Protein AF-0000000070115831 (afdb_homodimer)

Solvent-accessible surface area (backbone atoms only — not comparable to full-atom values): 28035 Å² total; per-residue (Å²): 132,57,76,56,58,64,34,45,64,63,38,46,33,30,38,22,40,22,28,60,36,77,91,49,52,39,52,65,75,56,42,48,44,52,54,71,66,45,84,38,69,40,52,39,38,38,46,38,49,54,91,53,55,83,64,48,70,85,37,59,59,82,89,48,78,48,46,40,26,29,33,36,34,47,58,88,48,36,63,61,48,53,49,51,34,74,71,33,83,60,37,35,82,57,30,39,33,30,60,68,22,69,31,44,67,52,35,46,49,40,52,51,43,48,63,72,70,44,67,86,85,58,51,38,28,37,22,53,37,95,53,87,34,28,62,51,24,49,59,61,36,41,88,67,77,40,22,40,27,41,66,40,25,62,100,46,64,84,40,27,60,51,48,64,58,48,22,50,51,50,33,53,28,56,76,49,71,36,28,31,32,39,34,42,43,49,58,38,47,35,21,40,63,39,42,64,80,63,37,65,33,48,10,51,52,22,50,46,49,14,50,61,37,39,91,50,11,39,64,36,40,67,46,49,58,33,63,62,54,39,54,53,57,69,66,51,49,72,66,55,41,49,52,21,40,63,31,46,49,34,29,36,24,38,52,63,52,51,40,49,50,42,33,30,76,56,65,49,35,55,82,84,63,56,98,130,56,76,56,58,65,35,47,64,63,39,45,33,29,39,24,38,23,29,61,34,78,90,49,53,38,52,65,75,54,43,48,44,53,54,70,64,46,83,38,70,40,52,39,37,39,48,39,50,55,90,54,55,84,63,48,69,83,37,58,62,82,89,48,77,47,46,41,24,29,33,36,32,47,59,88,48,37,62,64,48,53,50,50,36,74,71,33,84,61,38,36,84,57,29,40,32,31,60,69,22,68,32,45,69,50,36,48,49,39,52,51,43,49,62,72,70,44,67,87,86,58,50,39,29,37,22,52,38,97,53,87,36,28,62,53,25,51,57,61,36,42,86,68,78,40,23,40,26,40,64,40,24,61,99,46,63,84,40,27,59,52,48,63,56,49,23,51,50,49,33,54,29,55,78,50,71,35,29,32,32,39,33,41,42,50,56,38,46,35,22,42,64,41,40,63,80,62,37,67,33,48,10,51,52,22,49,46,49,15,49,60,36,39,92,51,11,39,64,36,40,66,46,49,59,34,63,62,54,39,54,54,59,69,65,52,47,71,66,56,40,50,53,22,40,64,32,44,50,35,30,36,24,40,51,63,51,51,40,48,49,43,32,32,74,53,65,50,34,56,82,84,64,56,98

Foldseek 3Di:
DDLAVLLLVLQFQQEEAAQCDPPNVDDLLPRQVVVQPDPARNHHAHEDELVCLVVNVVRFDPVTAAGEYAYEDQLVSCQVSVVVQVPDRNHDHQEYEYEEDAALVSLLSNLVSCVVRDDPPRAYEYEYDLDPRRLNSLVNCQPSNHAYEYEQDDPDQVSHDQLVSVLVSLLSCVVRVHAYEYEPQALEQAWDQDPPRRHTGWYVLLCLVCLLPSVCSSVSRPDGPLLVSLVVVSPDDSVSSVNSCRRYPHYYDSDPQRHVVNCCVSVSHPPPRGD/DDLAVLLLVLQFQQEEAAQCDPPNVDDLLPRQVVVQPDPFRNHHAHEDELVCLVVNVVRFDPVTQAGEYAYEDQLVSCQVSVVVQVPDRNHDHQEYEYEEDAALVSLLSNLVSCVVRDDPPRAYEYEYDLDPRRLNSLVNCQPSNHAYEYEQDDPDQVSHDQLVSVLVSLVSCVVRVHAYEYEPQALEQAWDQDPPRRHTGWHVLLCLVCLLPSVCSSVSRPDGPLLVSLVVVSPDDSVSSVNSCVRYPHYYDSDPQRHVVNCCVSVSHPPPRGD

Radius of gyration: 25.35 Å; Cα contacts (8 Å, |Δi|>4): 1108; chains: 2; bounding box: 53×73×61 Å

Secondary structure (DSSP, 8-state):
--HHHHHHHHTTT-EEE-TTSTTT---HHHHHHHHHH---TTEEEEEEEGGGGGGTGGG--TTS--EEEEEE--TTTHHHHHHHHHH-TTEEEEEEEEPP--SHHHHHHHHHHHHHHS-TT--EEEEPPSSTTHHHHHHHHTTT-PEEEEE---SSGGGS--HHHHHHHHHHHHHTT--EEEESS--SSS-EE-TTT-PEEP-HHHHHHHHH-GGGHHHHHH---HHHHHHHHHT--HHHHHHHHHHEEEEEES-THHHHHHHHHTTSS-TT---/--HHHHHHHHTTT-EEE-TTSTTT---HHHHHHHHHH---TTEEEEEEEGGGGGGTGGG--TTS--EEEEEE--TTTHHHHHHHHHH-TTEEEEEEEEPP--SHHHHHHHHHHHHHHS-TT--EEEEPPSSTTHHHHHHHHTTT-PEEEEE---SSGGGS--HHHHHHHHHHHHHTT--EEEESS--SSS-EE-TTT-PEEP-HHHHHHHHH-GGGHHHHHH---HHHHHHHHHT--HHHHHHHHHHEEEEEES-THHHHHHHHHTTSS-TT---

pLDDT: mean 93.56, std 10.82, range [29.47, 98.92]

Nearest PDB structures (foldseek):
  2nx9-assembly1_A  TM=3.969E-01  e=1.593E-02  Vibrio cholerae
  5ks8-assembly1_E  TM=4.995E-01  e=1.026E-01  Methylobacillus flagellatus KT
  5ks8-assembly1_F  TM=4.039E-01  e=2.426E-02  Methylobacillus flagellatus KT
  5ks8-assembly1_C  TM=4.280E-01  e=8.069E-02  Methylobacillus flagellatus KT
  5ks8-assembly1_D  TM=3.705E-01  e=4.989E-02  Methylobacillus flagellatus KT

Sequence (550 aa):
MSAGAASGALFARLFDDAALFPPGNAPMAAAVPAHQRRDSPLVGPFVLPAARLAEVGAHLDQDRPPLPVALIAAPGDLPAAAAAIARHPGLRLAAVEAPVAVDAAQARAAVRVMAAELPPGLPTAVEIPRTAGRAEVLDVLAGTGCRAKLRTGGPRADLFPAPGELAATIRACAARGIAFKCTAGLHNAIRHIDPVTGFEHHGFLNVLLAADDPADAEAHLRRTGGARIAAELRAWSPARAARARSVFTSFGTCDVAEPVHDLVQLGLLSEKIHAMSAGAASGALFARLFDDAALFPPGNAPMAAAVPAHQRRDSPLVGPFVLPAARLAEVGAHLDQDRPPLPVALIAAPGDLPAAAAAIARHPGLRLAAVEAPVAVDAAQARAAVRVMAAELPPGLPTAVEIPRTAGRAEVLDVLAGTGCRAKLRTGGPRADLFPAPGELAATIRACAARGIAFKCTAGLHNAIRHIDPVTGFEHHGFLNVLLAADDPADAEAHLRRTGGARIAAELRAWSPARAARARSVFTSFGTCDVAEPVHDLVQLGLLSEKIHA

Structure (mmCIF, N/CA/C/O backbone):
data_AF-0000000070115831-model_v1
#
loop_
_entity.id
_entity.type
_entity.pdbx_description
1 polymer 'Uncharacterized protein'
#
loop_
_atom_site.group_PDB
_atom_site.id
_atom_site.type_symbol
_atom_site.label_atom_id
_atom_site.label_alt_id
_atom_site.label_comp_id
_atom_site.label_asym_id
_atom_site.label_entity_id
_atom_site.label_seq_id
_atom_site.pdbx_PDB_ins_code
_atom_site.Cartn_x
_atom_site.Cartn_y
_atom_site.Cartn_z
_atom_site.occupancy
_atom_site.B_iso_or_equiv
_atom_site.auth_seq_id
_atom_site.auth_comp_id
_atom_site.auth_asym_id
_atom_site.auth_atom_id
_atom_site.pdbx_PDB_model_num
ATOM 1 N N . MET A 1 1 ? -27.545 -16.896 -2.786 1 29.54 1 MET A N 1
ATOM 2 C CA . MET A 1 1 ? -26.108 -17.065 -2.587 1 29.54 1 MET A CA 1
ATOM 3 C C . MET A 1 1 ? -25.366 -15.757 -2.837 1 29.54 1 MET A C 1
ATOM 5 O O . MET A 1 1 ? -25.358 -15.247 -3.959 1 29.54 1 MET A O 1
ATOM 9 N N . SER A 1 2 ? -25.256 -14.992 -1.893 1 33.27 2 SER A N 1
ATOM 10 C CA . SER A 1 2 ? -24.948 -13.565 -1.907 1 33.27 2 SER A CA 1
ATOM 11 C C . SER A 1 2 ? -23.636 -13.29 -2.635 1 33.27 2 SER A C 1
ATOM 13 O O . SER A 1 2 ? -22.765 -14.159 -2.704 1 33.27 2 SER A O 1
ATOM 15 N N . ALA A 1 3 ? -23.657 -12.274 -3.498 1 41.86 3 ALA A N 1
ATOM 16 C CA . ALA A 1 3 ? -22.553 -11.749 -4.298 1 41.86 3 ALA A CA 1
ATOM 17 C C . ALA A 1 3 ? -21.229 -11.868 -3.549 1 41.86 3 ALA A C 1
ATOM 19 O O . ALA A 1 3 ? -20.176 -12.054 -4.164 1 41.86 3 ALA A O 1
ATOM 20 N N . GLY A 1 4 ? -21.242 -11.841 -2.235 1 47.96 4 GLY A N 1
ATOM 21 C CA . GLY A 1 4 ? -20.097 -11.902 -1.34 1 47.96 4 GLY A CA 1
ATOM 22 C C . GLY A 1 4 ? -19.424 -13.262 -1.325 1 47.96 4 GLY A C 1
ATOM 23 O O . GLY A 1 4 ? -18.196 -13.351 -1.267 1 47.96 4 GLY A O 1
ATOM 24 N N . ALA A 1 5 ? -20.228 -14.373 -1.302 1 44.22 5 ALA A N 1
ATOM 25 C CA . ALA A 1 5 ? -19.774 -15.757 -1.191 1 44.22 5 ALA A CA 1
ATOM 26 C C . ALA A 1 5 ? -19.015 -16.188 -2.443 1 44.22 5 ALA A C 1
ATOM 28 O O . ALA A 1 5 ? -17.965 -16.828 -2.35 1 44.22 5 ALA A O 1
ATOM 29 N N . ALA A 1 6 ? -19.641 -15.925 -3.617 1 47.35 6 ALA A N 1
ATOM 30 C CA . ALA A 1 6 ? -19.054 -16.323 -4.894 1 47.35 6 ALA A CA 1
ATOM 31 C C . ALA A 1 6 ? -17.714 -15.628 -5.121 1 47.35 6 ALA A C 1
ATOM 33 O O . ALA A 1 6 ? -16.778 -16.231 -5.651 1 47.35 6 ALA A O 1
ATOM 34 N N . SER A 1 7 ? -17.581 -14.401 -4.571 1 56.83 7 SER A N 1
ATOM 35 C CA . SER A 1 7 ? -16.342 -13.638 -4.688 1 56.83 7 SER A CA 1
ATOM 36 C C . SER A 1 7 ? -15.265 -14.188 -3.759 1 56.83 7 SER A C 1
ATOM 38 O O . SER A 1 7 ? -14.089 -14.239 -4.126 1 56.83 7 SER A O 1
ATOM 40 N N . GLY A 1 8 ? -15.752 -14.788 -2.722 1 65.11 8 GLY A N 1
ATOM 41 C CA . GLY A 1 8 ? -14.789 -15.384 -1.809 1 65.11 8 GLY A CA 1
ATOM 42 C C . GLY A 1 8 ? -14.083 -16.593 -2.393 1 65.11 8 GLY A C 1
ATOM 43 O O . GLY A 1 8 ? -12.866 -16.732 -2.259 1 65.11 8 GLY A O 1
ATOM 44 N N . ALA A 1 9 ? -14.827 -17.36 -3.152 1 80.9 9 ALA A N 1
ATOM 45 C CA . ALA A 1 9 ? -14.236 -18.558 -3.745 1 80.9 9 ALA A CA 1
ATOM 46 C C . ALA A 1 9 ? -13.265 -18.194 -4.864 1 80.9 9 ALA A C 1
ATOM 48 O O . ALA A 1 9 ? -12.231 -18.844 -5.033 1 80.9 9 ALA A O 1
ATOM 49 N N . LEU A 1 10 ? -13.564 -17.119 -5.488 1 94.03 10 LEU A N 1
ATOM 50 C CA . LEU A 1 10 ? -12.746 -16.68 -6.614 1 94.03 10 LEU A CA 1
ATOM 51 C C . LEU A 1 10 ? -11.348 -16.286 -6.148 1 94.03 10 LEU A C 1
ATOM 53 O O . LEU A 1 10 ? -10.369 -16.49 -6.869 1 94.03 10 LEU A O 1
ATOM 57 N N . PHE A 1 11 ? -11.279 -15.856 -4.915 1 96.25 11 PHE A N 1
ATOM 58 C CA . PHE A 1 11 ? -10 -15.31 -4.476 1 96.25 11 PHE A CA 1
ATOM 59 C C . PHE A 1 11 ? -9.401 -16.162 -3.363 1 96.25 11 PHE A C 1
ATOM 61 O O . PHE A 1 11 ? -8.437 -15.754 -2.712 1 96.25 11 PHE A O 1
ATOM 68 N N . ALA A 1 12 ? -9.939 -17.316 -3.181 1 95.43 12 ALA A N 1
ATOM 69 C CA . ALA A 1 12 ? -9.447 -18.214 -2.14 1 95.43 12 ALA A CA 1
ATOM 70 C C . ALA A 1 12 ? -7.976 -18.555 -2.358 1 95.43 12 ALA A C 1
ATOM 72 O O . ALA A 1 12 ? -7.604 -19.084 -3.408 1 95.43 12 ALA A O 1
ATOM 73 N N . ARG A 1 13 ? -7.116 -18.191 -1.383 1 96.14 13 ARG A N 1
ATOM 74 C CA . ARG A 1 13 ? -5.697 -18.531 -1.353 1 96.14 13 ARG A CA 1
ATOM 75 C C . ARG A 1 13 ? -4.986 -18.028 -2.605 1 96.14 13 ARG A C 1
ATOM 77 O O . ARG A 1 13 ? -4.077 -18.686 -3.116 1 96.14 13 ARG A O 1
ATOM 84 N N . LEU A 1 14 ? -5.488 -16.924 -3.081 1 97.21 14 LEU A N 1
ATOM 85 C CA . LEU A 1 14 ? -4.906 -16.345 -4.287 1 97.21 14 LEU A CA 1
ATOM 86 C C . LEU A 1 14 ? -3.611 -15.607 -3.965 1 97.21 14 LEU A C 1
ATOM 88 O O . LEU A 1 14 ? -2.727 -15.494 -4.817 1 97.21 14 LEU A O 1
ATOM 92 N N . PHE A 1 15 ? -3.483 -15.188 -2.723 1 97.07 15 PHE A N 1
ATOM 93 C CA . PHE A 1 15 ? -2.374 -14.315 -2.355 1 97.07 15 PHE A CA 1
ATOM 94 C C . PHE A 1 15 ? -1.327 -15.079 -1.552 1 97.07 15 PHE A C 1
ATOM 96 O O . PHE A 1 15 ? -1.472 -15.254 -0.341 1 97.07 15 PHE A O 1
ATOM 103 N N . ASP A 1 16 ? -0.293 -15.478 -2.236 1 97.77 16 ASP A N 1
ATOM 104 C CA . ASP A 1 16 ? 0.836 -16.051 -1.508 1 97.77 16 ASP A CA 1
ATOM 105 C C . ASP A 1 16 ? 1.634 -14.965 -0.789 1 97.77 16 ASP A C 1
ATOM 107 O O . ASP A 1 16 ? 1.972 -13.94 -1.384 1 97.77 16 ASP A O 1
ATOM 111 N N . ASP A 1 17 ? 1.92 -15.14 0.456 1 96.81 17 ASP A N 1
ATOM 112 C CA . ASP A 1 17 ? 2.557 -14.131 1.297 1 96.81 17 ASP A CA 1
ATOM 113 C C . ASP A 1 17 ? 4.063 -14.085 1.053 1 96.81 17 ASP A C 1
ATOM 115 O O . ASP A 1 17 ? 4.82 -14.846 1.661 1 96.81 17 ASP A O 1
ATOM 119 N N . ALA A 1 18 ? 4.501 -13.18 0.266 1 97.09 18 ALA A N 1
ATOM 120 C CA . ALA A 1 18 ? 5.904 -12.999 -0.096 1 97.09 18 ALA A CA 1
ATOM 121 C C . ALA A 1 18 ? 6.502 -11.787 0.613 1 97.09 18 ALA A C 1
ATOM 123 O O . ALA A 1 18 ? 7.275 -11.031 0.02 1 97.09 18 ALA A O 1
ATOM 124 N N . ALA A 1 19 ? 6.174 -11.613 1.853 1 94.08 19 ALA A N 1
ATOM 125 C CA . ALA A 1 19 ? 6.556 -10.44 2.635 1 94.08 19 ALA A CA 1
ATOM 126 C C . ALA A 1 19 ? 8.074 -10.309 2.721 1 94.08 19 ALA A C 1
ATOM 128 O O . ALA A 1 19 ? 8.598 -9.21 2.916 1 94.08 19 ALA A O 1
ATOM 129 N N . LEU A 1 20 ? 8.821 -11.433 2.533 1 94.98 20 LEU A N 1
ATOM 130 C CA . LEU A 1 20 ? 10.273 -11.445 2.677 1 94.98 20 LEU A CA 1
ATOM 131 C C . LEU A 1 20 ? 10.946 -10.834 1.453 1 94.98 20 LEU A C 1
ATOM 133 O O . LEU A 1 20 ? 12.144 -10.545 1.479 1 94.98 20 LEU A O 1
ATOM 137 N N . PHE A 1 21 ? 10.2 -10.606 0.455 1 92.23 21 PHE A N 1
ATOM 138 C CA . PHE A 1 21 ? 10.784 -10.227 -0.826 1 92.23 21 PHE A CA 1
ATOM 139 C C . PHE A 1 21 ? 10.502 -8.763 -1.138 1 92.23 21 PHE A C 1
ATOM 141 O O . PHE A 1 21 ? 9.574 -8.172 -0.583 1 92.23 21 PHE A O 1
ATOM 148 N N . PRO A 1 22 ? 11.171 -8.239 -2.012 1 83.07 22 PRO A N 1
ATOM 149 C CA . PRO A 1 22 ? 10.934 -6.844 -2.39 1 83.07 22 PRO A CA 1
ATOM 150 C C . PRO A 1 22 ? 9.572 -6.633 -3.046 1 83.07 22 PRO A C 1
ATOM 152 O O . PRO A 1 22 ? 9.077 -7.519 -3.747 1 83.07 22 PRO A O 1
ATOM 155 N N . PRO A 1 23 ? 9.21 -5.423 -2.757 1 79.35 23 PRO A N 1
ATOM 156 C CA . PRO A 1 23 ? 9.808 -4.301 -2.031 1 79.35 23 PRO A CA 1
ATOM 157 C C . PRO A 1 23 ? 9.533 -4.356 -0.53 1 79.35 23 PRO A C 1
ATOM 159 O O . PRO A 1 23 ? 9.974 -3.477 0.215 1 79.35 23 PRO A O 1
ATOM 162 N N . GLY A 1 24 ? 8.802 -5.4 -0.037 1 79.78 24 GLY A N 1
ATOM 163 C CA . GLY A 1 24 ? 8.51 -5.515 1.382 1 79.78 24 GLY A CA 1
ATOM 164 C C . GLY A 1 24 ? 9.746 -5.752 2.229 1 79.78 24 GLY A C 1
ATOM 165 O O . GLY A 1 24 ? 9.969 -5.052 3.22 1 79.78 24 GLY A O 1
ATOM 166 N N . ASN A 1 25 ? 10.51 -6.774 1.847 1 85.97 25 ASN A N 1
ATOM 167 C CA . ASN A 1 25 ? 11.744 -7.157 2.526 1 85.97 25 ASN A CA 1
ATOM 168 C C . ASN A 1 25 ? 11.565 -7.181 4.041 1 85.97 25 ASN A C 1
ATOM 170 O O . ASN A 1 25 ? 12.37 -6.605 4.775 1 85.97 25 ASN A O 1
ATOM 174 N N . ALA A 1 26 ? 10.508 -7.68 4.47 1 88.46 26 ALA A N 1
ATOM 175 C CA . ALA A 1 26 ? 10.229 -7.747 5.902 1 88.46 26 ALA A CA 1
ATOM 176 C C . ALA A 1 26 ? 11.23 -8.652 6.614 1 88.46 26 ALA A C 1
ATOM 178 O O . ALA A 1 26 ? 11.625 -9.692 6.082 1 88.46 26 ALA A O 1
ATOM 179 N N . PRO A 1 27 ? 11.621 -8.253 7.785 1 89.93 27 PRO A N 1
ATOM 180 C CA . PRO A 1 27 ? 12.395 -9.196 8.596 1 89.93 27 PRO A CA 1
ATOM 181 C C . PRO A 1 27 ? 11.594 -10.437 8.983 1 89.93 27 PRO A C 1
ATOM 183 O O . PRO A 1 27 ? 10.374 -10.362 9.15 1 89.93 27 PRO A O 1
ATOM 186 N N . MET A 1 28 ? 12.303 -11.518 9.146 1 94.98 28 MET A N 1
ATOM 187 C CA . MET A 1 28 ? 11.674 -12.782 9.518 1 94.98 28 MET A CA 1
ATOM 188 C C . MET A 1 28 ? 10.859 -12.628 10.798 1 94.98 28 MET A C 1
ATOM 190 O O . MET A 1 28 ? 9.744 -13.142 10.894 1 94.98 28 MET A O 1
ATOM 194 N N . ALA A 1 29 ? 11.37 -11.879 11.732 1 91.38 29 ALA A N 1
ATOM 195 C CA . ALA A 1 29 ? 10.774 -11.695 13.053 1 91.38 29 ALA A CA 1
ATOM 196 C C . ALA A 1 29 ? 9.413 -11.013 12.951 1 91.38 29 ALA A C 1
ATOM 198 O O . ALA A 1 29 ? 8.553 -11.197 13.816 1 91.38 29 ALA A O 1
ATOM 199 N N . ALA A 1 30 ? 9.223 -10.292 11.904 1 88.4 30 ALA A N 1
ATOM 200 C CA . ALA A 1 30 ? 7.953 -9.602 11.696 1 88.4 30 ALA A CA 1
ATOM 201 C C . ALA A 1 30 ? 7.043 -10.398 10.765 1 88.4 30 ALA A C 1
ATOM 203 O O . ALA A 1 30 ? 5.834 -10.489 10.996 1 88.4 30 ALA A O 1
ATOM 204 N N . ALA A 1 31 ? 7.639 -10.971 9.75 1 94.06 31 ALA A N 1
ATOM 205 C CA . ALA A 1 31 ? 6.885 -11.598 8.668 1 94.06 31 ALA A CA 1
ATOM 206 C C . ALA A 1 31 ? 6.172 -12.857 9.153 1 94.06 31 ALA A C 1
ATOM 208 O O . ALA A 1 31 ? 5.001 -13.076 8.834 1 94.06 31 ALA A O 1
ATOM 209 N N . VAL A 1 32 ? 6.833 -13.658 9.945 1 96.19 32 VAL A N 1
ATOM 210 C CA . VAL A 1 32 ? 6.301 -14.957 10.343 1 96.19 32 VAL A CA 1
ATOM 211 C C . VAL A 1 32 ? 5.112 -14.763 11.281 1 96.19 32 VAL A C 1
ATOM 213 O O . VAL A 1 32 ? 4.014 -15.256 11.012 1 96.19 32 VAL A O 1
ATOM 216 N N . PRO A 1 33 ? 5.26 -13.994 12.345 1 91.71 33 PRO A N 1
ATOM 217 C CA . PRO A 1 33 ? 4.087 -13.796 13.2 1 91.71 33 PRO A CA 1
ATOM 218 C C . PRO A 1 33 ? 2.928 -13.126 12.466 1 91.71 33 PRO A C 1
ATOM 220 O O . PRO A 1 33 ? 1.764 -13.45 12.716 1 91.71 33 PRO A O 1
ATOM 223 N N . ALA A 1 34 ? 3.237 -12.206 11.647 1 89.49 34 ALA A N 1
ATOM 224 C CA . ALA A 1 34 ? 2.183 -11.529 10.896 1 89.49 34 ALA A CA 1
ATOM 225 C C . ALA A 1 34 ? 1.385 -12.52 10.054 1 89.49 34 ALA A C 1
ATOM 227 O O . ALA A 1 34 ? 0.154 -12.456 10.009 1 89.49 34 ALA A O 1
ATOM 228 N N . HIS A 1 35 ? 2.081 -13.4 9.441 1 94.83 35 HIS A N 1
ATOM 229 C CA . HIS A 1 35 ? 1.393 -14.403 8.635 1 94.83 35 HIS A CA 1
ATOM 230 C C . HIS A 1 35 ? 0.535 -15.315 9.505 1 94.83 35 HIS A C 1
ATOM 232 O O . HIS A 1 35 ? -0.614 -15.605 9.164 1 94.83 35 HIS A O 1
ATOM 238 N N . GLN A 1 36 ? 1.102 -15.694 10.555 1 94.34 36 GLN A N 1
ATOM 239 C CA . GLN A 1 36 ? 0.391 -16.626 11.424 1 94.34 36 GLN A CA 1
ATOM 240 C C . GLN A 1 36 ? -0.867 -15.986 12.004 1 94.34 36 GLN A C 1
ATOM 242 O O . GLN A 1 36 ? -1.83 -16.682 12.331 1 94.34 36 GLN A O 1
ATOM 247 N N . ARG A 1 37 ? -0.872 -14.743 12.066 1 86.31 37 ARG A N 1
ATOM 248 C CA . ARG A 1 37 ? -2.013 -14.04 12.643 1 86.31 37 ARG A CA 1
ATOM 249 C C . ARG A 1 37 ? -3.094 -13.797 11.595 1 86.31 37 ARG A C 1
ATOM 251 O O . ARG A 1 37 ? -4.221 -13.43 11.933 1 86.31 37 ARG A O 1
ATOM 258 N N . ARG A 1 38 ? -2.697 -13.965 10.374 1 86.4 38 ARG A N 1
ATOM 259 C CA . ARG A 1 38 ? -3.669 -13.739 9.31 1 86.4 38 ARG A CA 1
ATOM 260 C C . ARG A 1 38 ? -4.73 -14.835 9.295 1 86.4 38 ARG A C 1
ATOM 262 O O . ARG A 1 38 ? -4.401 -16.023 9.273 1 86.4 38 ARG A O 1
ATOM 269 N N . ASP A 1 39 ? -5.856 -14.615 9.615 1 82.2 39 ASP A N 1
ATOM 270 C CA . ASP A 1 39 ? -6.986 -15.537 9.549 1 82.2 39 ASP A CA 1
ATOM 271 C C . ASP A 1 39 ? -7.904 -15.198 8.377 1 82.2 39 ASP A C 1
ATOM 273 O O . ASP A 1 39 ? -9.025 -14.724 8.577 1 82.2 39 ASP A O 1
ATOM 277 N N . SER A 1 40 ? -7.417 -15.414 7.223 1 88.12 40 SER A N 1
ATOM 278 C CA . SER A 1 40 ? -8.154 -15.08 6.009 1 88.12 40 SER A CA 1
ATOM 279 C C . SER A 1 40 ? -8.098 -16.22 4.998 1 88.12 40 SER A C 1
ATOM 281 O O . SER A 1 40 ? -7.027 -16.771 4.735 1 88.12 40 SER A O 1
ATOM 283 N N . PRO A 1 41 ? -9.181 -16.556 4.436 1 91.87 41 PRO A N 1
ATOM 284 C CA . PRO A 1 41 ? -9.2 -17.602 3.411 1 91.87 41 PRO A CA 1
ATOM 285 C C . PRO A 1 41 ? -8.574 -17.149 2.094 1 91.87 41 PRO A C 1
ATOM 287 O O . PRO A 1 41 ? -8.391 -17.959 1.182 1 91.87 41 PRO A O 1
ATOM 290 N N . LEU A 1 42 ? -8.223 -15.856 2.019 1 94.84 42 LEU A N 1
ATOM 291 C CA . LEU A 1 42 ? -7.667 -15.302 0.789 1 94.84 42 LEU A CA 1
ATOM 292 C C . LEU A 1 42 ? -6.169 -15.573 0.699 1 94.84 42 LEU A C 1
ATOM 294 O O . LEU A 1 42 ? -5.589 -15.523 -0.388 1 94.84 42 LEU A O 1
ATOM 298 N N . VAL A 1 43 ? -5.594 -15.8 1.864 1 95.57 43 VAL A N 1
ATOM 299 C CA . VAL A 1 43 ? -4.138 -15.819 1.961 1 95.57 43 VAL A CA 1
ATOM 300 C C . VAL A 1 43 ? -3.628 -17.249 1.797 1 95.57 43 VAL A C 1
ATOM 302 O O . VAL A 1 43 ? -4.149 -18.176 2.422 1 95.57 43 VAL A O 1
ATOM 305 N N . GLY A 1 44 ? -2.673 -17.363 0.935 1 97.04 44 GLY A N 1
ATOM 306 C CA . GLY A 1 44 ? -1.999 -18.632 0.713 1 97.04 44 GLY A CA 1
ATOM 307 C C . GLY A 1 44 ? -0.787 -18.828 1.605 1 97.04 44 GLY A C 1
ATOM 308 O O . GLY A 1 44 ? -0.717 -18.264 2.699 1 97.04 44 GLY A O 1
ATOM 309 N N . PRO A 1 45 ? 0.088 -19.655 1.166 1 98.06 45 PRO A N 1
ATOM 310 C CA . PRO A 1 45 ? 1.234 -19.998 2.012 1 98.06 45 PRO A CA 1
ATOM 311 C C . PRO A 1 45 ? 2.247 -18.861 2.124 1 98.06 45 PRO A C 1
ATOM 313 O O . PRO A 1 45 ? 2.191 -17.901 1.35 1 98.06 45 PRO A O 1
ATOM 316 N N . PHE A 1 46 ? 3.11 -19.029 3.094 1 98.17 46 PHE A N 1
ATOM 317 C CA . PHE A 1 46 ? 4.254 -18.15 3.307 1 98.17 46 PHE A CA 1
ATOM 318 C C . PHE A 1 46 ? 5.395 -18.507 2.362 1 98.17 46 PHE A C 1
ATOM 320 O O . PHE A 1 46 ? 5.904 -19.629 2.392 1 98.17 46 PHE A O 1
ATOM 327 N N . VAL A 1 47 ? 5.773 -17.617 1.548 1 98.45 47 VAL A N 1
ATOM 328 C CA . VAL A 1 47 ? 6.83 -17.89 0.579 1 98.45 47 VAL A CA 1
ATOM 329 C C . VAL A 1 47 ? 8.194 -17.78 1.257 1 98.45 47 VAL A C 1
ATOM 331 O O . VAL A 1 47 ? 8.533 -16.735 1.818 1 98.45 47 VAL A O 1
ATOM 334 N N . LEU A 1 48 ? 8.992 -18.795 1.151 1 98.51 48 LEU A N 1
ATOM 335 C CA . LEU A 1 48 ? 10.222 -18.908 1.927 1 98.51 48 LEU A CA 1
ATOM 336 C C . LEU A 1 48 ? 11.356 -19.461 1.071 1 98.51 48 LEU A C 1
ATOM 338 O O . LEU A 1 48 ? 11.266 -20.58 0.562 1 98.51 48 LEU A O 1
ATOM 342 N N . PRO A 1 49 ? 12.366 -18.675 0.883 1 98.13 49 PRO A N 1
ATOM 343 C CA . PRO A 1 49 ? 13.541 -19.269 0.24 1 98.13 49 PRO A CA 1
ATOM 344 C C . PRO A 1 49 ? 14.21 -20.335 1.104 1 98.13 49 PRO A C 1
ATOM 346 O O . PRO A 1 49 ? 14.351 -20.154 2.317 1 98.13 49 PRO A O 1
ATOM 349 N N . ALA A 1 50 ? 14.64 -21.364 0.503 1 98.28 50 ALA A N 1
ATOM 350 C CA . ALA A 1 50 ? 15.31 -22.449 1.215 1 98.28 50 ALA A CA 1
ATOM 351 C C . ALA A 1 50 ? 16.499 -21.928 2.017 1 98.28 50 ALA A C 1
ATOM 353 O O . ALA A 1 50 ? 16.787 -22.427 3.108 1 98.28 50 ALA A O 1
ATOM 354 N N . ALA A 1 51 ? 17.112 -20.911 1.546 1 97.06 51 ALA A N 1
ATOM 355 C CA . ALA A 1 51 ? 18.317 -20.358 2.158 1 97.06 51 ALA A CA 1
ATOM 356 C C . ALA A 1 51 ? 18.004 -19.725 3.511 1 97.06 51 ALA A C 1
ATOM 358 O O . ALA A 1 51 ? 18.903 -19.518 4.33 1 97.06 51 ALA A O 1
ATOM 359 N N . ARG A 1 52 ? 16.761 -19.382 3.75 1 97.42 52 ARG A N 1
ATOM 360 C CA . ARG A 1 52 ? 16.41 -18.693 4.988 1 97.42 52 ARG A CA 1
ATOM 361 C C . ARG A 1 52 ? 15.586 -19.593 5.902 1 97.42 52 ARG A C 1
ATOM 363 O O . ARG A 1 52 ? 15.037 -19.133 6.905 1 97.42 52 ARG A O 1
ATOM 370 N N . LEU A 1 53 ? 15.456 -20.833 5.57 1 97.97 53 LEU A N 1
ATOM 371 C CA . LEU A 1 53 ? 14.624 -21.791 6.29 1 97.97 53 LEU A CA 1
ATOM 372 C C . LEU A 1 53 ? 15.043 -21.883 7.754 1 97.97 53 LEU A C 1
ATOM 374 O O . LEU A 1 53 ? 14.193 -21.972 8.643 1 97.97 53 LEU A O 1
ATOM 378 N N . ALA A 1 54 ? 16.277 -21.747 8.054 1 96.36 54 ALA A N 1
ATOM 379 C CA . ALA A 1 54 ? 16.815 -21.929 9.4 1 96.36 54 ALA A CA 1
ATOM 380 C C . ALA A 1 54 ? 16.378 -20.797 10.324 1 96.36 54 ALA A C 1
ATOM 382 O O . ALA A 1 54 ? 16.383 -20.948 11.548 1 96.36 54 ALA A O 1
ATOM 383 N N . GLU A 1 55 ? 16.012 -19.687 9.765 1 96.9 55 GLU A N 1
ATOM 384 C CA . GLU A 1 55 ? 15.665 -18.5 10.541 1 96.9 55 GLU A CA 1
ATOM 385 C C . GLU A 1 55 ? 14.249 -18.601 11.1 1 96.9 55 GLU A C 1
ATOM 387 O O . GLU A 1 55 ? 13.897 -17.892 12.045 1 96.9 55 GLU A O 1
ATOM 392 N N . VAL A 1 56 ? 13.427 -19.432 10.565 1 97.09 56 VAL A N 1
ATOM 393 C CA . VAL A 1 56 ? 11.982 -19.359 10.75 1 97.09 56 VAL A CA 1
ATOM 394 C C . VAL A 1 56 ? 11.615 -19.836 12.153 1 97.09 56 VAL A C 1
ATOM 396 O O . VAL A 1 56 ? 10.76 -19.242 12.814 1 97.09 56 VAL A O 1
ATOM 399 N N . GLY A 1 57 ? 12.226 -20.828 12.632 1 95.01 57 GLY A N 1
ATOM 400 C CA . GLY A 1 57 ? 11.865 -21.522 13.858 1 95.01 57 GLY A CA 1
ATOM 401 C C . GLY A 1 57 ? 11.805 -20.606 15.066 1 95.01 57 GLY A C 1
ATOM 402 O O . GLY A 1 57 ? 10.91 -20.732 15.903 1 95.01 57 GLY A O 1
ATOM 403 N N . ALA A 1 58 ? 12.661 -19.652 15.108 1 95.05 58 ALA A N 1
ATOM 404 C CA . ALA A 1 58 ? 12.79 -18.772 16.267 1 95.05 58 ALA A CA 1
ATOM 405 C C . ALA A 1 58 ? 11.612 -17.807 16.356 1 95.05 58 ALA A C 1
ATOM 407 O O . ALA A 1 58 ? 11.381 -17.195 17.402 1 95.05 58 ALA A O 1
ATOM 408 N N . HIS A 1 59 ? 10.862 -17.759 15.327 1 95.35 59 HIS A N 1
ATOM 409 C CA . HIS A 1 59 ? 9.846 -16.713 15.285 1 95.35 59 HIS A CA 1
ATOM 410 C C . HIS A 1 59 ? 8.444 -17.31 15.218 1 95.35 59 HIS A C 1
ATOM 412 O O . HIS A 1 59 ? 7.458 -16.578 15.104 1 95.35 59 HIS A O 1
ATOM 418 N N . LEU A 1 60 ? 8.37 -18.573 15.277 1 96.24 60 LEU A N 1
ATOM 419 C CA . LEU A 1 60 ? 7.084 -19.257 15.201 1 96.24 60 LEU A CA 1
ATOM 420 C C . LEU A 1 60 ? 6.331 -19.148 16.522 1 96.24 60 LEU A C 1
ATOM 422 O O . LEU A 1 60 ? 6.93 -19.261 17.594 1 96.24 60 LEU A O 1
ATOM 426 N N . ASP A 1 61 ? 5.165 -18.827 16.389 1 92.7 61 ASP A N 1
ATOM 427 C CA . ASP A 1 61 ? 4.251 -19.019 17.511 1 92.7 61 ASP A CA 1
ATOM 428 C C . ASP A 1 61 ? 3.817 -20.478 17.623 1 92.7 61 ASP A C 1
ATOM 430 O O . ASP A 1 61 ? 3.016 -20.956 16.816 1 92.7 61 ASP A O 1
ATOM 434 N N . GLN A 1 62 ? 4.141 -21.103 18.647 1 89.97 62 GLN A N 1
ATOM 435 C CA . GLN A 1 62 ? 3.957 -22.542 18.801 1 89.97 62 GLN A CA 1
ATOM 436 C C . GLN A 1 62 ? 2.509 -22.878 19.146 1 89.97 62 GLN A C 1
ATOM 438 O O . GLN A 1 62 ? 2.095 -24.036 19.055 1 89.97 62 GLN A O 1
ATOM 443 N N . ASP A 1 63 ? 1.793 -21.921 19.469 1 91.58 63 ASP A N 1
ATOM 444 C CA . ASP A 1 63 ? 0.398 -22.147 19.835 1 91.58 63 ASP A CA 1
ATOM 445 C C . ASP A 1 63 ? -0.509 -22.076 18.609 1 91.58 63 ASP A C 1
ATOM 447 O O . ASP A 1 63 ? -1.725 -22.247 18.719 1 91.58 63 ASP A O 1
ATOM 451 N N . ARG A 1 64 ? 0.089 -21.858 17.499 1 92.54 64 ARG A N 1
ATOM 452 C CA . ARG A 1 64 ? -0.66 -21.768 16.249 1 92.54 64 ARG A CA 1
ATOM 453 C C . ARG A 1 64 ? -0.402 -22.986 15.368 1 92.54 64 ARG A C 1
ATOM 455 O O . ARG A 1 64 ? 0.538 -23.746 15.609 1 92.54 64 ARG A O 1
ATOM 462 N N . PRO A 1 65 ? -1.276 -23.189 14.397 1 93.78 65 PRO A N 1
ATOM 463 C CA . PRO A 1 65 ? -1.019 -24.28 13.453 1 93.78 65 PRO A CA 1
ATOM 464 C C . PRO A 1 65 ? 0.309 -24.121 12.716 1 93.78 65 PRO A C 1
ATOM 466 O O . PRO A 1 65 ? 0.843 -23.012 12.63 1 93.78 65 PRO A O 1
ATOM 469 N N . PRO A 1 66 ? 0.809 -25.206 12.244 1 96.54 66 PRO A N 1
ATOM 470 C CA . PRO A 1 66 ? 2.067 -25.136 11.498 1 96.54 66 PRO A CA 1
ATOM 471 C C . PRO A 1 66 ? 2.015 -24.134 10.347 1 96.54 66 PRO A C 1
ATOM 473 O O . PRO A 1 66 ? 0.989 -24.016 9.672 1 96.54 66 PRO A O 1
ATOM 476 N N . LEU A 1 67 ? 3.027 -23.423 10.134 1 97.79 67 LEU A N 1
ATOM 477 C CA . LEU A 1 67 ? 3.163 -22.432 9.072 1 97.79 67 LEU A CA 1
ATOM 478 C C . LEU A 1 67 ? 3.204 -23.103 7.703 1 97.79 67 LEU A C 1
ATOM 480 O O . LEU A 1 67 ? 4.124 -23.87 7.41 1 97.79 67 LEU A O 1
ATOM 484 N N . PRO A 1 68 ? 2.163 -22.948 6.901 1 98.12 68 PRO A N 1
ATOM 485 C CA . PRO A 1 68 ? 2.259 -23.459 5.532 1 98.12 68 PRO A CA 1
ATOM 486 C C . PRO A 1 68 ? 3.308 -22.724 4.7 1 98.12 68 PRO A C 1
ATOM 488 O O . PRO A 1 68 ? 3.285 -21.494 4.617 1 98.12 68 PRO A O 1
ATOM 491 N N . VAL A 1 69 ? 4.163 -23.43 4.044 1 98.54 69 VAL A N 1
ATOM 492 C CA . VAL A 1 69 ? 5.325 -22.844 3.384 1 98.54 69 VAL A CA 1
ATOM 493 C C . VAL A 1 69 ? 5.281 -23.151 1.889 1 98.54 69 VAL A C 1
ATOM 495 O O . VAL A 1 69 ? 5.062 -24.298 1.491 1 98.54 69 VAL A O 1
ATOM 498 N N . ALA A 1 70 ? 5.349 -22.142 1.092 1 98.75 70 ALA A N 1
ATOM 499 C CA . ALA A 1 70 ? 5.762 -22.29 -0.302 1 98.75 70 ALA A CA 1
ATOM 500 C C . ALA A 1 70 ? 7.272 -22.127 -0.447 1 98.75 70 ALA A C 1
ATOM 502 O O . ALA A 1 70 ? 7.785 -21.006 -0.444 1 98.75 70 ALA A O 1
ATOM 503 N N . LEU A 1 71 ? 7.96 -23.186 -0.632 1 98.79 71 LEU A N 1
ATOM 504 C CA . LEU A 1 71 ? 9.417 -23.227 -0.586 1 98.79 71 LEU A CA 1
ATOM 505 C C . LEU A 1 71 ? 10.014 -22.923 -1.956 1 98.79 71 LEU A C 1
ATOM 507 O O . LEU A 1 71 ? 9.68 -23.583 -2.943 1 98.79 71 LEU A O 1
ATOM 511 N N . ILE A 1 72 ? 10.793 -21.918 -1.997 1 98.75 72 ILE A N 1
ATOM 512 C CA . ILE A 1 72 ? 11.606 -21.69 -3.187 1 98.75 72 ILE A CA 1
ATOM 513 C C . ILE A 1 72 ? 12.941 -22.417 -3.047 1 98.75 72 ILE A C 1
ATOM 515 O O . ILE A 1 72 ? 13.748 -22.086 -2.175 1 98.75 72 ILE A O 1
ATOM 519 N N . ALA A 1 73 ? 13.211 -23.356 -3.935 1 98.51 73 ALA A N 1
ATOM 520 C CA . ALA A 1 73 ? 14.427 -24.156 -3.817 1 98.51 73 ALA A CA 1
ATOM 521 C C . ALA A 1 73 ? 14.932 -24.593 -5.19 1 98.51 73 ALA A C 1
ATOM 523 O O . ALA A 1 73 ? 14.144 -24.999 -6.047 1 98.51 73 ALA A O 1
ATOM 524 N N . ALA A 1 74 ? 16.208 -24.488 -5.366 1 97.74 74 ALA A N 1
ATOM 525 C CA . ALA A 1 74 ? 16.849 -25.14 -6.505 1 97.74 74 ALA A CA 1
ATOM 526 C C . ALA A 1 74 ? 16.827 -26.658 -6.352 1 97.74 74 ALA A C 1
ATOM 528 O O . ALA A 1 74 ? 16.769 -27.175 -5.233 1 97.74 74 ALA A O 1
ATOM 529 N N . PRO A 1 75 ? 16.866 -27.313 -7.508 1 97.01 75 PRO A N 1
ATOM 530 C CA . PRO A 1 75 ? 16.809 -28.776 -7.452 1 97.01 75 PRO A CA 1
ATOM 531 C C . PRO A 1 75 ? 17.838 -29.37 -6.493 1 97.01 75 PRO A C 1
ATOM 533 O O . PRO A 1 75 ? 17.532 -30.314 -5.76 1 97.01 75 PRO A O 1
ATOM 536 N N . GLY A 1 76 ? 18.962 -28.87 -6.42 1 96.82 76 GLY A N 1
ATOM 537 C CA . GLY A 1 76 ? 20.018 -29.39 -5.566 1 96.82 76 GLY A CA 1
ATOM 538 C C . GLY A 1 76 ? 19.74 -29.197 -4.088 1 96.82 76 GLY A C 1
ATOM 539 O O . GLY A 1 76 ? 20.232 -29.96 -3.253 1 96.82 76 GLY A O 1
ATOM 540 N N . ASP A 1 77 ? 18.956 -28.22 -3.707 1 97.83 77 ASP A N 1
ATOM 541 C CA . ASP A 1 77 ? 18.691 -27.864 -2.316 1 97.83 77 ASP A CA 1
ATOM 542 C C . ASP A 1 77 ? 17.387 -28.491 -1.828 1 97.83 77 ASP A C 1
ATOM 544 O O . ASP A 1 77 ? 17.137 -28.559 -0.623 1 97.83 77 ASP A O 1
ATOM 548 N N . LEU A 1 78 ? 16.537 -28.948 -2.747 1 98.36 78 LEU A N 1
ATOM 549 C CA . LEU A 1 78 ? 15.162 -29.328 -2.442 1 98.36 78 LEU A CA 1
ATOM 550 C C . LEU A 1 78 ? 15.125 -30.508 -1.477 1 98.36 78 LEU A C 1
ATOM 552 O O . LEU A 1 78 ? 14.404 -30.475 -0.477 1 98.36 78 LEU A O 1
ATOM 556 N N . PRO A 1 79 ? 15.933 -31.61 -1.679 1 97.7 79 PRO A N 1
ATOM 557 C CA . PRO A 1 79 ? 15.817 -32.757 -0.775 1 97.7 79 PRO A CA 1
ATOM 558 C C . PRO A 1 79 ? 16.087 -32.39 0.682 1 97.7 79 PRO A C 1
ATOM 560 O O . PRO A 1 79 ? 15.289 -32.719 1.564 1 97.7 79 PRO A O 1
ATOM 563 N N . ALA A 1 80 ? 17.147 -31.675 0.918 1 97.78 80 ALA A N 1
ATOM 564 C CA . ALA A 1 80 ? 17.51 -31.306 2.283 1 97.78 80 ALA A CA 1
ATOM 565 C C . ALA A 1 80 ? 16.479 -30.358 2.889 1 97.78 80 ALA A C 1
ATOM 567 O O . ALA A 1 80 ? 16.101 -30.503 4.054 1 97.78 80 ALA A O 1
ATOM 568 N N . ALA A 1 81 ? 16.058 -29.387 2.161 1 98.3 81 ALA A N 1
ATOM 569 C CA . ALA A 1 81 ? 15.1 -28.402 2.656 1 98.3 81 ALA A CA 1
ATOM 570 C C . ALA A 1 81 ? 13.75 -29.05 2.952 1 98.3 81 ALA A C 1
ATOM 572 O O . ALA A 1 81 ? 13.136 -28.776 3.985 1 98.3 81 ALA A O 1
ATOM 573 N N . ALA A 1 82 ? 13.293 -29.884 2.005 1 97.99 82 ALA A N 1
ATOM 574 C CA . ALA A 1 82 ? 12.033 -30.593 2.214 1 97.99 82 ALA A CA 1
ATOM 575 C C . ALA A 1 82 ? 12.101 -31.479 3.454 1 97.99 82 ALA A C 1
ATOM 577 O O . ALA A 1 82 ? 11.15 -31.537 4.237 1 97.99 82 ALA A O 1
ATOM 578 N N . ALA A 1 83 ? 13.18 -32.135 3.647 1 97.28 83 ALA A N 1
ATOM 579 C CA . ALA A 1 83 ? 13.37 -32.985 4.819 1 97.28 83 ALA A CA 1
ATOM 580 C C . ALA A 1 83 ? 13.352 -32.162 6.103 1 97.28 83 ALA A C 1
ATOM 582 O O . ALA A 1 83 ? 12.781 -32.585 7.111 1 97.28 83 ALA A O 1
ATOM 583 N N . ALA A 1 84 ? 14.003 -31.057 6.069 1 97.64 84 ALA A N 1
ATOM 584 C CA . ALA A 1 84 ? 14.037 -30.177 7.234 1 97.64 84 ALA A CA 1
ATOM 585 C C . ALA A 1 84 ? 12.632 -29.719 7.617 1 97.64 84 ALA A C 1
ATOM 587 O O . ALA A 1 84 ? 12.289 -29.673 8.801 1 97.64 84 ALA A O 1
ATOM 588 N N . ILE A 1 85 ? 11.845 -29.375 6.636 1 97.96 85 ILE A N 1
ATOM 589 C CA . ILE A 1 85 ? 10.474 -28.948 6.896 1 97.96 85 ILE A CA 1
ATOM 590 C C . ILE A 1 85 ? 9.675 -30.109 7.483 1 97.96 85 ILE A C 1
ATOM 592 O O . ILE A 1 85 ? 8.92 -29.928 8.442 1 97.96 85 ILE A O 1
ATOM 596 N N . ALA A 1 86 ? 9.852 -31.272 6.89 1 96.3 86 ALA A N 1
ATOM 597 C CA . ALA A 1 86 ? 9.122 -32.453 7.341 1 96.3 86 ALA A CA 1
ATOM 598 C C . ALA A 1 86 ? 9.436 -32.768 8.801 1 96.3 86 ALA A C 1
ATOM 600 O O . ALA A 1 86 ? 8.582 -33.278 9.53 1 96.3 86 ALA A O 1
ATOM 601 N N . ARG A 1 87 ? 10.565 -32.412 9.279 1 96.06 87 ARG A N 1
ATOM 602 C CA . ARG A 1 87 ? 11.006 -32.736 10.632 1 96.06 87 ARG A CA 1
ATOM 603 C C . ARG A 1 87 ? 10.608 -31.64 11.614 1 96.06 87 ARG A C 1
ATOM 605 O O . ARG A 1 87 ? 10.733 -31.812 12.829 1 96.06 87 ARG A O 1
ATOM 612 N N . HIS A 1 88 ? 10.235 -30.554 11.141 1 95.18 88 HIS A N 1
ATOM 613 C CA . HIS A 1 88 ? 9.911 -29.416 11.993 1 95.18 88 HIS A CA 1
ATOM 614 C C . HIS A 1 88 ? 8.422 -29.378 12.319 1 95.18 88 HIS A C 1
ATOM 616 O O . HIS A 1 88 ? 7.592 -29.174 11.429 1 95.18 88 HIS A O 1
ATOM 622 N N . PRO A 1 89 ? 8.021 -29.523 13.491 1 94.79 89 PRO A N 1
ATOM 623 C CA . PRO A 1 89 ? 6.6 -29.607 13.833 1 94.79 89 PRO A CA 1
ATOM 624 C C . PRO A 1 89 ? 5.849 -28.306 13.558 1 94.79 89 PRO A C 1
ATOM 626 O O . PRO A 1 89 ? 4.621 -28.311 13.437 1 94.79 89 PRO A O 1
ATOM 629 N N . GLY A 1 90 ? 6.546 -27.204 13.485 1 96.74 90 GLY A N 1
ATOM 630 C CA . GLY A 1 90 ? 5.902 -25.916 13.28 1 96.74 90 GLY A CA 1
ATOM 631 C C . GLY A 1 90 ? 5.789 -25.533 11.816 1 96.74 90 GLY A C 1
ATOM 632 O O . GLY A 1 90 ? 5.322 -24.439 11.49 1 96.74 90 GLY A O 1
ATOM 633 N N . LEU A 1 91 ? 6.207 -26.393 10.921 1 97.84 91 LEU A N 1
ATOM 634 C CA . LEU A 1 91 ? 6.194 -26.082 9.496 1 97.84 91 LEU A CA 1
ATOM 635 C C . LEU A 1 91 ? 5.442 -27.153 8.712 1 97.84 91 LEU A C 1
ATOM 637 O O . LEU A 1 91 ? 5.402 -28.315 9.123 1 97.84 91 LEU A O 1
ATOM 641 N N . ARG A 1 92 ? 4.845 -26.775 7.664 1 97.89 92 ARG A N 1
ATOM 642 C CA . ARG A 1 92 ? 4.2 -27.672 6.711 1 97.89 92 ARG A CA 1
ATOM 643 C C . ARG A 1 92 ? 4.499 -27.252 5.275 1 97.89 92 ARG A C 1
ATOM 645 O O . ARG A 1 92 ? 4.253 -26.106 4.894 1 97.89 92 ARG A O 1
ATOM 652 N N . LEU A 1 93 ? 4.977 -28.144 4.509 1 98.43 93 LEU A N 1
ATOM 653 C CA . LEU A 1 93 ? 5.241 -27.872 3.1 1 98.43 93 LEU A CA 1
ATOM 654 C C . LEU A 1 93 ? 3.94 -27.797 2.308 1 98.43 93 LEU A C 1
ATOM 656 O O . LEU A 1 93 ? 3.202 -28.782 2.224 1 98.43 93 LEU A O 1
ATOM 660 N N . ALA A 1 94 ? 3.663 -26.639 1.762 1 98.42 94 ALA A N 1
ATOM 661 C CA . ALA A 1 94 ? 2.393 -26.436 1.07 1 98.42 94 ALA A CA 1
ATOM 662 C C . ALA A 1 94 ? 2.596 -26.376 -0.441 1 98.42 94 ALA A C 1
ATOM 664 O O . ALA A 1 94 ? 1.669 -26.646 -1.209 1 98.42 94 ALA A O 1
ATOM 665 N N . ALA A 1 95 ? 3.77 -26.004 -0.874 1 98.71 95 ALA A N 1
ATOM 666 C CA . ALA A 1 95 ? 4.132 -25.903 -2.286 1 98.71 95 ALA A CA 1
ATOM 667 C C . ALA A 1 95 ? 5.644 -25.796 -2.458 1 98.71 95 ALA A C 1
ATOM 669 O O . ALA A 1 95 ? 6.365 -25.507 -1.501 1 98.71 95 ALA A O 1
ATOM 670 N N . VAL A 1 96 ? 6.096 -26.026 -3.679 1 98.85 96 VAL A N 1
ATOM 671 C CA . VAL A 1 96 ? 7.504 -25.853 -4.02 1 98.85 96 VAL A CA 1
ATOM 672 C C . VAL A 1 96 ? 7.626 -25.083 -5.333 1 98.85 96 VAL A C 1
ATOM 674 O O . VAL A 1 96 ? 6.887 -25.345 -6.285 1 98.85 96 VAL A O 1
ATOM 677 N N . GLU A 1 97 ? 8.477 -24.169 -5.334 1 98.72 97 GLU A N 1
ATOM 678 C CA . GLU A 1 97 ? 8.783 -23.371 -6.517 1 98.72 97 GLU A CA 1
ATOM 679 C C . GLU A 1 97 ? 10.268 -23.444 -6.863 1 98.72 97 GLU A C 1
ATOM 681 O O . GLU A 1 97 ? 11.122 -23.172 -6.016 1 98.72 97 GLU A O 1
ATOM 686 N N . ALA A 1 98 ? 10.562 -23.784 -8.073 1 98.63 98 ALA A N 1
ATOM 687 C CA . ALA A 1 98 ? 11.943 -23.788 -8.548 1 98.63 98 ALA A CA 1
ATOM 688 C C . ALA A 1 98 ? 12.295 -22.465 -9.223 1 98.63 98 ALA A C 1
ATOM 690 O O . ALA A 1 98 ? 11.461 -21.873 -9.913 1 98.63 98 ALA A O 1
ATOM 691 N N . PRO A 1 99 ? 13.566 -22.033 -9.013 1 97.67 99 PRO A N 1
ATOM 692 C CA . PRO A 1 99 ? 14.013 -20.848 -9.749 1 97.67 99 PRO A CA 1
ATOM 693 C C . PRO A 1 99 ? 13.97 -21.042 -11.263 1 97.67 99 PRO A C 1
ATOM 695 O O . PRO A 1 99 ? 13.697 -22.147 -11.739 1 97.67 99 PRO A O 1
ATOM 698 N N . VAL A 1 100 ? 14.233 -19.998 -11.952 1 97.67 100 VAL A N 1
ATOM 699 C CA . VAL A 1 100 ? 14.09 -19.942 -13.403 1 97.67 100 VAL A CA 1
ATOM 700 C C . VAL A 1 100 ? 14.922 -21.049 -14.047 1 97.67 100 VAL A C 1
ATOM 702 O O . VAL A 1 100 ? 16.107 -21.202 -13.74 1 97.67 100 VAL A O 1
ATOM 705 N N . ALA A 1 101 ? 14.277 -21.878 -14.839 1 98.08 101 ALA A N 1
ATOM 706 C CA . ALA A 1 101 ? 14.956 -22.801 -15.745 1 98.08 101 ALA A CA 1
ATOM 707 C C . ALA A 1 101 ? 15.258 -22.132 -17.083 1 98.08 101 ALA A C 1
ATOM 709 O O . ALA A 1 101 ? 14.343 -21.827 -17.852 1 98.08 101 ALA A O 1
ATOM 710 N N . VAL A 1 102 ? 16.464 -21.967 -17.43 1 96.74 102 VAL A N 1
ATOM 711 C CA . VAL A 1 102 ? 16.829 -21.172 -18.598 1 96.74 102 VAL A CA 1
ATOM 712 C C . VAL A 1 102 ? 16.692 -22.017 -19.863 1 96.74 102 VAL A C 1
ATOM 714 O O . VAL A 1 102 ? 16.654 -21.482 -20.973 1 96.74 102 VAL A O 1
ATOM 717 N N . ASP A 1 103 ? 16.692 -23.385 -19.682 1 97.09 103 ASP A N 1
ATOM 718 C CA . ASP A 1 103 ? 16.563 -24.284 -20.824 1 97.09 103 ASP A CA 1
ATOM 719 C C . ASP A 1 103 ? 15.874 -25.587 -20.423 1 97.09 103 ASP A C 1
ATOM 721 O O . ASP A 1 103 ? 15.471 -25.752 -19.269 1 97.09 103 ASP A O 1
ATOM 725 N N . ALA A 1 104 ? 15.728 -26.459 -21.39 1 97.8 104 ALA A N 1
ATOM 726 C CA . ALA A 1 104 ? 15.015 -27.719 -21.194 1 97.8 104 ALA A CA 1
ATOM 727 C C . ALA A 1 104 ? 15.726 -28.597 -20.169 1 97.8 104 ALA A C 1
ATOM 729 O O . ALA A 1 104 ? 15.078 -29.3 -19.389 1 97.8 104 ALA A O 1
ATOM 730 N N . ALA A 1 105 ? 17.033 -28.591 -20.204 1 97.89 105 ALA A N 1
ATOM 731 C CA . ALA A 1 105 ? 17.801 -29.43 -19.287 1 97.89 105 ALA A CA 1
ATOM 732 C C . ALA A 1 105 ? 17.532 -29.043 -17.836 1 97.89 105 ALA A C 1
ATOM 734 O O . ALA A 1 105 ? 17.316 -29.91 -16.985 1 97.89 105 ALA A O 1
ATOM 735 N N . GLN A 1 106 ? 17.556 -27.787 -17.556 1 98.1 106 GLN A N 1
ATOM 736 C CA . GLN A 1 106 ? 17.289 -27.306 -16.205 1 98.1 106 GLN A CA 1
ATOM 737 C C . GLN A 1 106 ? 15.848 -27.594 -15.793 1 98.1 106 GLN A C 1
ATOM 739 O O . GLN A 1 106 ? 15.583 -27.939 -14.64 1 98.1 106 GLN A O 1
ATOM 744 N N . ALA A 1 107 ? 14.926 -27.443 -16.732 1 98.63 107 ALA A N 1
ATOM 745 C CA . ALA A 1 107 ? 13.53 -27.762 -16.444 1 98.63 107 ALA A CA 1
ATOM 746 C C . ALA A 1 107 ? 13.364 -29.241 -16.108 1 98.63 107 ALA A C 1
ATOM 748 O O . ALA A 1 107 ? 12.671 -29.592 -15.149 1 98.63 107 ALA A O 1
ATOM 749 N N . ARG A 1 108 ? 13.995 -30.089 -16.856 1 98.52 108 ARG A N 1
ATOM 750 C CA . ARG A 1 108 ? 13.919 -31.526 -16.615 1 98.52 108 ARG A CA 1
ATOM 751 C C . ARG A 1 108 ? 14.485 -31.882 -15.244 1 98.52 108 ARG A C 1
ATOM 753 O O . ARG A 1 108 ? 13.928 -32.725 -14.537 1 98.52 108 ARG A O 1
ATOM 760 N N . ALA A 1 109 ? 15.592 -31.266 -14.921 1 98.22 109 ALA A N 1
ATOM 761 C CA . ALA A 1 109 ? 16.192 -31.515 -13.613 1 98.22 109 ALA A CA 1
ATOM 762 C C . ALA A 1 109 ? 15.232 -31.134 -12.489 1 98.22 109 ALA A C 1
ATOM 764 O O . ALA A 1 109 ? 15.069 -31.884 -11.524 1 98.22 109 ALA A O 1
ATOM 765 N N . ALA A 1 110 ? 14.619 -30.022 -12.618 1 98.42 110 ALA A N 1
ATOM 766 C CA . ALA A 1 110 ? 13.675 -29.555 -11.606 1 98.42 110 ALA A CA 1
ATOM 767 C C . ALA A 1 110 ? 12.488 -30.506 -11.483 1 98.42 110 ALA A C 1
ATOM 769 O O . ALA A 1 110 ? 12.132 -30.924 -10.378 1 98.42 110 ALA A O 1
ATOM 770 N N . VAL A 1 111 ? 11.905 -30.873 -12.608 1 98.45 111 VAL A N 1
ATOM 771 C CA . VAL A 1 111 ? 10.74 -31.75 -12.632 1 98.45 111 VAL A CA 1
ATOM 772 C C . VAL A 1 111 ? 11.097 -33.102 -12.017 1 98.45 111 VAL A C 1
ATOM 774 O O . VAL A 1 111 ? 10.339 -33.643 -11.208 1 98.45 111 VAL A O 1
ATOM 777 N N . ARG A 1 112 ? 12.223 -33.605 -12.383 1 98.07 112 ARG A N 1
ATOM 778 C CA . ARG A 1 112 ? 12.667 -34.907 -11.896 1 98.07 112 ARG A CA 1
ATOM 779 C C . ARG A 1 112 ? 12.817 -34.901 -10.378 1 98.07 112 ARG A C 1
ATOM 781 O O . ARG A 1 112 ? 12.336 -35.81 -9.698 1 98.07 112 ARG A O 1
ATOM 788 N N . VAL A 1 113 ? 13.493 -33.929 -9.882 1 98.23 113 VAL A N 1
ATOM 789 C CA . VAL A 1 113 ? 13.748 -33.863 -8.447 1 98.23 113 VAL A CA 1
ATOM 790 C C . VAL A 1 113 ? 12.431 -33.675 -7.696 1 98.23 113 VAL A C 1
ATOM 792 O O . VAL A 1 113 ? 12.202 -34.31 -6.664 1 98.23 113 VAL A O 1
ATOM 795 N N . MET A 1 114 ? 11.545 -32.835 -8.17 1 98.08 114 MET A N 1
ATOM 796 C CA . MET A 1 114 ? 10.257 -32.606 -7.522 1 98.08 114 MET A CA 1
ATOM 797 C C . MET A 1 114 ? 9.422 -33.882 -7.503 1 98.08 114 MET A C 1
ATOM 799 O O . MET A 1 114 ? 8.824 -34.222 -6.481 1 98.08 114 MET A O 1
ATOM 803 N N . ALA A 1 115 ? 9.43 -34.579 -8.598 1 97.12 115 ALA A N 1
ATOM 804 C CA . ALA A 1 115 ? 8.687 -35.834 -8.681 1 97.12 115 ALA A CA 1
ATOM 805 C C . ALA A 1 115 ? 9.247 -36.868 -7.709 1 97.12 115 ALA A C 1
ATOM 807 O O . ALA A 1 115 ? 8.495 -37.656 -7.13 1 97.12 115 ALA A O 1
ATOM 808 N N . ALA A 1 116 ? 10.522 -36.845 -7.552 1 96.81 116 ALA A N 1
ATOM 809 C CA . ALA A 1 116 ? 11.19 -37.842 -6.719 1 96.81 116 ALA A CA 1
ATOM 810 C C . ALA A 1 116 ? 11.043 -37.507 -5.238 1 96.81 116 ALA A C 1
ATOM 812 O O . ALA A 1 116 ? 10.952 -38.405 -4.397 1 96.81 116 ALA A O 1
ATOM 813 N N . GLU A 1 117 ? 11.036 -36.244 -4.904 1 96.11 117 GLU A N 1
ATOM 814 C CA . GLU A 1 117 ? 11.208 -35.825 -3.516 1 96.11 117 GLU A CA 1
ATOM 815 C C . GLU A 1 117 ? 9.868 -35.48 -2.873 1 96.11 117 GLU A C 1
ATOM 817 O O . GLU A 1 117 ? 9.758 -35.425 -1.647 1 96.11 117 GLU A O 1
ATOM 822 N N . LEU A 1 118 ? 8.889 -35.193 -3.658 1 97.26 118 LEU A N 1
ATOM 823 C CA . LEU A 1 118 ? 7.672 -34.616 -3.099 1 97.26 118 LEU A CA 1
ATOM 824 C C . LEU A 1 118 ? 6.499 -35.582 -3.235 1 97.26 118 LEU A C 1
ATOM 826 O O . LEU A 1 118 ? 6.462 -36.392 -4.165 1 97.26 118 LEU A O 1
ATOM 830 N N . PRO A 1 119 ? 5.591 -35.518 -2.303 1 94.32 119 PRO A N 1
ATOM 831 C CA . PRO A 1 119 ? 4.377 -36.321 -2.465 1 94.32 119 PRO A CA 1
ATOM 832 C C . PRO A 1 119 ? 3.565 -35.922 -3.695 1 94.32 119 PRO A C 1
ATOM 834 O O . PRO A 1 119 ? 3.57 -34.753 -4.09 1 94.32 119 PRO A O 1
ATOM 837 N N . PRO A 1 120 ? 2.828 -36.893 -4.211 1 92.46 120 PRO A N 1
ATOM 838 C CA . PRO A 1 120 ? 1.961 -36.572 -5.347 1 92.46 120 PRO A CA 1
ATOM 839 C C . PRO A 1 120 ? 0.902 -35.527 -5.004 1 92.46 120 PRO A C 1
ATOM 841 O O . PRO A 1 120 ? 0.351 -35.54 -3.9 1 92.46 120 PRO A O 1
ATOM 844 N N . GLY A 1 121 ? 0.733 -34.667 -5.838 1 93.15 121 GLY A N 1
ATOM 845 C CA . GLY A 1 121 ? -0.354 -33.716 -5.675 1 93.15 121 GLY A CA 1
ATOM 846 C C . GLY A 1 121 ? 0.086 -32.408 -5.045 1 93.15 121 GLY A C 1
ATOM 847 O O . GLY A 1 121 ? -0.672 -31.437 -5.023 1 93.15 121 GLY A O 1
ATOM 848 N N . LEU A 1 122 ? 1.269 -32.378 -4.386 1 97.66 122 LEU A N 1
ATOM 849 C CA . LEU A 1 122 ? 1.779 -31.121 -3.85 1 97.66 122 LEU A CA 1
ATOM 850 C C . LEU A 1 122 ? 2.014 -30.109 -4.966 1 97.66 122 LEU A C 1
ATOM 852 O O . LEU A 1 122 ? 2.667 -30.421 -5.965 1 97.66 122 LEU A O 1
ATOM 856 N N . PRO A 1 123 ? 1.412 -28.945 -4.843 1 98.43 123 PRO A N 1
ATOM 857 C CA . PRO A 1 123 ? 1.614 -27.94 -5.889 1 98.43 123 PRO A CA 1
ATOM 858 C C . PRO A 1 123 ? 3.088 -27.616 -6.119 1 98.43 123 PRO A C 1
ATOM 860 O O . PRO A 1 123 ? 3.83 -27.384 -5.161 1 98.43 123 PRO A O 1
ATOM 863 N N . THR A 1 124 ? 3.508 -27.643 -7.376 1 98.79 124 THR A N 1
ATOM 864 C CA . THR A 1 124 ? 4.873 -27.322 -7.779 1 98.79 124 THR A CA 1
ATOM 865 C C . THR A 1 124 ? 4.876 -26.345 -8.951 1 98.79 124 THR A C 1
ATOM 867 O O . THR A 1 124 ? 3.947 -26.337 -9.761 1 98.79 124 THR A O 1
ATOM 870 N N . ALA A 1 125 ? 5.89 -25.52 -9.01 1 98.86 125 ALA A N 1
ATOM 871 C CA . ALA A 1 125 ? 6.031 -24.557 -10.099 1 98.86 125 ALA A CA 1
ATOM 872 C C . ALA A 1 125 ? 7.495 -24.383 -10.491 1 98.86 125 ALA A C 1
ATOM 874 O O . ALA A 1 125 ? 8.388 -24.495 -9.648 1 98.86 125 ALA A O 1
ATOM 875 N N . VAL A 1 126 ? 7.731 -24.136 -11.719 1 98.85 126 VAL A N 1
ATOM 876 C CA . VAL A 1 126 ? 9.043 -23.807 -12.267 1 98.85 126 VAL A CA 1
ATOM 877 C C . VAL A 1 126 ? 8.986 -22.45 -12.965 1 98.85 126 VAL A C 1
ATOM 879 O O . VAL A 1 126 ? 8.15 -22.232 -13.845 1 98.85 126 VAL A O 1
ATOM 882 N N . GLU A 1 127 ? 9.801 -21.569 -12.504 1 98.78 127 GLU A N 1
ATOM 883 C CA . GLU A 1 127 ? 9.835 -20.278 -13.183 1 98.78 127 GLU A CA 1
ATOM 884 C C . GLU A 1 127 ? 10.358 -20.418 -14.61 1 98.78 127 GLU A C 1
ATOM 886 O O . GLU A 1 127 ? 11.369 -21.085 -14.843 1 98.78 127 GLU A O 1
ATOM 891 N N . ILE A 1 128 ? 9.7 -19.814 -15.563 1 98.55 128 ILE A N 1
ATOM 892 C CA . ILE A 1 128 ? 10.074 -19.951 -16.966 1 98.55 128 ILE A CA 1
ATOM 893 C C . ILE A 1 128 ? 10.862 -18.722 -17.413 1 98.55 128 ILE A C 1
ATOM 895 O O . ILE A 1 128 ? 10.628 -17.615 -16.922 1 98.55 128 ILE A O 1
ATOM 899 N N . PRO A 1 129 ? 11.75 -18.887 -18.325 1 98.21 129 PRO A N 1
ATOM 900 C CA . PRO A 1 129 ? 12.549 -17.754 -18.795 1 98.21 129 PRO A CA 1
ATOM 901 C C . PRO A 1 129 ? 11.778 -16.841 -19.746 1 98.21 129 PRO A C 1
ATOM 903 O O . PRO A 1 129 ? 10.848 -17.291 -20.421 1 98.21 129 PRO A O 1
ATOM 906 N N . ARG A 1 130 ? 12.089 -15.6 -19.825 1 96.95 130 ARG A N 1
ATOM 907 C CA . ARG A 1 130 ? 11.514 -14.635 -20.756 1 96.95 130 ARG A CA 1
ATOM 908 C C . ARG A 1 130 ? 12.39 -14.479 -21.994 1 96.95 130 ARG A C 1
ATOM 910 O O . ARG A 1 130 ? 12.532 -13.376 -22.526 1 96.95 130 ARG A O 1
ATOM 917 N N . THR A 1 131 ? 13.037 -15.499 -22.309 1 94.16 131 THR A N 1
ATOM 918 C CA . THR A 1 131 ? 13.905 -15.592 -23.478 1 94.16 131 THR A CA 1
ATOM 919 C C . THR A 1 131 ? 13.369 -16.621 -24.469 1 94.16 131 THR A C 1
ATOM 921 O O . THR A 1 131 ? 12.25 -17.115 -24.315 1 94.16 131 THR A O 1
ATOM 924 N N . ALA A 1 132 ? 14.087 -16.908 -25.466 1 91.86 132 ALA A N 1
ATOM 925 C CA . ALA A 1 132 ? 13.714 -17.876 -26.495 1 91.86 132 ALA A CA 1
ATOM 926 C C . ALA A 1 132 ? 13.593 -19.28 -25.91 1 91.86 132 ALA A C 1
ATOM 928 O O . ALA A 1 132 ? 12.923 -20.142 -26.483 1 91.86 132 ALA A O 1
ATOM 929 N N . GLY A 1 133 ? 14.197 -19.5 -24.741 1 95.11 133 GLY A N 1
ATOM 930 C CA . GLY A 1 133 ? 14.147 -20.798 -24.086 1 95.11 133 GLY A CA 1
ATOM 931 C C . GLY A 1 133 ? 12.783 -21.122 -23.506 1 95.11 133 GLY A C 1
ATOM 932 O O . GLY A 1 133 ? 12.539 -22.249 -23.07 1 95.11 133 GLY A O 1
ATOM 933 N N . ARG A 1 134 ? 11.877 -20.245 -23.517 1 97.8 134 ARG A N 1
ATOM 934 C CA . ARG A 1 134 ? 10.566 -20.397 -22.894 1 97.8 134 ARG A CA 1
ATOM 935 C C . ARG A 1 134 ? 9.823 -21.599 -23.468 1 97.8 134 ARG A C 1
ATOM 937 O O . ARG A 1 134 ? 9.298 -22.426 -22.72 1 97.8 134 ARG A O 1
ATOM 944 N N . ALA A 1 135 ? 9.765 -21.724 -24.761 1 97.69 135 ALA A N 1
ATOM 945 C CA . ALA A 1 135 ? 8.984 -22.765 -25.423 1 97.69 135 ALA A CA 1
ATOM 946 C C . ALA A 1 135 ? 9.473 -24.155 -25.025 1 97.69 135 ALA A C 1
ATOM 948 O O . ALA A 1 135 ? 8.67 -25.035 -24.707 1 97.69 135 ALA A O 1
ATOM 949 N N . GLU A 1 136 ? 10.732 -24.346 -25.057 1 98.04 136 GLU A N 1
ATOM 950 C CA . GLU A 1 136 ? 11.265 -25.664 -24.727 1 98.04 136 GLU A CA 1
ATOM 951 C C . GLU A 1 136 ? 11.034 -26.001 -23.257 1 98.04 136 GLU A C 1
ATOM 953 O O . GLU A 1 136 ? 10.8 -27.161 -22.91 1 98.04 136 GLU A O 1
ATOM 958 N N . VAL A 1 137 ? 11.187 -25.026 -22.405 1 98.75 137 VAL A N 1
ATOM 959 C CA . VAL A 1 137 ? 10.916 -25.239 -20.987 1 98.75 137 VAL A CA 1
ATOM 960 C C . VAL A 1 137 ? 9.453 -25.634 -20.794 1 98.75 137 VAL A C 1
ATOM 962 O O . VAL A 1 137 ? 9.151 -26.583 -20.068 1 98.75 137 VAL A O 1
ATOM 965 N N . LEU A 1 138 ? 8.558 -24.972 -21.447 1 98.81 138 LEU A N 1
ATOM 966 C CA . LEU A 1 138 ? 7.136 -25.28 -21.346 1 98.81 138 LEU A CA 1
ATOM 967 C C . LEU A 1 138 ? 6.84 -26.67 -21.9 1 98.81 138 LEU A C 1
ATOM 969 O O . LEU A 1 138 ? 5.982 -27.382 -21.375 1 98.81 138 LEU A O 1
ATOM 973 N N . ASP A 1 139 ? 7.539 -27.025 -22.914 1 98.69 139 ASP A N 1
ATOM 974 C CA . ASP A 1 139 ? 7.369 -28.368 -23.459 1 98.69 139 ASP A CA 1
ATOM 975 C C . ASP A 1 139 ? 7.722 -29.431 -22.421 1 98.69 139 ASP A C 1
ATOM 977 O O . ASP A 1 139 ? 7.073 -30.476 -22.35 1 98.69 139 ASP A O 1
ATOM 981 N N . VAL A 1 140 ? 8.742 -29.164 -21.696 1 98.68 140 VAL A N 1
ATOM 982 C CA . VAL A 1 140 ? 9.151 -30.09 -20.645 1 98.68 140 VAL A CA 1
ATOM 983 C C . VAL A 1 140 ? 8.07 -30.161 -19.569 1 98.68 140 VAL A C 1
ATOM 985 O O . VAL A 1 140 ? 7.774 -31.238 -19.047 1 98.68 140 VAL A O 1
ATOM 988 N N . LEU A 1 141 ? 7.464 -29.073 -19.234 1 98.78 141 LEU A N 1
ATOM 989 C CA . LEU A 1 141 ? 6.483 -29.006 -18.156 1 98.78 141 LEU A CA 1
ATOM 990 C C . LEU A 1 141 ? 5.17 -29.659 -18.574 1 98.78 141 LEU A C 1
ATOM 992 O O . LEU A 1 141 ? 4.403 -30.12 -17.726 1 98.78 141 LEU A O 1
ATOM 996 N N . ALA A 1 142 ? 4.887 -29.644 -19.843 1 98.47 142 ALA A N 1
ATOM 997 C CA . ALA A 1 142 ? 3.624 -30.175 -20.35 1 98.47 142 ALA A CA 1
ATOM 998 C C . ALA A 1 142 ? 3.404 -31.61 -19.879 1 98.47 142 ALA A C 1
ATOM 1000 O O . ALA A 1 142 ? 4.287 -32.459 -20.023 1 98.47 142 ALA A O 1
ATOM 1001 N N . GLY A 1 143 ? 2.25 -31.839 -19.214 1 96.98 143 GLY A N 1
ATOM 1002 C CA . GLY A 1 143 ? 1.869 -33.186 -18.817 1 96.98 143 GLY A CA 1
ATOM 1003 C C . GLY A 1 143 ? 2.434 -33.592 -17.469 1 96.98 143 GLY A C 1
ATOM 1004 O O . GLY A 1 143 ? 2.138 -34.679 -16.968 1 96.98 143 GLY A O 1
ATOM 1005 N N . THR A 1 144 ? 3.259 -32.783 -16.861 1 97.28 144 THR A N 1
ATOM 1006 C CA . THR A 1 144 ? 3.917 -33.163 -15.616 1 97.28 144 THR A CA 1
ATOM 1007 C C . THR A 1 144 ? 3.06 -32.779 -14.413 1 97.28 144 THR A C 1
ATOM 1009 O O . THR A 1 144 ? 3.302 -33.245 -13.298 1 97.28 144 THR A O 1
ATOM 1012 N N . GLY A 1 145 ? 2.117 -31.853 -14.67 1 96.89 145 GLY A N 1
ATOM 1013 C CA . GLY A 1 145 ? 1.362 -31.308 -13.553 1 96.89 145 GLY A CA 1
ATOM 1014 C C . GLY A 1 145 ? 2.04 -30.118 -12.899 1 96.89 145 GLY A C 1
ATOM 1015 O O . GLY A 1 145 ? 1.437 -29.431 -12.072 1 96.89 145 GLY A O 1
ATOM 1016 N N . CYS A 1 146 ? 3.293 -29.825 -13.245 1 98.19 146 CYS A N 1
ATOM 1017 C CA . CYS A 1 146 ? 4.002 -28.654 -12.74 1 98.19 146 CYS A CA 1
ATOM 1018 C C . CYS A 1 146 ? 3.444 -27.374 -13.351 1 98.19 146 CYS A C 1
ATOM 1020 O O . CYS A 1 146 ? 3.169 -27.323 -14.551 1 98.19 146 CYS A O 1
ATOM 1022 N N . ARG A 1 147 ? 3.31 -26.38 -12.555 1 98.77 147 ARG A N 1
ATOM 1023 C CA . ARG A 1 147 ? 2.864 -25.073 -13.028 1 98.77 147 ARG A CA 1
ATOM 1024 C C . ARG A 1 147 ? 4.028 -24.272 -13.6 1 98.77 147 ARG A C 1
ATOM 1026 O O . ARG A 1 147 ? 5.184 -24.498 -13.235 1 98.77 147 ARG A O 1
ATOM 1033 N N . ALA A 1 148 ? 3.69 -23.376 -14.474 1 98.92 148 ALA A N 1
ATOM 1034 C CA . ALA A 1 148 ? 4.629 -22.338 -14.892 1 98.92 148 ALA A CA 1
ATOM 1035 C C . ALA A 1 148 ? 4.58 -21.142 -13.945 1 98.92 148 ALA A C 1
ATOM 1037 O O . ALA A 1 148 ? 3.498 -20.689 -13.563 1 98.92 148 ALA A O 1
ATOM 1038 N N . LYS A 1 149 ? 5.702 -20.71 -13.505 1 98.86 149 LYS A N 1
ATOM 1039 C CA . LYS A 1 149 ? 5.8 -19.483 -12.72 1 98.86 149 LYS A CA 1
ATOM 1040 C C . LYS A 1 149 ? 6.278 -18.316 -13.579 1 98.86 149 LYS A C 1
ATOM 1042 O O . LYS A 1 149 ? 7.387 -18.347 -14.116 1 98.86 149 LYS A O 1
ATOM 1047 N N . LEU A 1 150 ? 5.448 -17.302 -13.692 1 98.77 150 LEU A N 1
ATOM 1048 C CA . LEU A 1 150 ? 5.704 -16.171 -14.577 1 98.77 150 LEU A CA 1
ATOM 1049 C C . LEU A 1 150 ? 6.156 -14.95 -13.782 1 98.77 150 LEU A C 1
ATOM 1051 O O . LEU A 1 150 ? 5.472 -14.524 -12.849 1 98.77 150 LEU A O 1
ATOM 1055 N N . ARG A 1 151 ? 7.259 -14.416 -14.162 1 97.81 151 ARG A N 1
ATOM 1056 C CA . ARG A 1 151 ? 7.678 -13.146 -13.578 1 97.81 151 ARG A CA 1
ATOM 1057 C C . ARG A 1 151 ? 6.973 -11.974 -14.253 1 97.81 151 ARG A C 1
ATOM 1059 O O . ARG A 1 151 ? 7.024 -11.834 -15.476 1 97.81 151 ARG A O 1
ATOM 1066 N N . THR A 1 152 ? 6.338 -11.105 -13.447 1 97.92 152 THR A N 1
ATOM 1067 C CA . THR A 1 152 ? 5.55 -10.014 -14.009 1 97.92 152 THR A CA 1
ATOM 1068 C C . THR A 1 152 ? 6.058 -8.665 -13.509 1 97.92 152 THR A C 1
ATOM 1070 O O . THR A 1 152 ? 5.359 -7.655 -13.614 1 97.92 152 THR A O 1
ATOM 1073 N N . GLY A 1 153 ? 7.256 -8.651 -12.908 1 95.93 153 GLY A N 1
ATOM 1074 C CA . GLY A 1 153 ? 7.826 -7.397 -12.441 1 95.93 153 GLY A CA 1
ATOM 1075 C C . GLY A 1 153 ? 9.135 -7.579 -11.696 1 95.93 153 GLY A C 1
ATOM 1076 O O . GLY A 1 153 ? 9.763 -8.636 -11.781 1 95.93 153 GLY A O 1
ATOM 1077 N N . GLY A 1 154 ? 9.557 -6.494 -11.015 1 91.51 154 GLY A N 1
ATOM 1078 C CA . GLY A 1 154 ? 10.812 -6.439 -10.283 1 91.51 154 GLY A CA 1
ATOM 1079 C C . GLY A 1 154 ? 11.327 -5.026 -10.086 1 91.51 154 GLY A C 1
ATOM 1080 O O . GLY A 1 154 ? 10.566 -4.062 -10.194 1 91.51 154 GLY A O 1
ATOM 1081 N N . PRO A 1 155 ? 12.572 -4.92 -9.709 1 87.39 155 PRO A N 1
ATOM 1082 C CA . PRO A 1 155 ? 13.135 -3.612 -9.366 1 87.39 155 PRO A CA 1
ATOM 1083 C C . PRO A 1 155 ? 13.46 -2.768 -10.597 1 87.39 155 PRO A C 1
ATOM 1085 O O . PRO A 1 155 ? 13.811 -1.592 -10.469 1 87.39 155 PRO A O 1
ATOM 1088 N N . ARG A 1 156 ? 13.367 -3.351 -11.785 1 91.16 156 ARG A N 1
ATOM 1089 C CA . ARG A 1 156 ? 13.646 -2.641 -13.029 1 91.16 156 ARG A CA 1
ATOM 1090 C C . ARG A 1 156 ? 12.48 -2.765 -14.004 1 91.16 156 ARG A C 1
ATOM 1092 O O . ARG A 1 156 ? 11.766 -3.77 -14.002 1 91.16 156 ARG A O 1
ATOM 1099 N N . ALA A 1 157 ? 12.375 -1.812 -14.874 1 91.96 157 ALA A N 1
ATOM 1100 C CA . ALA A 1 157 ? 11.267 -1.741 -15.822 1 91.96 157 ALA A CA 1
ATOM 1101 C C . ALA A 1 157 ? 11.252 -2.959 -16.742 1 91.96 157 ALA A C 1
ATOM 1103 O O . ALA A 1 157 ? 10.184 -3.445 -17.122 1 91.96 157 ALA A O 1
ATOM 1104 N N . ASP A 1 158 ? 12.446 -3.411 -17.064 1 94.27 158 ASP A N 1
ATOM 1105 C CA . ASP A 1 158 ? 12.535 -4.483 -18.051 1 94.27 158 ASP A CA 1
ATOM 1106 C C . ASP A 1 158 ? 12.08 -5.814 -17.458 1 94.27 158 ASP A C 1
ATOM 1108 O O . ASP A 1 158 ? 11.872 -6.786 -18.187 1 94.27 158 ASP A O 1
ATOM 1112 N N . LEU A 1 159 ? 11.938 -5.869 -16.182 1 94.9 159 LEU A N 1
ATOM 1113 C CA . LEU A 1 159 ? 11.453 -7.079 -15.528 1 94.9 159 LEU A CA 1
ATOM 1114 C C . LEU A 1 159 ? 9.933 -7.17 -15.61 1 94.9 159 LEU A C 1
ATOM 1116 O O . LEU A 1 159 ? 9.348 -8.194 -15.249 1 94.9 159 LEU A O 1
ATOM 1120 N N . PHE A 1 160 ? 9.341 -6.137 -16.108 1 97.12 160 PHE A N 1
ATOM 1121 C CA . PHE A 1 160 ? 7.913 -6.145 -16.404 1 97.12 160 PHE A CA 1
ATOM 1122 C C . PHE A 1 160 ? 7.666 -6.48 -17.87 1 97.12 160 PHE A C 1
ATOM 1124 O O . PHE A 1 160 ? 7.86 -5.635 -18.746 1 97.12 160 PHE A O 1
ATOM 1131 N N . PRO A 1 161 ? 7.252 -7.675 -18.117 1 97.86 161 PRO A N 1
ATOM 1132 C CA . PRO A 1 161 ? 6.946 -7.961 -19.52 1 97.86 161 PRO A CA 1
ATOM 1133 C C . PRO A 1 161 ? 5.852 -7.056 -20.082 1 97.86 161 PRO A C 1
ATOM 1135 O O . PRO A 1 161 ? 4.898 -6.723 -19.375 1 97.86 161 PRO A O 1
ATOM 1138 N N . ALA A 1 162 ? 5.964 -6.68 -21.31 1 97.72 162 ALA A N 1
ATOM 1139 C CA . ALA A 1 162 ? 4.88 -5.969 -21.984 1 97.72 162 ALA A CA 1
ATOM 1140 C C . ALA A 1 162 ? 3.629 -6.838 -22.076 1 97.72 162 ALA A C 1
ATOM 1142 O O . ALA A 1 162 ? 3.713 -8.067 -22.016 1 97.72 162 ALA A O 1
ATOM 1143 N N . PRO A 1 163 ? 2.504 -6.208 -22.224 1 98.4 163 PRO A N 1
ATOM 1144 C CA . PRO A 1 163 ? 1.265 -6.984 -22.307 1 98.4 163 PRO A CA 1
ATOM 1145 C C . PRO A 1 163 ? 1.309 -8.053 -23.397 1 98.4 163 PRO A C 1
ATOM 1147 O O . PRO A 1 163 ? 0.829 -9.17 -23.191 1 98.4 163 PRO A O 1
ATOM 1150 N N . GLY A 1 164 ? 1.862 -7.691 -24.505 1 98.55 164 GLY A N 1
ATOM 1151 C CA . GLY A 1 164 ? 1.985 -8.666 -25.577 1 98.55 164 GLY A CA 1
ATOM 1152 C C . GLY A 1 164 ? 2.828 -9.868 -25.196 1 98.55 164 GLY A C 1
ATOM 1153 O O . GLY A 1 164 ? 2.483 -11.005 -25.528 1 98.55 164 GLY A O 1
ATOM 1154 N N . GLU A 1 165 ? 3.927 -9.626 -24.564 1 98.38 165 GLU A N 1
ATOM 1155 C CA . GLU A 1 165 ? 4.815 -10.7 -24.131 1 98.38 165 GLU A CA 1
ATOM 1156 C C . GLU A 1 165 ? 4.124 -11.616 -23.126 1 98.38 165 GLU A C 1
ATOM 1158 O O . GLU A 1 165 ? 4.17 -12.841 -23.259 1 98.38 165 GLU A O 1
ATOM 1163 N N . LEU A 1 166 ? 3.51 -11.066 -22.124 1 98.63 166 LEU A N 1
ATOM 1164 C CA . LEU A 1 166 ? 2.82 -11.86 -21.114 1 98.63 166 LEU A CA 1
ATOM 1165 C C . LEU A 1 166 ? 1.661 -12.636 -21.731 1 98.63 166 LEU A C 1
ATOM 1167 O O . LEU A 1 166 ? 1.449 -13.807 -21.405 1 98.63 166 LEU A O 1
ATOM 1171 N N . ALA A 1 167 ? 0.938 -11.968 -22.604 1 98.82 167 ALA A N 1
ATOM 1172 C CA . ALA A 1 167 ? -0.161 -12.629 -23.302 1 98.82 167 ALA A CA 1
ATOM 1173 C C . ALA A 1 167 ? 0.333 -13.851 -24.071 1 98.82 167 ALA A C 1
ATOM 1175 O O . ALA A 1 167 ? -0.296 -14.911 -24.036 1 98.82 167 ALA A O 1
ATOM 1176 N N . ALA A 1 168 ? 1.429 -13.693 -24.742 1 98.61 168 ALA A N 1
ATOM 1177 C CA . ALA A 1 168 ? 2.006 -14.808 -25.489 1 98.61 168 ALA A CA 1
ATOM 1178 C C . ALA A 1 168 ? 2.362 -15.965 -24.559 1 98.61 168 ALA A C 1
ATOM 1180 O O . ALA A 1 168 ? 2.174 -17.132 -24.91 1 98.61 168 ALA A O 1
ATOM 1181 N N . THR A 1 169 ? 2.906 -15.642 -23.447 1 98.74 169 THR A N 1
ATOM 1182 C CA . THR A 1 169 ? 3.26 -16.664 -22.468 1 98.74 169 THR A CA 1
ATOM 1183 C C . THR A 1 169 ? 2.013 -17.378 -21.957 1 98.74 169 THR A C 1
ATOM 1185 O O . THR A 1 169 ? 1.99 -18.607 -21.861 1 98.74 169 THR A O 1
ATOM 1188 N N . ILE A 1 170 ? 0.98 -16.654 -21.648 1 98.83 170 ILE A N 1
ATOM 1189 C CA . ILE A 1 170 ? -0.268 -17.228 -21.159 1 98.83 170 ILE A CA 1
ATOM 1190 C C . ILE A 1 170 ? -0.875 -18.133 -22.229 1 98.83 170 ILE A C 1
ATOM 1192 O O . ILE A 1 170 ? -1.318 -19.245 -21.932 1 98.83 170 ILE A O 1
ATOM 1196 N N . ARG A 1 171 ? -0.848 -17.706 -23.423 1 98.68 171 ARG A N 1
ATOM 1197 C CA . ARG A 1 171 ? -1.344 -18.527 -24.523 1 98.68 171 ARG A CA 1
ATOM 1198 C C . ARG A 1 171 ? -0.525 -19.806 -24.664 1 98.68 171 ARG A C 1
ATOM 1200 O O . ARG A 1 171 ? -1.078 -20.879 -24.913 1 98.68 171 ARG A O 1
ATOM 1207 N N . ALA A 1 172 ? 0.749 -19.67 -24.584 1 98.64 172 ALA A N 1
ATOM 1208 C CA . ALA A 1 172 ? 1.624 -20.835 -24.69 1 98.64 172 ALA A CA 1
ATOM 1209 C C . ALA A 1 172 ? 1.32 -21.851 -23.593 1 98.64 172 ALA A C 1
ATOM 1211 O O . ALA A 1 172 ? 1.312 -23.059 -23.842 1 98.64 172 ALA A O 1
ATOM 1212 N N . CYS A 1 173 ? 1.129 -21.415 -22.398 1 98.82 173 CYS A N 1
ATOM 1213 C CA . CYS A 1 173 ? 0.734 -22.295 -21.304 1 98.82 173 CYS A CA 1
ATOM 1214 C C . CYS A 1 173 ? -0.597 -22.973 -21.604 1 98.82 173 CYS A C 1
ATOM 1216 O O . CYS A 1 173 ? -0.723 -24.191 -21.465 1 98.82 173 CYS A O 1
ATOM 1218 N N . ALA A 1 174 ? -1.555 -22.151 -22.021 1 98.55 174 ALA A N 1
ATOM 1219 C CA . ALA A 1 174 ? -2.889 -22.667 -22.317 1 98.55 174 ALA A CA 1
ATOM 1220 C C . ALA A 1 174 ? -2.833 -23.748 -23.393 1 98.55 174 ALA A C 1
ATOM 1222 O O . ALA A 1 174 ? -3.496 -24.782 -23.277 1 98.55 174 ALA A O 1
ATOM 1223 N N . ALA A 1 175 ? -2.073 -23.523 -24.398 1 98.19 175 ALA A N 1
ATOM 1224 C CA . ALA A 1 175 ? -1.948 -24.459 -25.513 1 98.19 175 ALA A CA 1
ATOM 1225 C C . ALA A 1 175 ? -1.399 -25.803 -25.042 1 98.19 175 ALA A C 1
ATOM 1227 O O . ALA A 1 175 ? -1.642 -26.835 -25.672 1 98.19 175 ALA A O 1
ATOM 1228 N N . ARG A 1 176 ? -0.72 -25.796 -23.973 1 98.36 176 ARG A N 1
ATOM 1229 C CA . ARG A 1 176 ? -0.077 -27.006 -23.469 1 98.36 176 ARG A CA 1
ATOM 1230 C C . ARG A 1 176 ? -0.807 -27.545 -22.244 1 98.36 176 ARG A C 1
ATOM 1232 O O . ARG A 1 176 ? -0.368 -28.52 -21.632 1 98.36 176 ARG A O 1
ATOM 1239 N N . GLY A 1 177 ? -1.858 -26.837 -21.851 1 98.34 177 GLY A N 1
ATOM 1240 C CA . GLY A 1 177 ? -2.608 -27.242 -20.673 1 98.34 177 GLY A CA 1
ATOM 1241 C C . GLY A 1 177 ? -1.84 -27.048 -19.38 1 98.34 177 GLY A C 1
ATOM 1242 O O . GLY A 1 177 ? -1.955 -27.855 -18.455 1 98.34 177 GLY A O 1
ATOM 1243 N N . ILE A 1 178 ? -0.991 -26.103 -19.309 1 98.82 178 ILE A N 1
ATOM 1244 C CA . ILE A 1 178 ? -0.171 -25.82 -18.137 1 98.82 178 ILE A CA 1
ATOM 1245 C C . ILE A 1 178 ? -0.789 -24.674 -17.339 1 98.82 178 ILE A C 1
ATOM 1247 O O . ILE A 1 178 ? -1.006 -23.584 -17.872 1 98.82 178 ILE A O 1
ATOM 1251 N N . ALA A 1 179 ? -1.136 -24.928 -16.086 1 98.81 179 ALA A N 1
ATOM 1252 C CA . ALA A 1 179 ? -1.533 -23.844 -15.192 1 98.81 179 ALA A CA 1
ATOM 1253 C C . ALA A 1 179 ? -0.333 -22.983 -14.807 1 98.81 179 ALA A C 1
ATOM 1255 O O . ALA A 1 179 ? 0.816 -23.394 -14.986 1 98.81 179 ALA A O 1
ATOM 1256 N N . PHE A 1 180 ? -0.616 -21.764 -14.307 1 98.91 180 PHE A N 1
ATOM 1257 C CA . PHE A 1 180 ? 0.523 -20.916 -13.976 1 98.91 180 PHE A CA 1
ATOM 1258 C C . PHE A 1 180 ? 0.242 -20.1 -12.72 1 98.91 180 PHE A C 1
ATOM 1260 O O . PHE A 1 180 ? -0.906 -19.997 -12.283 1 98.91 180 PHE A O 1
ATOM 1267 N N . LYS A 1 181 ? 1.231 -19.613 -12.113 1 98.78 181 LYS A N 1
ATOM 1268 C CA . LYS A 1 181 ? 1.231 -18.577 -11.085 1 98.78 181 LYS A CA 1
ATOM 1269 C C . LYS A 1 181 ? 2.177 -17.437 -11.452 1 98.78 181 LYS A C 1
ATOM 1271 O O . LYS A 1 181 ? 2.957 -17.552 -12.4 1 98.78 181 LYS A O 1
ATOM 1276 N N . CYS A 1 182 ? 2.061 -16.342 -10.727 1 98.68 182 CYS A N 1
ATOM 1277 C CA . CYS A 1 182 ? 2.912 -15.197 -11.035 1 98.68 182 CYS A CA 1
ATOM 1278 C C . CYS A 1 182 ? 3.735 -14.786 -9.82 1 98.68 182 CYS A C 1
ATOM 1280 O O . CYS A 1 182 ? 3.406 -15.151 -8.69 1 98.68 182 CYS A O 1
ATOM 1282 N N . THR A 1 183 ? 4.798 -14.174 -10.106 1 95.9 183 THR A N 1
ATOM 1283 C CA . THR A 1 183 ? 5.642 -13.615 -9.056 1 95.9 183 THR A CA 1
ATOM 1284 C C . THR A 1 183 ? 6.083 -12.199 -9.413 1 95.9 183 THR A C 1
ATOM 1286 O O . THR A 1 183 ? 6.225 -11.866 -10.592 1 95.9 183 THR A O 1
ATOM 1289 N N . ALA A 1 184 ? 6.218 -11.427 -8.448 1 90.34 184 ALA A N 1
ATOM 1290 C CA . ALA A 1 184 ? 6.697 -10.051 -8.556 1 90.34 184 ALA A CA 1
ATOM 1291 C C . ALA A 1 184 ? 5.756 -9.208 -9.412 1 90.34 184 ALA A C 1
ATOM 1293 O O . ALA A 1 184 ? 5.31 -9.648 -10.474 1 90.34 184 ALA A O 1
ATOM 1294 N N . GLY A 1 185 ? 5.339 -8.115 -8.96 1 90.16 185 GLY A N 1
ATOM 1295 C CA . GLY A 1 185 ? 4.794 -7.102 -9.85 1 90.16 185 GLY A CA 1
ATOM 1296 C C . GLY A 1 185 ? 3.282 -7 -9.784 1 90.16 185 GLY A C 1
ATOM 1297 O O . GLY A 1 185 ? 2.688 -6.101 -10.381 1 90.16 185 GLY A O 1
ATOM 1298 N N . LEU A 1 186 ? 2.595 -7.924 -9.104 1 94.12 186 LEU A N 1
ATOM 1299 C CA . LEU A 1 186 ? 1.137 -7.887 -9.063 1 94.12 186 LEU A CA 1
ATOM 1300 C C . LEU A 1 186 ? 0.643 -7.38 -7.713 1 94.12 186 LEU A C 1
ATOM 1302 O O . LEU A 1 186 ? 0.014 -8.125 -6.957 1 94.12 186 LEU A O 1
ATOM 1306 N N . HIS A 1 187 ? 0.709 -6.178 -7.487 1 90.35 187 HIS A N 1
ATOM 1307 C CA . HIS A 1 187 ? 0.332 -5.586 -6.209 1 90.35 187 HIS A CA 1
ATOM 1308 C C . HIS A 1 187 ? -1.087 -5.03 -6.256 1 90.35 187 HIS A C 1
ATOM 1310 O O . HIS A 1 187 ? -1.746 -4.907 -5.221 1 90.35 187 HIS A O 1
ATOM 1316 N N . ASN A 1 188 ? -1.504 -4.727 -7.418 1 94.86 188 ASN A N 1
ATOM 1317 C CA . ASN A 1 188 ? -2.781 -4.041 -7.58 1 94.86 188 ASN A CA 1
ATOM 1318 C C . ASN A 1 188 ? -3.735 -4.836 -8.467 1 94.86 188 ASN A C 1
ATOM 1320 O O . ASN A 1 188 ? -3.3 -5.667 -9.266 1 94.86 188 ASN A O 1
ATOM 1324 N N . ALA A 1 189 ? -4.938 -4.589 -8.335 1 97.34 189 ALA A N 1
ATOM 1325 C CA . ALA A 1 189 ? -5.978 -5.338 -9.034 1 97.34 189 ALA A CA 1
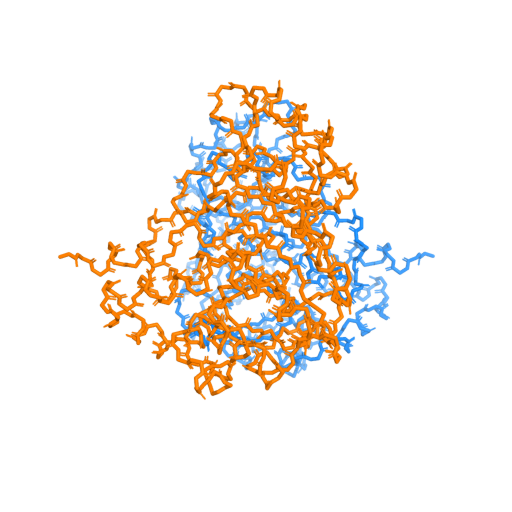ATOM 1326 C C . ALA A 1 189 ? -6.004 -4.986 -10.519 1 97.34 189 ALA A C 1
ATOM 1328 O O . ALA A 1 189 ? -6.343 -5.826 -11.356 1 97.34 189 ALA A O 1
ATOM 1329 N N . ILE A 1 190 ? -5.596 -3.728 -10.793 1 97.98 190 ILE A N 1
ATOM 1330 C CA . ILE A 1 190 ? -5.794 -3.211 -12.142 1 97.98 190 ILE A CA 1
ATOM 1331 C C . ILE A 1 190 ? -4.464 -2.717 -12.707 1 97.98 190 ILE A C 1
ATOM 1333 O O . ILE A 1 190 ? -3.664 -2.112 -11.99 1 97.98 190 ILE A O 1
ATOM 1337 N N . ARG A 1 191 ? -4.228 -2.946 -13.927 1 97.64 191 ARG A N 1
ATOM 1338 C CA . ARG A 1 191 ? -3.06 -2.429 -14.633 1 97.64 191 ARG A CA 1
ATOM 1339 C C . ARG A 1 191 ? -2.913 -0.926 -14.422 1 97.64 191 ARG A C 1
ATOM 1341 O O . ARG A 1 191 ? -3.905 -0.195 -14.419 1 97.64 191 ARG A O 1
ATOM 1348 N N . HIS A 1 192 ? -1.641 -0.496 -14.265 1 95.34 192 HIS A N 1
ATOM 1349 C CA . HIS A 1 192 ? -1.415 0.927 -14.034 1 95.34 192 HIS A CA 1
ATOM 1350 C C . HIS A 1 192 ? 0.057 1.286 -14.208 1 95.34 192 HIS A C 1
ATOM 1352 O O . HIS A 1 192 ? 0.913 0.401 -14.273 1 95.34 192 HIS A O 1
ATOM 1358 N N . ILE A 1 193 ? 0.279 2.522 -14.297 1 93.65 193 ILE A N 1
ATOM 1359 C CA . ILE A 1 193 ? 1.639 3.044 -14.224 1 93.65 193 ILE A CA 1
ATOM 1360 C C . ILE A 1 193 ? 1.937 3.508 -12.8 1 93.65 193 ILE A C 1
ATOM 1362 O O . ILE A 1 193 ? 1.181 4.295 -12.225 1 93.65 193 ILE A O 1
ATOM 1366 N N . ASP A 1 194 ? 2.958 2.942 -12.246 1 92 194 ASP A N 1
ATOM 1367 C CA . ASP A 1 194 ? 3.393 3.409 -10.933 1 92 194 ASP A CA 1
ATOM 1368 C C . ASP A 1 194 ? 3.887 4.852 -10.999 1 92 194 ASP A C 1
ATOM 1370 O O . ASP A 1 194 ? 4.815 5.163 -11.749 1 92 194 ASP A O 1
ATOM 1374 N N . PRO A 1 195 ? 3.317 5.699 -10.24 1 88.2 195 PRO A N 1
ATOM 1375 C CA . PRO A 1 195 ? 3.673 7.114 -10.371 1 88.2 195 PRO A CA 1
ATOM 1376 C C . PRO A 1 195 ? 5.095 7.41 -9.902 1 88.2 195 PRO A C 1
ATOM 1378 O O . PRO A 1 195 ? 5.68 8.424 -10.294 1 88.2 195 PRO A O 1
ATOM 1381 N N . VAL A 1 196 ? 5.671 6.574 -9.154 1 89.85 196 VAL A N 1
ATOM 1382 C CA . VAL A 1 196 ? 6.994 6.805 -8.583 1 89.85 196 VAL A CA 1
ATOM 1383 C C . VAL A 1 196 ? 8.068 6.31 -9.549 1 89.85 196 VAL A C 1
ATOM 1385 O O . VAL A 1 196 ? 8.988 7.054 -9.898 1 89.85 196 VAL A O 1
ATOM 1388 N N . THR A 1 197 ? 7.866 5.162 -10.044 1 88.27 197 THR A N 1
ATOM 1389 C CA . THR A 1 197 ? 8.919 4.532 -10.832 1 88.27 197 THR A CA 1
ATOM 1390 C C . THR A 1 197 ? 8.672 4.734 -12.324 1 88.27 197 THR A C 1
ATOM 1392 O O . THR A 1 197 ? 9.591 4.601 -13.135 1 88.27 197 THR A O 1
ATOM 1395 N N . GLY A 1 198 ? 7.355 4.955 -12.612 1 90.12 198 GLY A N 1
ATOM 1396 C CA . GLY A 1 198 ? 6.99 5.03 -14.017 1 90.12 198 GLY A CA 1
ATOM 1397 C C . GLY A 1 198 ? 6.822 3.667 -14.663 1 90.12 198 GLY A C 1
ATOM 1398 O O . GLY A 1 198 ? 6.604 3.571 -15.873 1 90.12 198 GLY A O 1
ATOM 1399 N N . PHE A 1 199 ? 6.975 2.592 -13.927 1 93.34 199 PHE A N 1
ATOM 1400 C CA . PHE A 1 199 ? 6.84 1.242 -14.461 1 93.34 199 PHE A CA 1
ATOM 1401 C C . PHE A 1 199 ? 5.377 0.909 -14.728 1 93.34 199 PHE A C 1
ATOM 1403 O O . PHE A 1 199 ? 4.501 1.261 -13.936 1 93.34 199 PHE A O 1
ATOM 1410 N N . GLU A 1 200 ? 5.16 0.307 -15.785 1 95.16 200 GLU A N 1
ATOM 1411 C CA . GLU A 1 200 ? 3.822 -0.197 -16.077 1 95.16 200 GLU A CA 1
ATOM 1412 C C . GLU A 1 200 ? 3.582 -1.546 -15.405 1 95.16 200 GLU A C 1
ATOM 1414 O O . GLU A 1 200 ? 4.255 -2.53 -15.72 1 95.16 200 GLU A O 1
ATOM 1419 N N . HIS A 1 201 ? 2.669 -1.601 -14.536 1 96.55 201 HIS A N 1
ATOM 1420 C CA . HIS A 1 201 ? 2.337 -2.814 -13.796 1 96.55 201 HIS A CA 1
ATOM 1421 C C . HIS A 1 201 ? 1.103 -3.494 -14.378 1 96.55 201 HIS A C 1
ATOM 1423 O O . HIS A 1 201 ? 0.16 -2.822 -14.801 1 96.55 201 HIS A O 1
ATOM 1429 N N . HIS A 1 202 ? 1.125 -4.778 -14.38 1 97.95 202 HIS A N 1
ATOM 1430 C CA . HIS A 1 202 ? -0.092 -5.54 -14.638 1 97.95 202 HIS A CA 1
ATOM 1431 C C . HIS A 1 202 ? -0.995 -5.569 -13.409 1 97.95 202 HIS A C 1
ATOM 1433 O O . HIS A 1 202 ? -0.551 -5.262 -12.3 1 97.95 202 HIS A O 1
ATOM 1439 N N . GLY A 1 203 ? -2.245 -5.849 -13.612 1 98.23 203 GLY A N 1
ATOM 1440 C CA . GLY A 1 203 ? -3.182 -6.117 -12.532 1 98.23 203 GLY A CA 1
ATOM 1441 C C . GLY A 1 203 ? -3.54 -7.585 -12.403 1 98.23 203 GLY A C 1
ATOM 1442 O O . GLY A 1 203 ? -3.701 -8.281 -13.408 1 98.23 203 GLY A O 1
ATOM 1443 N N . PHE A 1 204 ? -3.694 -8.027 -11.153 1 98.48 204 PHE A N 1
ATOM 1444 C CA . PHE A 1 204 ? -3.958 -9.454 -11.013 1 98.48 204 PHE A CA 1
ATOM 1445 C C . PHE A 1 204 ? -5.351 -9.799 -11.526 1 98.48 204 PHE A C 1
ATOM 1447 O O . PHE A 1 204 ? -5.606 -10.936 -11.931 1 98.48 204 PHE A O 1
ATOM 1454 N N . LEU A 1 205 ? -6.279 -8.864 -11.58 1 98.55 205 LEU A N 1
ATOM 1455 C CA . LEU A 1 205 ? -7.57 -9.151 -12.195 1 98.55 205 LEU A CA 1
ATOM 1456 C C . LEU A 1 205 ? -7.448 -9.212 -13.713 1 98.55 205 LEU A C 1
ATOM 1458 O O . LEU A 1 205 ? -8.162 -9.974 -14.368 1 98.55 205 LEU A O 1
ATOM 1462 N N . ASN A 1 206 ? -6.559 -8.351 -14.267 1 98.75 206 ASN A N 1
ATOM 1463 C CA . ASN A 1 206 ? -6.264 -8.469 -15.691 1 98.75 206 ASN A CA 1
ATOM 1464 C C . ASN A 1 206 ? -5.731 -9.856 -16.04 1 98.75 206 ASN A C 1
ATOM 1466 O O . ASN A 1 206 ? -6.152 -10.456 -17.03 1 98.75 206 ASN A O 1
ATOM 1470 N N . VAL A 1 207 ? -4.871 -10.328 -15.21 1 98.83 207 VAL A N 1
ATOM 1471 C CA . VAL A 1 207 ? -4.285 -11.646 -15.435 1 98.83 207 VAL A CA 1
ATOM 1472 C C . VAL A 1 207 ? -5.362 -12.72 -15.309 1 98.83 207 VAL A C 1
ATOM 1474 O O . VAL A 1 207 ? -5.382 -13.682 -16.08 1 98.83 207 VAL A O 1
ATOM 1477 N N . LEU A 1 208 ? -6.202 -12.584 -14.362 1 98.73 208 LEU A N 1
ATOM 1478 C CA . LEU A 1 208 ? -7.304 -13.523 -14.18 1 98.73 208 LEU A CA 1
ATOM 1479 C C . LEU A 1 208 ? -8.182 -13.579 -15.425 1 98.73 208 LEU A C 1
ATOM 1481 O O . LEU A 1 208 ? -8.55 -14.664 -15.882 1 98.73 208 LEU A O 1
ATOM 1485 N N . LEU A 1 209 ? -8.501 -12.45 -15.954 1 98.79 209 LEU A N 1
ATOM 1486 C CA . LEU A 1 209 ? -9.296 -12.391 -17.176 1 98.79 209 LEU A CA 1
ATOM 1487 C C . LEU A 1 209 ? -8.547 -13.027 -18.343 1 98.79 209 LEU A C 1
ATOM 1489 O O . LEU A 1 209 ? -9.144 -13.734 -19.158 1 98.79 209 LEU A O 1
ATOM 1493 N N . ALA A 1 210 ? -7.255 -12.75 -18.435 1 98.83 210 ALA A N 1
ATOM 1494 C CA . ALA A 1 210 ? -6.431 -13.336 -19.488 1 98.83 210 ALA A CA 1
ATOM 1495 C C . ALA A 1 210 ? -6.408 -14.858 -19.383 1 98.83 210 ALA A C 1
ATOM 1497 O O . ALA A 1 210 ? -6.434 -15.558 -20.399 1 98.83 210 ALA A O 1
ATOM 1498 N N . ALA A 1 211 ? -6.315 -15.368 -18.168 1 98.62 211 ALA A N 1
ATOM 1499 C CA . ALA A 1 211 ? -6.336 -16.811 -17.94 1 98.62 211 ALA A CA 1
ATOM 1500 C C . ALA A 1 211 ? -7.662 -17.418 -18.387 1 98.62 211 ALA A C 1
ATOM 1502 O O . ALA A 1 211 ? -7.696 -18.534 -18.91 1 98.62 211 ALA A O 1
ATOM 1503 N N . ASP A 1 212 ? -8.741 -16.722 -18.181 1 98.44 212 ASP A N 1
ATOM 1504 C CA . ASP A 1 212 ? -10.08 -17.166 -18.554 1 98.44 212 ASP A CA 1
ATOM 1505 C C . ASP A 1 212 ? -10.253 -17.174 -20.071 1 98.44 212 ASP A C 1
ATOM 1507 O O . ASP A 1 212 ? -11.022 -17.974 -20.61 1 98.44 212 ASP A O 1
ATOM 1511 N N . ASP A 1 213 ? -9.638 -16.257 -20.709 1 98.41 213 ASP A N 1
ATOM 1512 C CA . ASP A 1 213 ? -9.751 -16.084 -22.154 1 98.41 213 ASP A CA 1
ATOM 1513 C C . ASP A 1 213 ? -8.383 -15.845 -22.788 1 98.41 213 ASP A C 1
ATOM 1515 O O . ASP A 1 213 ? -8.102 -14.748 -23.275 1 98.41 213 ASP A O 1
ATOM 1519 N N . PRO A 1 214 ? -7.588 -16.902 -22.883 1 98.46 214 PRO A N 1
ATOM 1520 C CA . PRO A 1 214 ? -6.222 -16.753 -23.389 1 98.46 214 PRO A CA 1
ATOM 1521 C C . PRO A 1 214 ? -6.177 -16.213 -24.817 1 98.46 214 PRO A C 1
ATOM 1523 O O . PRO A 1 214 ? -5.204 -15.56 -25.204 1 98.46 214 PRO A O 1
ATOM 1526 N N . ALA A 1 215 ? -7.16 -16.455 -25.612 1 98.09 215 ALA A N 1
ATOM 1527 C CA . ALA A 1 215 ? -7.194 -15.977 -26.992 1 98.09 215 ALA A CA 1
ATOM 1528 C C . ALA A 1 215 ? -7.144 -14.453 -27.046 1 98.09 215 ALA A C 1
ATOM 1530 O O . ALA A 1 215 ? -6.531 -13.878 -27.948 1 98.09 215 ALA A O 1
ATOM 1531 N N . ASP A 1 216 ? -7.756 -13.796 -26.093 1 98.51 216 ASP A N 1
ATOM 1532 C CA . ASP A 1 216 ? -7.79 -12.338 -26.033 1 98.51 216 ASP A CA 1
ATOM 1533 C C . ASP A 1 216 ? -6.966 -11.817 -24.857 1 98.51 216 ASP A C 1
ATOM 1535 O O . ASP A 1 216 ? -7.288 -10.777 -24.279 1 98.51 216 ASP A O 1
ATOM 1539 N N . ALA A 1 217 ? -5.98 -12.55 -24.483 1 98.79 217 ALA A N 1
ATOM 1540 C CA . ALA A 1 217 ? -5.208 -12.25 -23.28 1 98.79 217 ALA A CA 1
ATOM 1541 C C . ALA A 1 217 ? -4.638 -10.835 -23.333 1 98.79 217 ALA A C 1
ATOM 1543 O O . ALA A 1 217 ? -4.707 -10.094 -22.35 1 98.79 217 ALA A O 1
ATOM 1544 N N . GLU A 1 218 ? -4.09 -10.446 -24.438 1 98.78 218 GLU A N 1
ATOM 1545 C CA . GLU A 1 218 ? -3.45 -9.138 -24.533 1 98.78 218 GLU A CA 1
ATOM 1546 C C . GLU A 1 218 ? -4.454 -8.013 -24.3 1 98.78 218 GLU A C 1
ATOM 1548 O O . GLU A 1 218 ? -4.148 -7.032 -23.619 1 98.78 218 GLU A O 1
ATOM 1553 N N . ALA A 1 219 ? -5.618 -8.118 -24.91 1 98.74 219 ALA A N 1
ATOM 1554 C CA . ALA A 1 219 ? -6.663 -7.117 -24.708 1 98.74 219 ALA A CA 1
ATOM 1555 C C . ALA A 1 219 ? -7.028 -6.995 -23.231 1 98.74 219 ALA A C 1
ATOM 1557 O O . ALA A 1 219 ? -7.18 -5.886 -22.713 1 98.74 219 ALA A O 1
ATOM 1558 N N . HIS A 1 220 ? -7.196 -8.116 -22.565 1 98.76 220 HIS A N 1
ATOM 1559 C CA . HIS A 1 220 ? -7.535 -8.113 -21.146 1 98.76 220 HIS A CA 1
ATOM 1560 C C . HIS A 1 220 ? -6.427 -7.472 -20.316 1 98.76 220 HIS A C 1
ATOM 1562 O O . HIS A 1 220 ? -6.703 -6.714 -19.384 1 98.76 220 HIS A O 1
ATOM 1568 N N . LEU A 1 221 ? -5.158 -7.738 -20.665 1 98.78 221 LEU A N 1
ATOM 1569 C CA . LEU A 1 221 ? -4.009 -7.24 -19.917 1 98.78 221 LEU A CA 1
ATOM 1570 C C . LEU A 1 221 ? -3.873 -5.729 -20.072 1 98.78 221 LEU A C 1
ATOM 1572 O O . LEU A 1 221 ? -3.221 -5.074 -19.255 1 98.78 221 LEU A O 1
ATOM 1576 N N . ARG A 1 222 ? -4.495 -5.131 -21.065 1 98.46 222 ARG A N 1
ATOM 1577 C CA . ARG A 1 222 ? -4.359 -3.705 -21.348 1 98.46 222 ARG A CA 1
ATOM 1578 C C . ARG A 1 222 ? -5.5 -2.911 -20.719 1 98.46 222 ARG A C 1
ATOM 1580 O O . ARG A 1 222 ? -5.446 -1.681 -20.657 1 98.46 222 ARG A O 1
ATOM 1587 N N . ARG A 1 223 ? -6.515 -3.559 -20.209 1 97.84 223 ARG A N 1
ATOM 1588 C CA . ARG A 1 223 ? -7.681 -2.875 -19.66 1 97.84 223 ARG A CA 1
ATOM 1589 C C . ARG A 1 223 ? -7.322 -2.119 -18.385 1 97.84 223 ARG A C 1
ATOM 1591 O O . ARG A 1 223 ? -6.561 -2.62 -17.554 1 97.84 223 ARG A O 1
ATOM 1598 N N . THR A 1 224 ? -7.914 -0.979 -18.145 1 96.15 224 THR A N 1
ATOM 1599 C CA . THR A 1 224 ? -7.629 -0.16 -16.973 1 96.15 224 THR A CA 1
ATOM 1600 C C . THR A 1 224 ? -8.917 0.203 -16.239 1 96.15 224 THR A C 1
ATOM 1602 O O . THR A 1 224 ? -8.878 0.832 -15.18 1 96.15 224 THR A O 1
ATOM 1605 N N . GLY A 1 225 ? -10.108 -0.072 -16.769 1 95.11 225 GLY A N 1
ATOM 1606 C CA . GLY A 1 225 ? -11.38 0.281 -16.158 1 95.11 225 GLY A CA 1
ATOM 1607 C C . GLY A 1 225 ? -11.762 -0.63 -15.008 1 95.11 225 GLY A C 1
ATOM 1608 O O . GLY A 1 225 ? -12.504 -1.597 -15.195 1 95.11 225 GLY A O 1
ATOM 1609 N N . GLY A 1 226 ? -11.376 -0.354 -13.853 1 95.94 226 GLY A N 1
ATOM 1610 C CA . GLY A 1 226 ? -11.598 -1.183 -12.679 1 95.94 226 GLY A CA 1
ATOM 1611 C C . GLY A 1 226 ? -13.058 -1.536 -12.465 1 95.94 226 GLY A C 1
ATOM 1612 O O . GLY A 1 226 ? -13.392 -2.699 -12.228 1 95.94 226 GLY A O 1
ATOM 1613 N N . ALA A 1 227 ? -13.921 -0.557 -12.549 1 93.68 227 ALA A N 1
ATOM 1614 C CA . ALA A 1 227 ? -15.345 -0.781 -12.312 1 93.68 227 ALA A CA 1
ATOM 1615 C C . ALA A 1 227 ? -15.921 -1.767 -13.325 1 93.68 227 ALA A C 1
ATOM 1617 O O . ALA A 1 227 ? -16.715 -2.64 -12.967 1 93.68 227 ALA A O 1
ATOM 1618 N N . ARG A 1 228 ? -15.568 -1.575 -14.542 1 96.32 228 ARG A N 1
ATOM 1619 C CA . ARG A 1 228 ? -16.056 -2.461 -15.593 1 96.32 228 ARG A CA 1
ATOM 1620 C C . ARG A 1 228 ? -15.529 -3.88 -15.402 1 96.32 228 ARG A C 1
ATOM 1622 O O . ARG A 1 228 ? -16.265 -4.851 -15.59 1 96.32 228 ARG A O 1
ATOM 1629 N N . ILE A 1 229 ? -14.247 -4.022 -15.056 1 97.6 229 ILE A N 1
ATOM 1630 C CA . ILE A 1 229 ? -13.64 -5.325 -14.806 1 97.6 229 ILE A CA 1
ATOM 1631 C C . ILE A 1 229 ? -14.346 -6.007 -13.636 1 97.6 229 ILE A C 1
ATOM 1633 O O . ILE A 1 229 ? -14.693 -7.188 -13.715 1 97.6 229 ILE A O 1
ATOM 1637 N N . ALA A 1 230 ? -14.588 -5.273 -12.599 1 96.37 230 ALA A N 1
ATOM 1638 C CA . ALA A 1 230 ? -15.267 -5.814 -11.424 1 96.37 230 ALA A CA 1
ATOM 1639 C C . ALA A 1 230 ? -16.668 -6.302 -11.778 1 96.37 230 ALA A C 1
ATOM 1641 O O . ALA A 1 230 ? -17.088 -7.376 -11.339 1 96.37 230 ALA A O 1
ATOM 1642 N N . ALA A 1 231 ? -17.377 -5.501 -12.511 1 96.61 231 ALA A N 1
ATOM 1643 C CA . ALA A 1 231 ? -18.725 -5.881 -12.927 1 96.61 231 ALA A CA 1
ATOM 1644 C C . ALA A 1 231 ? -18.708 -7.189 -13.714 1 96.61 231 ALA A C 1
ATOM 1646 O O . ALA A 1 231 ? -19.578 -8.043 -13.529 1 96.61 231 ALA A O 1
ATOM 1647 N N . GLU A 1 232 ? -17.789 -7.294 -14.559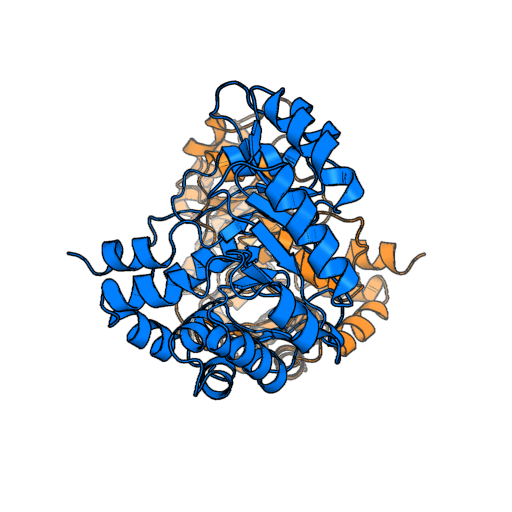 1 96.97 232 GLU A N 1
ATOM 1648 C CA . GLU A 1 232 ? -17.644 -8.514 -15.347 1 96.97 232 GLU A CA 1
ATOM 1649 C C . GLU A 1 232 ? -17.385 -9.722 -14.452 1 96.97 232 GLU A C 1
ATOM 1651 O O . GLU A 1 232 ? -18.014 -10.77 -14.618 1 96.97 232 GLU A O 1
ATOM 1656 N N . LEU A 1 233 ? -16.497 -9.618 -13.525 1 97.01 233 LEU A N 1
ATOM 1657 C CA . LEU A 1 233 ? -16.147 -10.725 -12.641 1 97.01 233 LEU A CA 1
ATOM 1658 C C . LEU A 1 233 ? -17.33 -11.11 -11.759 1 97.01 233 LEU A C 1
ATOM 1660 O O . LEU A 1 233 ? -17.535 -12.291 -11.469 1 97.01 233 LEU A O 1
ATOM 1664 N N . ARG A 1 234 ? -18.079 -10.145 -11.363 1 94.76 234 ARG A N 1
ATOM 1665 C CA . ARG A 1 234 ? -19.256 -10.414 -10.544 1 94.76 234 ARG A CA 1
ATOM 1666 C C . ARG A 1 234 ? -20.277 -11.25 -11.309 1 94.76 234 ARG A C 1
ATOM 1668 O O . ARG A 1 234 ? -21.093 -11.948 -10.704 1 94.76 234 ARG A O 1
ATOM 1675 N N . ALA A 1 235 ? -20.177 -11.188 -12.532 1 95.82 235 ALA A N 1
ATOM 1676 C CA . ALA A 1 235 ? -21.145 -11.891 -13.37 1 95.82 235 ALA A CA 1
ATOM 1677 C C . ALA A 1 235 ? -20.678 -13.312 -13.673 1 95.82 235 ALA A C 1
ATOM 1679 O O . ALA A 1 235 ? -21.406 -14.092 -14.292 1 95.82 235 ALA A O 1
ATOM 1680 N N . TRP A 1 236 ? -19.524 -13.676 -13.266 1 96.79 236 TRP A N 1
ATOM 1681 C CA . TRP A 1 236 ? -19.009 -15.014 -13.539 1 96.79 236 TRP A CA 1
ATOM 1682 C C . TRP A 1 236 ? -19.814 -16.071 -12.789 1 96.79 236 TRP A C 1
ATOM 1684 O O . TRP A 1 236 ? -20.168 -15.879 -11.623 1 96.79 236 TRP A O 1
ATOM 1694 N N . SER A 1 237 ? -20.073 -17.146 -13.401 1 95.69 237 SER A N 1
ATOM 1695 C CA . SER A 1 237 ? -20.584 -18.322 -12.703 1 95.69 237 SER A CA 1
ATOM 1696 C C . SER A 1 237 ? -19.502 -18.967 -11.843 1 95.69 237 SER A C 1
ATOM 1698 O O . SER A 1 237 ? -18.31 -18.793 -12.102 1 95.69 237 SER A O 1
ATOM 1700 N N . PRO A 1 238 ? -19.905 -19.697 -10.874 1 94.5 238 PRO A N 1
ATOM 1701 C CA . PRO A 1 238 ? -18.922 -20.432 -10.076 1 94.5 238 PRO A CA 1
ATOM 1702 C C . PRO A 1 238 ? -18.046 -21.354 -10.921 1 94.5 238 PRO A C 1
ATOM 1704 O O . PRO A 1 238 ? -16.849 -21.49 -10.655 1 94.5 238 PRO A O 1
ATOM 1707 N N . ALA A 1 239 ? -18.621 -21.903 -11.909 1 95.75 239 ALA A N 1
ATOM 1708 C CA . ALA A 1 239 ? -17.876 -22.812 -12.776 1 95.75 239 ALA A CA 1
ATOM 1709 C C . ALA A 1 239 ? -16.805 -22.063 -13.565 1 95.75 239 ALA A C 1
ATOM 1711 O O . ALA A 1 239 ? -15.68 -22.547 -13.71 1 95.75 239 ALA A O 1
ATOM 1712 N N . ARG A 1 240 ? -17.183 -20.937 -14.088 1 96.64 240 ARG A N 1
ATOM 1713 C CA . ARG A 1 240 ? -16.218 -20.129 -14.826 1 96.64 240 ARG A CA 1
ATOM 1714 C C . ARG A 1 240 ? -15.085 -19.663 -13.917 1 96.64 240 ARG A C 1
ATOM 1716 O O . ARG A 1 240 ? -13.915 -19.706 -14.303 1 96.64 240 ARG A O 1
ATOM 1723 N N . ALA A 1 241 ? -15.461 -19.272 -12.738 1 96.95 241 ALA A N 1
ATOM 1724 C CA . ALA A 1 241 ? -14.469 -18.858 -11.75 1 96.95 241 ALA A CA 1
ATOM 1725 C C . ALA A 1 241 ? -13.506 -19.996 -11.428 1 96.95 241 ALA A C 1
ATOM 1727 O O . ALA A 1 241 ? -12.289 -19.797 -11.394 1 96.95 241 ALA A O 1
ATOM 1728 N N . ALA A 1 242 ? -14.054 -21.13 -11.24 1 96.35 242 ALA A N 1
ATOM 1729 C CA . ALA A 1 242 ? -13.236 -22.296 -10.915 1 96.35 242 ALA A CA 1
ATOM 1730 C C . ALA A 1 242 ? -12.284 -22.634 -12.059 1 96.35 242 ALA A C 1
ATOM 1732 O O . ALA A 1 242 ? -11.123 -22.979 -11.826 1 96.35 242 ALA A O 1
ATOM 1733 N N . ARG A 1 243 ? -12.772 -22.55 -13.213 1 96.7 243 ARG A N 1
ATOM 1734 C CA . ARG A 1 243 ? -11.94 -22.835 -14.377 1 96.7 243 ARG A CA 1
ATOM 1735 C C . ARG A 1 243 ? -10.794 -21.835 -14.489 1 96.7 243 ARG A C 1
ATOM 1737 O O . ARG A 1 243 ? -9.646 -22.222 -14.714 1 96.7 243 ARG A O 1
ATOM 1744 N N . ALA A 1 244 ? -11.114 -20.577 -14.4 1 97.81 244 ALA A N 1
ATOM 1745 C CA . ALA A 1 244 ? -10.082 -19.545 -14.464 1 97.81 244 ALA A CA 1
ATOM 1746 C C . ALA A 1 244 ? -9.028 -19.754 -13.381 1 97.81 244 ALA A C 1
ATOM 1748 O O . ALA A 1 244 ? -7.829 -19.637 -13.642 1 97.81 244 ALA A O 1
ATOM 1749 N N . ARG A 1 245 ? -9.487 -20.16 -12.186 1 97.94 245 ARG A N 1
ATOM 1750 C CA . ARG A 1 245 ? -8.596 -20.336 -11.043 1 97.94 245 ARG A CA 1
ATOM 1751 C C . ARG A 1 245 ? -7.779 -21.617 -11.179 1 97.94 245 ARG A C 1
ATOM 1753 O O . ARG A 1 245 ? -6.734 -21.763 -10.542 1 97.94 245 ARG A O 1
ATOM 1760 N N . SER A 1 246 ? -8.25 -22.529 -11.939 1 97.44 246 SER A N 1
ATOM 1761 C CA . SER A 1 246 ? -7.473 -23.736 -12.201 1 97.44 246 SER A CA 1
ATOM 1762 C C . SER A 1 246 ? -6.304 -23.449 -13.137 1 97.44 246 SER A C 1
ATOM 1764 O O . SER A 1 246 ? -5.349 -24.226 -13.203 1 97.44 246 SER A O 1
ATOM 1766 N N . VAL A 1 247 ? -6.397 -22.345 -13.875 1 98.25 247 VAL A N 1
ATOM 1767 C CA . VAL A 1 247 ? -5.356 -21.935 -14.811 1 98.25 247 VAL A CA 1
ATOM 1768 C C . VAL A 1 247 ? -4.407 -20.95 -14.132 1 98.25 247 VAL A C 1
ATOM 1770 O O . VAL A 1 247 ? -3.191 -21.157 -14.121 1 98.25 247 VAL A O 1
ATOM 1773 N N . PHE A 1 248 ? -4.9 -19.904 -13.616 1 98.77 248 PHE A N 1
ATOM 1774 C CA . PHE A 1 248 ? -4.169 -18.95 -12.791 1 98.77 248 PHE A CA 1
ATOM 1775 C C . PHE A 1 248 ? -4.364 -19.253 -11.311 1 98.77 248 PHE A C 1
ATOM 1777 O O . PHE A 1 248 ? -5.387 -18.89 -10.727 1 98.77 248 PHE A O 1
ATOM 1784 N N . THR A 1 249 ? -3.395 -19.698 -10.656 1 98.33 249 THR A N 1
ATOM 1785 C CA . THR A 1 249 ? -3.634 -20.373 -9.385 1 98.33 249 THR A CA 1
ATOM 1786 C C . THR A 1 249 ? -3.341 -19.44 -8.214 1 98.33 249 THR A C 1
ATOM 1788 O O . THR A 1 249 ? -4.035 -19.478 -7.195 1 98.33 249 THR A O 1
ATOM 1791 N N . SER A 1 250 ? -2.31 -18.643 -8.318 1 98.34 250 SER A N 1
ATOM 1792 C CA . SER A 1 250 ? -1.919 -17.723 -7.255 1 98.34 250 SER A CA 1
ATOM 1793 C C . SER A 1 250 ? -0.802 -16.791 -7.714 1 98.34 250 SER A C 1
ATOM 1795 O O . SER A 1 250 ? -0.294 -16.925 -8.829 1 98.34 250 SER A O 1
ATOM 1797 N N . PHE A 1 251 ? -0.45 -15.827 -6.902 1 98.41 251 PHE A N 1
ATOM 1798 C CA . PHE A 1 251 ? 0.726 -14.996 -7.131 1 98.41 251 PHE A CA 1
ATOM 1799 C C . PHE A 1 251 ? 1.316 -14.519 -5.809 1 98.41 251 PHE A C 1
ATOM 1801 O O . PHE A 1 251 ? 0.606 -14.417 -4.807 1 98.41 251 PHE A O 1
ATOM 1808 N N . GLY A 1 252 ? 2.53 -14.282 -5.824 1 97.07 252 GLY A N 1
ATOM 1809 C CA . GLY A 1 252 ? 3.2 -13.756 -4.645 1 97.07 252 GLY A CA 1
ATOM 1810 C C . GLY A 1 252 ? 3.021 -12.259 -4.475 1 97.07 252 GLY A C 1
ATOM 1811 O O . GLY A 1 252 ? 3.16 -11.499 -5.435 1 97.07 252 GLY A O 1
ATOM 1812 N N . THR A 1 253 ? 2.688 -11.865 -3.286 1 94.77 253 THR A N 1
ATOM 1813 C CA . THR A 1 253 ? 2.599 -10.442 -2.978 1 94.77 253 THR A CA 1
ATOM 1814 C C . THR A 1 253 ? 3.333 -10.122 -1.679 1 94.77 253 THR A C 1
ATOM 1816 O O . THR A 1 253 ? 3.267 -10.891 -0.717 1 94.77 253 THR A O 1
ATOM 1819 N N . CYS A 1 254 ? 3.957 -9.007 -1.655 1 90.94 254 CYS A N 1
ATOM 1820 C CA . CYS A 1 254 ? 4.759 -8.63 -0.496 1 90.94 254 CYS A CA 1
ATOM 1821 C C . CYS A 1 254 ? 3.898 -7.959 0.568 1 90.94 254 CYS A C 1
ATOM 1823 O O . CYS A 1 254 ? 4.34 -7.772 1.703 1 90.94 254 CYS A O 1
ATOM 1825 N N . ASP A 1 255 ? 2.707 -7.607 0.152 1 87.62 255 ASP A N 1
ATOM 1826 C CA . ASP A 1 255 ? 1.724 -7.012 1.053 1 87.62 255 ASP A CA 1
ATOM 1827 C C . ASP A 1 255 ? 0.313 -7.491 0.72 1 87.62 255 ASP A C 1
ATOM 1829 O O . ASP A 1 255 ? -0.332 -6.959 -0.186 1 87.62 255 ASP A O 1
ATOM 1833 N N . VAL A 1 256 ? -0.198 -8.315 1.502 1 90.53 256 VAL A N 1
ATOM 1834 C CA . VAL A 1 256 ? -1.475 -8.969 1.234 1 90.53 256 VAL A CA 1
ATOM 1835 C C . VAL A 1 256 ? -2.616 -7.97 1.413 1 90.53 256 VAL A C 1
ATOM 1837 O O . VAL A 1 256 ? -3.674 -8.11 0.796 1 90.53 256 VAL A O 1
ATOM 1840 N N . ALA A 1 257 ? -2.417 -6.97 2.204 1 86.45 257 ALA A N 1
ATOM 1841 C CA . ALA A 1 257 ? -3.481 -6.007 2.477 1 86.45 257 ALA A CA 1
ATOM 1842 C C . ALA A 1 257 ? -3.803 -5.179 1.236 1 86.45 257 ALA A C 1
ATOM 1844 O O . ALA A 1 257 ? -4.951 -4.78 1.03 1 86.45 257 ALA A O 1
ATOM 1845 N N . GLU A 1 258 ? -2.839 -4.973 0.396 1 89.11 258 GLU A N 1
ATOM 1846 C CA . GLU A 1 258 ? -3.004 -4.099 -0.762 1 89.11 258 GLU A CA 1
ATOM 1847 C C . GLU A 1 258 ? -3.991 -4.692 -1.764 1 89.11 258 GLU A C 1
ATOM 1849 O O . GLU A 1 258 ? -4.988 -4.055 -2.112 1 89.11 258 GLU A O 1
ATOM 1854 N N . PRO A 1 259 ? -3.752 -5.916 -2.198 1 93.05 259 PRO A N 1
ATOM 1855 C CA . PRO A 1 259 ? -4.737 -6.468 -3.13 1 93.05 259 PRO A CA 1
ATOM 1856 C C . PRO A 1 259 ? -6.109 -6.665 -2.491 1 93.05 259 PRO A C 1
ATOM 1858 O O . PRO A 1 259 ? -7.133 -6.532 -3.166 1 93.05 259 PRO A O 1
ATOM 1861 N N . VAL A 1 260 ? -6.166 -6.988 -1.243 1 91.38 260 VAL A N 1
ATOM 1862 C CA . VAL A 1 260 ? -7.447 -7.16 -0.566 1 91.38 260 VAL A CA 1
ATOM 1863 C C . VAL A 1 260 ? -8.198 -5.831 -0.534 1 91.38 260 VAL A C 1
ATOM 1865 O O . VAL A 1 260 ? -9.403 -5.785 -0.793 1 91.38 260 VAL A O 1
ATOM 1868 N N . HIS A 1 261 ? -7.472 -4.792 -0.221 1 88.61 261 HIS A N 1
ATOM 1869 C CA . HIS A 1 261 ? -8.066 -3.46 -0.23 1 88.61 261 HIS A CA 1
ATOM 1870 C C . HIS A 1 261 ? -8.641 -3.123 -1.602 1 88.61 261 HIS A C 1
ATOM 1872 O O . HIS A 1 261 ? -9.748 -2.589 -1.701 1 88.61 261 HIS A O 1
ATOM 1878 N N . ASP A 1 262 ? -7.928 -3.425 -2.634 1 92.94 262 ASP A N 1
ATOM 1879 C CA . ASP A 1 262 ? -8.408 -3.174 -3.99 1 92.94 262 ASP A CA 1
ATOM 1880 C C . ASP A 1 262 ? -9.725 -3.903 -4.249 1 92.94 262 ASP A C 1
ATOM 1882 O O . ASP A 1 262 ? -10.648 -3.336 -4.837 1 92.94 262 ASP A O 1
ATOM 1886 N N . LEU A 1 263 ? -9.778 -5.13 -3.788 1 94.95 263 LEU A N 1
ATOM 1887 C CA . LEU A 1 263 ? -10.975 -5.934 -4.01 1 94.95 263 LEU A CA 1
ATOM 1888 C C . LEU A 1 263 ? -12.168 -5.349 -3.261 1 94.95 263 LEU A C 1
ATOM 1890 O O . LEU A 1 263 ? -13.29 -5.349 -3.775 1 94.95 263 LEU A O 1
ATOM 1894 N N . VAL A 1 264 ? -11.888 -4.87 -2.089 1 90.73 264 VAL A N 1
ATOM 1895 C CA . VAL A 1 264 ? -12.949 -4.248 -1.303 1 90.73 264 VAL A CA 1
ATOM 1896 C C . VAL A 1 264 ? -13.432 -2.978 -2 1 90.73 264 VAL A C 1
ATOM 1898 O O . VAL A 1 264 ? -14.638 -2.759 -2.138 1 90.73 264 VAL A O 1
ATOM 1901 N N . GLN A 1 265 ? -12.544 -2.228 -2.493 1 89.92 265 GLN A N 1
ATOM 1902 C CA . GLN A 1 265 ? -12.883 -0.978 -3.166 1 89.92 265 GLN A CA 1
ATOM 1903 C C . GLN A 1 265 ? -13.666 -1.239 -4.45 1 89.92 265 GLN A C 1
ATOM 1905 O O . GLN A 1 265 ? -14.536 -0.45 -4.824 1 89.92 265 GLN A O 1
ATOM 1910 N N . LEU A 1 266 ? -13.374 -2.332 -5.046 1 93.87 266 LEU A N 1
ATOM 1911 C CA . LEU A 1 266 ? -14.035 -2.68 -6.299 1 93.87 266 LEU A CA 1
ATOM 1912 C C . LEU A 1 266 ? -15.36 -3.388 -6.036 1 93.87 266 LEU A C 1
ATOM 1914 O O . LEU A 1 266 ? -16.074 -3.746 -6.975 1 93.87 266 LEU A O 1
ATOM 1918 N N . GLY A 1 267 ? -15.623 -3.673 -4.748 1 91.52 267 GLY A N 1
ATOM 1919 C CA . GLY A 1 267 ? -16.865 -4.333 -4.377 1 91.52 267 GLY A CA 1
ATOM 1920 C C . GLY A 1 267 ? -16.84 -5.83 -4.617 1 91.52 267 GLY A C 1
ATOM 1921 O O . GLY A 1 267 ? -17.891 -6.459 -4.757 1 91.52 267 GLY A O 1
ATOM 1922 N N . LEU A 1 268 ? -15.689 -6.347 -4.781 1 94.46 268 LEU A N 1
ATOM 1923 C CA . LEU A 1 268 ? -15.556 -7.776 -5.046 1 94.46 268 LEU A CA 1
ATOM 1924 C C . LEU A 1 268 ? -15.421 -8.559 -3.744 1 94.46 268 LEU A C 1
ATOM 1926 O O . LEU A 1 268 ? -15.569 -9.783 -3.733 1 94.46 268 LEU A O 1
ATOM 1930 N N . LEU A 1 269 ? -15.026 -7.834 -2.689 1 90.84 269 LEU A N 1
ATOM 1931 C CA . LEU A 1 269 ? -14.986 -8.374 -1.334 1 90.84 269 LEU A CA 1
ATOM 1932 C C . LEU A 1 269 ? -15.71 -7.451 -0.36 1 90.84 269 LEU A C 1
ATOM 1934 O O . LEU A 1 269 ? -15.766 -6.238 -0.572 1 90.84 269 LEU A O 1
ATOM 1938 N N . SER A 1 270 ? -16.247 -8.05 0.615 1 80.91 270 SER A N 1
ATOM 1939 C CA . SER A 1 270 ? -16.884 -7.235 1.645 1 80.91 270 SER A CA 1
ATOM 1940 C C . SER A 1 270 ? -15.847 -6.577 2.549 1 80.91 270 SER A C 1
ATOM 1942 O O . SER A 1 270 ? -14.735 -7.087 2.702 1 80.91 270 SER A O 1
ATOM 1944 N N . GLU A 1 271 ? -16.154 -5.402 3.091 1 67.27 271 GLU A N 1
ATOM 1945 C CA . GLU A 1 271 ? -15.279 -4.635 3.973 1 67.27 271 GLU A CA 1
ATOM 1946 C C . GLU A 1 271 ? -14.918 -5.433 5.222 1 67.27 271 GLU A C 1
ATOM 1948 O O . GLU A 1 271 ? -13.901 -5.164 5.864 1 67.27 271 GLU A O 1
ATOM 1953 N N . LYS A 1 272 ? -15.696 -6.313 5.543 1 56.3 272 LYS A N 1
ATOM 1954 C CA . LYS A 1 272 ? -15.498 -7.099 6.757 1 56.3 272 LYS A CA 1
ATOM 1955 C C . LYS A 1 272 ? -14.378 -8.119 6.574 1 56.3 272 LYS A C 1
ATOM 1957 O O . LYS A 1 272 ? -13.901 -8.707 7.547 1 56.3 272 LYS A O 1
ATOM 1962 N N . ILE A 1 273 ? -14.065 -8.297 5.388 1 41.6 273 ILE A N 1
ATOM 1963 C CA . ILE A 1 273 ? -13.005 -9.269 5.145 1 41.6 273 ILE A CA 1
ATOM 1964 C C . ILE A 1 273 ? -11.645 -8.581 5.232 1 41.6 273 ILE A C 1
ATOM 1966 O O . ILE A 1 273 ? -11.413 -7.564 4.574 1 41.6 273 ILE A O 1
ATOM 1970 N N . HIS A 1 274 ? -10.889 -8.822 6.305 1 56.63 274 HIS A N 1
ATOM 1971 C CA . HIS A 1 274 ? -9.57 -8.245 6.54 1 56.63 274 HIS A CA 1
ATOM 1972 C C . HIS A 1 274 ? -8.465 -9.2 6.102 1 56.63 274 HIS A C 1
ATOM 1974 O O . HIS A 1 274 ? -8.678 -10.412 6.031 1 56.63 274 HIS A O 1
ATOM 1980 N N . ALA A 1 275 ? -7.51 -8.505 5.508 1 51.9 275 ALA A N 1
ATOM 1981 C CA . ALA A 1 275 ? -6.309 -9.313 5.313 1 51.9 275 ALA A CA 1
ATOM 1982 C C . ALA A 1 275 ? -5.729 -9.764 6.65 1 51.9 275 ALA A C 1
ATOM 1984 O O . ALA A 1 275 ? -5.937 -9.113 7.676 1 51.9 275 ALA A O 1
ATOM 1985 N N . MET B 1 1 ? 28.283 16.159 4.08 1 29.47 1 MET B N 1
ATOM 1986 C CA . MET B 1 1 ? 26.965 15.911 4.657 1 29.47 1 MET B CA 1
ATOM 1987 C C . MET B 1 1 ? 26.086 15.125 3.69 1 29.47 1 MET B C 1
ATOM 1989 O O . MET B 1 1 ? 25.758 15.613 2.607 1 29.47 1 MET B O 1
ATOM 1993 N N . SER B 1 2 ? 26.159 13.925 3.727 1 33.55 2 SER B N 1
ATOM 1994 C CA . SER B 1 2 ? 25.712 12.968 2.721 1 33.55 2 SER B CA 1
ATOM 1995 C C . SER B 1 2 ? 24.239 13.172 2.38 1 33.55 2 SER B C 1
ATOM 1997 O O . SER B 1 2 ? 23.47 13.674 3.202 1 33.55 2 SER B O 1
ATOM 1999 N N . ALA B 1 3 ? 23.948 13.191 1.095 1 41.83 3 ALA B N 1
ATOM 2000 C CA . ALA B 1 3 ? 22.627 13.323 0.485 1 41.83 3 ALA B CA 1
ATOM 2001 C C . ALA B 1 3 ? 21.556 12.662 1.348 1 41.83 3 ALA B C 1
ATOM 2003 O O . ALA B 1 3 ? 20.414 13.126 1.394 1 41.83 3 ALA B O 1
ATOM 2004 N N . GLY B 1 4 ? 21.9 11.64 2.099 1 47.8 4 GLY B N 1
ATOM 2005 C CA . GLY B 1 4 ? 21.032 10.858 2.966 1 47.8 4 GLY B CA 1
ATOM 2006 C C . GLY B 1 4 ? 20.544 11.632 4.176 1 47.8 4 GLY B C 1
ATOM 2007 O O . GLY B 1 4 ? 19.388 11.496 4.581 1 47.8 4 GLY B O 1
ATOM 2008 N N . ALA B 1 5 ? 21.457 12.424 4.849 1 44.18 5 ALA B N 1
ATOM 2009 C CA . ALA B 1 5 ? 21.208 13.165 6.083 1 44.18 5 ALA B CA 1
ATOM 2010 C C . ALA B 1 5 ? 20.209 14.296 5.851 1 44.18 5 ALA B C 1
ATOM 2012 O O . ALA B 1 5 ? 19.296 14.501 6.654 1 44.18 5 ALA B O 1
ATOM 2013 N N . ALA B 1 6 ? 20.487 15.099 4.794 1 47.2 6 ALA B N 1
ATOM 2014 C CA . ALA B 1 6 ? 19.644 16.248 4.475 1 47.2 6 ALA B CA 1
ATOM 2015 C C . ALA B 1 6 ? 18.22 15.81 4.144 1 47.2 6 ALA B C 1
ATOM 2017 O O . ALA B 1 6 ? 17.255 16.484 4.511 1 47.2 6 ALA B O 1
ATOM 2018 N N . SER B 1 7 ? 18.108 14.587 3.567 1 56.76 7 SER B N 1
ATOM 2019 C CA . SER B 1 7 ? 16.805 14.027 3.221 1 56.76 7 SER B CA 1
ATOM 2020 C C . SER B 1 7 ? 16.064 13.544 4.463 1 56.76 7 SER B C 1
ATOM 2022 O O . SER B 1 7 ? 14.847 13.714 4.572 1 56.76 7 SER B O 1
ATOM 2024 N N . GLY B 1 8 ? 16.864 13.194 5.421 1 64.96 8 GLY B N 1
ATOM 2025 C CA . GLY B 1 8 ? 16.237 12.765 6.661 1 64.96 8 GLY B CA 1
ATOM 2026 C C . GLY B 1 8 ? 15.551 13.895 7.405 1 64.96 8 GLY B C 1
ATOM 2027 O O . GLY B 1 8 ? 14.428 13.735 7.889 1 64.96 8 GLY B O 1
ATOM 2028 N N . ALA B 1 9 ? 16.16 15.059 7.346 1 80.92 9 ALA B N 1
ATOM 2029 C CA . ALA B 1 9 ? 15.583 16.203 8.048 1 80.92 9 ALA B CA 1
ATOM 2030 C C . ALA B 1 9 ? 14.324 16.7 7.343 1 80.92 9 ALA B C 1
ATOM 2032 O O . ALA B 1 9 ? 13.364 17.118 7.994 1 80.92 9 ALA B O 1
ATOM 2033 N N . LEU B 1 10 ? 14.332 16.52 6.072 1 94.02 10 LEU B N 1
ATOM 2034 C CA . LEU B 1 10 ? 13.21 16.994 5.269 1 94.02 10 LEU B CA 1
ATOM 2035 C C . LEU B 1 10 ? 11.939 16.22 5.6 1 94.02 10 LEU B C 1
ATOM 2037 O O . LEU B 1 10 ? 10.84 16.779 5.568 1 94.02 10 LEU B O 1
ATOM 2041 N N . PHE B 1 11 ? 12.132 14.993 6.03 1 96.21 11 PHE B N 1
ATOM 2042 C CA . PHE B 1 11 ? 10.95 14.155 6.198 1 96.21 11 PHE B CA 1
ATOM 2043 C C . PHE B 1 11 ? 10.751 13.788 7.664 1 96.21 11 PHE B C 1
ATOM 2045 O O . PHE B 1 11 ? 9.935 12.922 7.987 1 96.21 11 PHE B O 1
ATOM 2052 N N . ALA B 1 12 ? 11.445 14.454 8.515 1 95.38 12 ALA B N 1
ATOM 2053 C CA . ALA B 1 12 ? 11.337 14.18 9.946 1 95.38 12 ALA B CA 1
ATOM 2054 C C . ALA B 1 12 ? 9.909 14.391 10.438 1 95.38 12 ALA B C 1
ATOM 2056 O O . ALA B 1 12 ? 9.352 15.483 10.298 1 95.38 12 ALA B O 1
ATOM 2057 N N . ARG B 1 13 ? 9.282 13.316 10.962 1 96.08 13 ARG B N 1
ATOM 2058 C CA . ARG B 1 13 ? 7.966 13.344 11.592 1 96.08 13 ARG B CA 1
ATOM 2059 C C . ARG B 1 13 ? 6.911 13.887 10.633 1 96.08 13 ARG B C 1
ATOM 2061 O O . ARG B 1 13 ? 5.989 14.591 11.05 1 96.08 13 ARG B O 1
ATOM 2068 N N . LEU B 1 14 ? 7.14 13.602 9.383 1 97.2 14 LEU B N 1
ATOM 2069 C CA . LEU B 1 14 ? 6.211 14.077 8.363 1 97.2 14 LEU B CA 1
ATOM 2070 C C . LEU B 1 14 ? 4.961 13.204 8.317 1 97.2 14 LEU B C 1
ATOM 2072 O O . LEU B 1 14 ? 3.886 13.671 7.935 1 97.2 14 LEU B O 1
ATOM 2076 N N . PHE B 1 15 ? 5.098 11.981 8.784 1 97.07 15 PHE B N 1
ATOM 2077 C CA . PHE B 1 15 ? 4.025 11.008 8.618 1 97.07 15 PHE B CA 1
ATOM 2078 C C . PHE B 1 15 ? 3.31 10.76 9.941 1 97.07 15 PHE B C 1
ATOM 2080 O O . PHE B 1 15 ? 3.772 9.968 10.764 1 97.07 15 PHE B O 1
ATOM 2087 N N . ASP B 1 16 ? 2.192 11.412 10.085 1 97.75 16 ASP B N 1
ATOM 2088 C CA . ASP B 1 16 ? 1.357 11.088 11.238 1 97.75 16 ASP B CA 1
ATOM 2089 C C . ASP B 1 16 ? 0.643 9.753 11.041 1 97.75 16 ASP B C 1
ATOM 2091 O O . ASP B 1 16 ? 0.053 9.508 9.986 1 97.75 16 ASP B O 1
ATOM 2095 N N . ASP B 1 17 ? 0.698 8.886 12.002 1 96.79 17 ASP B N 1
ATOM 2096 C CA . ASP B 1 17 ? 0.179 7.526 11.899 1 96.79 17 ASP B CA 1
ATOM 2097 C C . ASP B 1 17 ? -1.336 7.5 12.089 1 96.79 17 ASP B C 1
ATOM 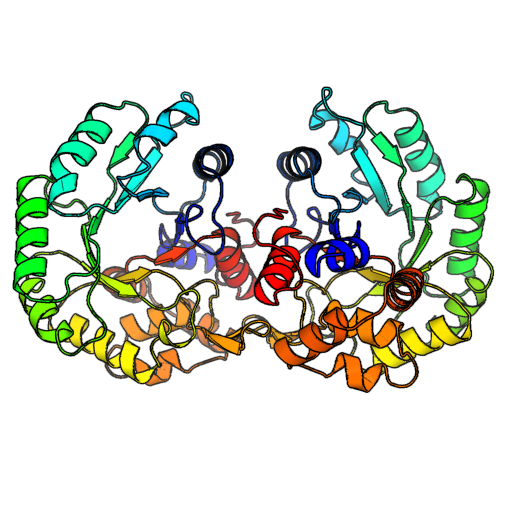2099 O O . ASP B 1 17 ? -1.824 7.442 13.22 1 96.79 17 ASP B O 1
ATOM 2103 N N . ALA B 1 18 ? -2.059 7.462 11.036 1 97.1 18 ALA B N 1
ATOM 2104 C CA . ALA B 1 18 ? -3.52 7.452 11.027 1 97.1 18 ALA B CA 1
ATOM 2105 C C . ALA B 1 18 ? -4.057 6.066 10.681 1 97.1 18 ALA B C 1
ATOM 2107 O O . ALA B 1 18 ? -5.036 5.94 9.942 1 97.1 18 ALA B O 1
ATOM 2108 N N . ALA B 1 19 ? -3.456 5.055 11.209 1 94.15 19 ALA B N 1
ATOM 2109 C CA . ALA B 1 19 ? -3.763 3.666 10.88 1 94.15 19 ALA B CA 1
ATOM 2110 C C . ALA B 1 19 ? -5.214 3.331 11.214 1 94.15 19 ALA B C 1
ATOM 2112 O O . ALA B 1 19 ? -5.797 2.415 10.629 1 94.15 19 ALA B O 1
ATOM 2113 N N . LEU B 1 20 ? -5.844 4.103 12.142 1 95.02 20 LEU B N 1
ATOM 2114 C CA . LEU B 1 20 ? -7.201 3.825 12.599 1 95.02 20 LEU B CA 1
ATOM 2115 C C . LEU B 1 20 ? -8.227 4.28 11.566 1 95.02 20 LEU B C 1
ATOM 2117 O O . LEU B 1 20 ? -9.405 3.93 11.66 1 95.02 20 LEU B O 1
ATOM 2121 N N . PHE B 1 21 ? -7.788 4.97 10.6 1 92.21 21 PHE B N 1
ATOM 2122 C CA . PHE B 1 21 ? -8.716 5.629 9.688 1 92.21 21 PHE B CA 1
ATOM 2123 C C . PHE B 1 21 ? -8.693 4.963 8.317 1 92.21 21 PHE B C 1
ATOM 2125 O O . PHE B 1 21 ? -7.728 4.28 7.97 1 92.21 21 PHE B O 1
ATOM 2132 N N . PRO B 1 22 ? -9.618 5.216 7.571 1 83.01 22 PRO B N 1
ATOM 2133 C CA . PRO B 1 22 ? -9.646 4.643 6.223 1 83.01 22 PRO B CA 1
ATOM 2134 C C . PRO B 1 22 ? -8.528 5.179 5.331 1 83.01 22 PRO B C 1
ATOM 2136 O O . PRO B 1 22 ? -8.133 6.34 5.462 1 83.01 22 PRO B O 1
ATOM 2139 N N . PRO B 1 23 ? -8.227 4.225 4.504 1 78.93 23 PRO B N 1
ATOM 2140 C CA . PRO B 1 23 ? -8.745 2.882 4.231 1 78.93 23 PRO B CA 1
ATOM 2141 C C . PRO B 1 23 ? -8.099 1.811 5.106 1 78.93 23 PRO B C 1
ATOM 2143 O O . PRO B 1 23 ? -8.431 0.628 4.987 1 78.93 23 PRO B O 1
ATOM 2146 N N . GLY B 1 24 ? -7.169 2.188 6.007 1 79.45 24 GLY B N 1
ATOM 2147 C CA . GLY B 1 24 ? -6.516 1.217 6.871 1 79.45 24 GLY B CA 1
ATOM 2148 C C . GLY B 1 24 ? -7.463 0.573 7.866 1 79.45 24 GLY B C 1
ATOM 2149 O O . GLY B 1 24 ? -7.501 -0.653 7.99 1 79.45 24 GLY B O 1
ATOM 2150 N N . ASN B 1 25 ? -8.184 1.435 8.611 1 85.78 25 ASN B N 1
ATOM 2151 C CA . ASN B 1 25 ? -9.152 1.014 9.618 1 85.78 25 ASN B CA 1
ATOM 2152 C C . ASN B 1 25 ? -8.595 -0.099 10.501 1 85.78 25 ASN B C 1
ATOM 2154 O O . ASN B 1 25 ? -9.252 -1.121 10.708 1 85.78 25 ASN B O 1
ATOM 2158 N N . ALA B 1 26 ? -7.411 0.016 10.866 1 88.29 26 ALA B N 1
ATOM 2159 C CA . ALA B 1 26 ? -6.776 -0.993 11.709 1 88.29 26 ALA B CA 1
ATOM 2160 C C . ALA B 1 26 ? -7.452 -1.072 13.075 1 88.29 26 ALA B C 1
ATOM 2162 O O . ALA B 1 26 ? -7.838 -0.047 13.644 1 88.29 26 ALA B O 1
ATOM 2163 N N . PRO B 1 27 ? -7.583 -2.252 13.58 1 89.88 27 PRO B N 1
ATOM 2164 C CA . PRO B 1 27 ? -8.015 -2.353 14.976 1 89.88 27 PRO B CA 1
ATOM 2165 C C . PRO B 1 27 ? -7.004 -1.756 15.952 1 89.88 27 PRO B C 1
ATOM 2167 O O . PRO B 1 27 ? -5.798 -1.787 15.693 1 89.88 27 PRO B O 1
ATOM 2170 N N . MET B 1 28 ? -7.514 -1.29 17.04 1 94.94 28 MET B N 1
ATOM 2171 C CA . MET B 1 28 ? -6.67 -0.689 18.069 1 94.94 28 MET B CA 1
ATOM 2172 C C . MET B 1 28 ? -5.586 -1.662 18.52 1 94.94 28 MET B C 1
ATOM 2174 O O . MET B 1 28 ? -4.43 -1.272 18.694 1 94.94 28 MET B O 1
ATOM 2178 N N . ALA B 1 29 ? -5.923 -2.911 18.637 1 91.27 29 ALA B N 1
ATOM 2179 C CA . ALA B 1 29 ? -5.041 -3.961 19.142 1 91.27 29 ALA B CA 1
ATOM 2180 C C . ALA B 1 29 ? -3.839 -4.156 18.223 1 91.27 29 ALA B C 1
ATOM 2182 O O . ALA B 1 29 ? -2.775 -4.594 18.667 1 91.27 29 ALA B O 1
ATOM 2183 N N . ALA B 1 30 ? -4.008 -3.8 16.997 1 88.41 30 ALA B N 1
ATOM 2184 C CA . ALA B 1 30 ? -2.919 -3.929 16.032 1 88.41 30 ALA B CA 1
ATOM 2185 C C . ALA B 1 30 ? -2.186 -2.603 15.851 1 88.41 30 ALA B C 1
ATOM 2187 O O . ALA B 1 30 ? -0.957 -2.575 15.754 1 88.41 30 ALA B O 1
ATOM 2188 N N . ALA B 1 31 ? -2.953 -1.538 15.827 1 94.08 31 ALA B N 1
ATOM 2189 C CA . ALA B 1 31 ? -2.428 -0.224 15.465 1 94.08 31 ALA B CA 1
ATOM 2190 C C . ALA B 1 31 ? -1.475 0.3 16.535 1 94.08 31 ALA B C 1
ATOM 2192 O O . ALA B 1 31 ? -0.404 0.825 16.22 1 94.08 31 ALA B O 1
ATOM 2193 N N . VAL B 1 32 ? -1.809 0.131 17.779 1 96.18 32 VAL B N 1
ATOM 2194 C CA . VAL B 1 32 ? -1.047 0.725 18.873 1 96.18 32 VAL B CA 1
ATOM 2195 C C . VAL B 1 32 ? 0.308 0.031 18.994 1 96.18 32 VAL B C 1
ATOM 2197 O O . VAL B 1 32 ? 1.353 0.682 18.934 1 96.18 32 VAL B O 1
ATOM 2200 N N . PRO B 1 33 ? 0.336 -1.286 19.088 1 91.68 33 PRO B N 1
ATOM 2201 C CA . PRO B 1 33 ? 1.654 -1.922 19.158 1 91.68 33 PRO B CA 1
ATOM 2202 C C . PRO B 1 33 ? 2.505 -1.654 17.919 1 91.68 33 PRO B C 1
ATOM 2204 O O . PRO B 1 33 ? 3.724 -1.496 18.026 1 91.68 33 PRO B O 1
ATOM 2207 N N . ALA B 1 34 ? 1.899 -1.651 16.807 1 89.4 34 ALA B N 1
ATOM 2208 C CA . ALA B 1 34 ? 2.645 -1.386 15.579 1 89.4 34 ALA B CA 1
ATOM 2209 C C . ALA B 1 34 ? 3.316 -0.016 15.629 1 89.4 34 ALA B C 1
ATOM 2211 O O . ALA B 1 34 ? 4.48 0.126 15.249 1 89.4 34 ALA B O 1
ATOM 2212 N N . HIS B 1 35 ? 2.592 0.929 16.109 1 94.81 35 HIS B N 1
ATOM 2213 C CA . HIS B 1 35 ? 3.165 2.266 16.216 1 94.81 35 HIS B CA 1
ATOM 2214 C C . HIS B 1 35 ? 4.316 2.294 17.217 1 94.81 35 HIS B C 1
ATOM 2216 O O . HIS B 1 35 ? 5.367 2.878 16.945 1 94.81 35 HIS B O 1
ATOM 2222 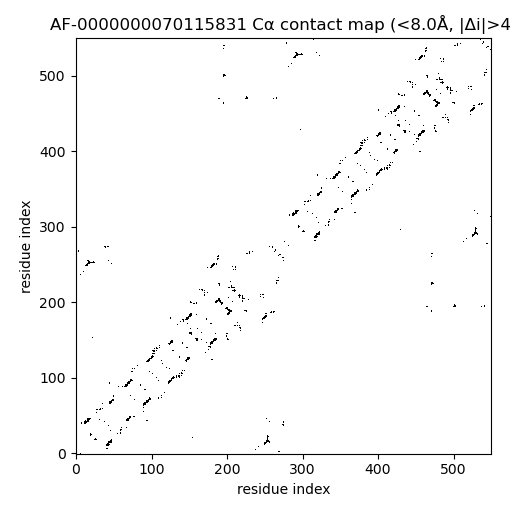N N . GLN B 1 36 ? 4.087 1.671 18.273 1 94.33 36 GLN B N 1
ATOM 2223 C CA . GLN B 1 36 ? 5.097 1.695 19.326 1 94.33 36 GLN B CA 1
ATOM 2224 C C . GLN B 1 36 ? 6.377 0.997 18.877 1 94.33 36 GLN B C 1
ATOM 2226 O O . GLN B 1 36 ? 7.465 1.31 19.365 1 94.33 36 GLN B O 1
ATOM 2231 N N . ARG B 1 37 ? 6.252 0.155 17.968 1 86.27 37 ARG B N 1
ATOM 2232 C CA . ARG B 1 37 ? 7.412 -0.595 17.499 1 86.27 37 ARG B CA 1
ATOM 2233 C C . ARG B 1 37 ? 8.16 0.175 16.415 1 86.27 37 ARG B C 1
ATOM 2235 O O . ARG B 1 37 ? 9.288 -0.177 16.063 1 86.27 37 ARG B O 1
ATOM 2242 N N . ARG B 1 38 ? 7.484 1.164 15.901 1 86.28 38 ARG B N 1
ATOM 2243 C CA . ARG B 1 38 ? 8.124 1.943 14.846 1 86.28 38 ARG B CA 1
ATOM 2244 C C . ARG B 1 38 ? 9.269 2.783 15.402 1 86.28 38 ARG B C 1
ATOM 2246 O O . ARG B 1 38 ? 9.087 3.526 16.369 1 86.28 38 ARG B O 1
ATOM 2253 N N . ASP B 1 39 ? 10.402 2.536 15.154 1 81.87 39 ASP B N 1
ATOM 2254 C CA . ASP B 1 39 ? 11.58 3.307 15.537 1 81.87 39 ASP B CA 1
ATOM 2255 C C . ASP B 1 39 ? 12.131 4.094 14.35 1 81.87 39 ASP B C 1
ATOM 2257 O O . ASP B 1 39 ? 13.216 3.793 13.849 1 81.87 39 ASP B O 1
ATOM 2261 N N . SER B 1 40 ? 11.383 5.042 13.937 1 88.06 40 SER B N 1
ATOM 2262 C CA . SER B 1 40 ? 11.754 5.84 12.773 1 88.06 40 SER B CA 1
ATOM 2263 C C . SER B 1 40 ? 11.576 7.33 13.045 1 88.06 40 SER B C 1
ATOM 2265 O O . SER B 1 40 ? 10.541 7.752 13.565 1 88.06 40 SER B O 1
ATOM 2267 N N . PRO B 1 41 ? 12.519 8.104 12.712 1 91.79 41 PRO B N 1
ATOM 2268 C CA . PRO B 1 41 ? 12.4 9.554 12.885 1 91.79 41 PRO B CA 1
ATOM 2269 C C . PRO B 1 41 ? 11.419 10.187 11.901 1 91.79 41 PRO B C 1
ATOM 2271 O O . PRO B 1 41 ? 11.108 11.376 12.013 1 91.79 41 PRO B O 1
ATOM 2274 N N . LEU B 1 42 ? 10.922 9.377 10.955 1 94.79 42 LEU B N 1
ATOM 2275 C CA . LEU B 1 42 ? 10.016 9.887 9.931 1 94.79 42 LEU B CA 1
ATOM 2276 C C . LEU B 1 42 ? 8.585 9.949 10.453 1 94.79 42 LEU B C 1
ATOM 2278 O O . LEU B 1 42 ? 7.749 10.671 9.904 1 94.79 42 LEU B O 1
ATOM 2282 N N . VAL B 1 43 ? 8.345 9.141 11.472 1 95.52 43 VAL B N 1
ATOM 2283 C CA . VAL B 1 43 ? 6.972 8.904 11.906 1 95.52 43 VAL B CA 1
ATOM 2284 C C . VAL B 1 43 ? 6.607 9.881 13.022 1 95.52 43 VAL B C 1
ATOM 2286 O O . VAL B 1 43 ? 7.372 10.062 13.972 1 95.52 43 VAL B O 1
ATOM 2289 N N . GLY B 1 44 ? 5.481 10.494 12.831 1 97 44 GLY B N 1
ATOM 2290 C CA . GLY B 1 44 ? 4.924 11.391 13.83 1 97 44 GLY B CA 1
ATOM 2291 C C . GLY B 1 44 ? 4.004 10.692 14.813 1 97 44 GLY B C 1
ATOM 2292 O O . GLY B 1 44 ? 4.141 9.491 15.053 1 97 44 GLY B O 1
ATOM 2293 N N . PRO B 1 45 ? 3.156 11.455 15.401 1 98.06 45 PRO B N 1
ATOM 2294 C CA . PRO B 1 45 ? 2.307 10.894 16.455 1 98.06 45 PRO B CA 1
ATOM 2295 C C . PRO B 1 45 ? 1.229 9.96 15.909 1 98.06 45 PRO B C 1
ATOM 2297 O O . PRO B 1 45 ? 0.976 9.942 14.701 1 98.06 45 PRO B O 1
ATOM 2300 N N . PHE B 1 46 ? 0.664 9.224 16.838 1 98.14 46 PHE B N 1
ATOM 2301 C CA . PHE B 1 46 ? -0.485 8.364 16.581 1 98.14 46 PHE B CA 1
ATOM 2302 C C . PHE B 1 46 ? -1.775 9.174 16.567 1 98.14 46 PHE B C 1
ATOM 2304 O O . PHE B 1 46 ? -2.125 9.811 17.563 1 98.14 46 PHE B O 1
ATOM 2311 N N . VAL B 1 47 ? -2.446 9.175 15.497 1 98.45 47 VAL B N 1
ATOM 2312 C CA . VAL B 1 47 ? -3.673 9.956 15.384 1 98.45 47 VAL B CA 1
ATOM 2313 C C . VAL B 1 47 ? -4.826 9.207 16.047 1 98.45 47 VAL B C 1
ATOM 2315 O O . VAL B 1 47 ? -5.134 8.072 15.673 1 98.45 47 VAL B O 1
ATOM 2318 N N . LEU B 1 48 ? -5.497 9.844 16.955 1 98.5 48 LEU B N 1
ATOM 2319 C CA . LEU B 1 48 ? -6.471 9.178 17.813 1 98.5 48 LEU B CA 1
ATOM 2320 C C . LEU B 1 48 ? -7.712 10.045 18 1 98.5 48 LEU B C 1
ATOM 2322 O O . LEU B 1 48 ? -7.624 11.155 18.529 1 98.5 48 LEU B O 1
ATOM 2326 N N . PRO B 1 49 ? -8.822 9.561 17.537 1 98.13 49 PRO B N 1
ATOM 2327 C CA . PRO B 1 49 ? -10.044 10.286 17.894 1 98.13 49 PRO B CA 1
ATOM 2328 C C . PRO B 1 49 ? -10.346 10.233 19.39 1 98.13 49 PRO B C 1
ATOM 2330 O O . PRO B 1 49 ? -10.201 9.179 20.016 1 98.13 49 PRO B O 1
ATOM 2333 N N . ALA B 1 50 ? -10.787 11.3 19.914 1 98.28 50 ALA B N 1
ATOM 2334 C CA . ALA B 1 50 ? -11.125 11.374 21.333 1 98.28 50 ALA B CA 1
ATOM 2335 C C . ALA B 1 50 ? -12.125 10.288 21.716 1 98.28 50 ALA B C 1
ATOM 2337 O O . ALA B 1 50 ? -12.066 9.742 22.82 1 98.28 50 ALA B O 1
ATOM 2338 N N . ALA B 1 51 ? -12.951 9.922 20.81 1 97.06 51 ALA B N 1
ATOM 2339 C CA . ALA B 1 51 ? -14.018 8.956 21.059 1 97.06 51 ALA B CA 1
ATOM 2340 C C . ALA B 1 51 ? -13.449 7.563 21.314 1 97.06 51 ALA B C 1
ATOM 2342 O O . ALA B 1 51 ? -14.128 6.702 21.879 1 97.06 51 ALA B O 1
ATOM 2343 N N . ARG B 1 52 ? -12.234 7.305 20.89 1 97.44 52 ARG B N 1
ATOM 2344 C CA . ARG B 1 52 ? -11.665 5.967 21.021 1 97.44 52 ARG B CA 1
ATOM 2345 C C . ARG B 1 52 ? -10.538 5.95 22.047 1 97.44 52 ARG B C 1
ATOM 2347 O O . ARG B 1 52 ? -9.81 4.961 22.161 1 97.44 52 ARG B O 1
ATOM 2354 N N . LEU B 1 53 ? -10.355 7.012 22.758 1 97.98 53 LEU B N 1
ATOM 2355 C CA . LEU B 1 53 ? -9.263 7.176 23.711 1 97.98 53 LEU B CA 1
ATOM 2356 C C . LEU B 1 53 ? -9.29 6.073 24.764 1 97.98 53 LEU B C 1
ATOM 2358 O O . LEU B 1 53 ? -8.241 5.554 25.152 1 97.98 53 LEU B O 1
ATOM 2362 N N . ALA B 1 54 ? -10.416 5.604 25.148 1 96.38 54 ALA B N 1
ATOM 2363 C CA . ALA B 1 54 ? -10.578 4.633 26.228 1 96.38 54 ALA B CA 1
ATOM 2364 C C . ALA B 1 54 ? -10.061 3.259 25.811 1 96.38 54 ALA B C 1
ATOM 2366 O O . ALA B 1 54 ? -9.746 2.424 26.662 1 96.38 54 ALA B O 1
ATOM 2367 N N . GLU B 1 55 ? -9.982 3.019 24.55 1 96.92 55 GLU B N 1
ATOM 2368 C CA . GLU B 1 55 ? -9.596 1.712 24.026 1 96.92 55 GLU B CA 1
ATOM 2369 C C . GLU B 1 55 ? -8.084 1.517 24.086 1 96.92 55 GLU B C 1
ATOM 2371 O O . GLU B 1 55 ? -7.595 0.387 24.023 1 96.92 55 GLU B O 1
ATOM 2376 N N . VAL B 1 56 ? -7.325 2.551 24.189 1 97.1 56 VAL B N 1
ATOM 2377 C CA . VAL B 1 56 ? -5.898 2.534 23.885 1 97.1 56 VAL B CA 1
ATOM 2378 C C . VAL B 1 56 ? -5.139 1.818 24.999 1 97.1 56 VAL B C 1
ATOM 2380 O O . VAL B 1 56 ? -4.221 1.039 24.733 1 97.1 56 VAL B O 1
ATOM 2383 N N . GLY B 1 57 ? -5.483 2.014 26.198 1 95.03 57 GLY B N 1
ATOM 2384 C CA . GLY B 1 57 ? -4.747 1.572 27.372 1 95.03 57 GLY B CA 1
ATOM 2385 C C . GLY B 1 57 ? -4.487 0.078 27.385 1 95.03 57 GLY B C 1
ATOM 2386 O O . GLY B 1 57 ? -3.397 -0.365 27.752 1 95.03 57 GLY B O 1
ATOM 2387 N N . ALA B 1 58 ? -5.407 -0.664 26.9 1 95.06 58 ALA B N 1
ATOM 2388 C CA . ALA B 1 58 ? -5.336 -2.122 26.959 1 95.06 58 ALA B CA 1
ATOM 2389 C C . ALA B 1 58 ? -4.294 -2.66 25.982 1 95.06 58 ALA B C 1
ATOM 2391 O O . ALA B 1 58 ? -3.872 -3.814 26.089 1 95.06 58 ALA B O 1
ATOM 2392 N N . HIS B 1 59 ? -3.85 -1.822 25.146 1 95.34 59 HIS B N 1
ATOM 2393 C CA . HIS B 1 59 ? -3.005 -2.33 24.07 1 95.34 59 HIS B CA 1
ATOM 2394 C C . HIS B 1 59 ? -1.607 -1.726 24.136 1 95.34 59 HIS B C 1
ATOM 2396 O O . HIS B 1 59 ? -0.773 -1.984 23.264 1 95.34 59 HIS B O 1
ATOM 2402 N N . LEU B 1 60 ? -1.376 -0.962 25.118 1 96.21 60 LEU B N 1
ATOM 2403 C CA . LEU B 1 60 ? -0.08 -0.309 25.274 1 96.21 60 LEU B CA 1
ATOM 2404 C C . LEU B 1 60 ? 0.962 -1.289 25.803 1 96.21 60 LEU B C 1
ATOM 2406 O O . LEU B 1 60 ? 0.667 -2.101 26.683 1 96.21 60 LEU B O 1
ATOM 2410 N N . ASP B 1 61 ? 2.007 -1.256 25.183 1 92.66 61 ASP B N 1
ATOM 2411 C CA . ASP B 1 61 ? 3.187 -1.873 25.781 1 92.66 61 ASP B CA 1
ATOM 2412 C C . ASP B 1 61 ? 3.8 -0.968 26.847 1 92.66 61 ASP B C 1
ATOM 2414 O O . ASP B 1 61 ? 4.431 0.041 26.525 1 92.66 61 ASP B O 1
ATOM 2418 N N . GLN B 1 62 ? 3.815 -1.379 28.01 1 89.93 62 GLN B N 1
ATOM 2419 C CA . GLN B 1 62 ? 4.193 -0.551 29.15 1 89.93 62 GLN B CA 1
ATOM 2420 C C . GLN B 1 62 ? 5.71 -0.423 29.257 1 89.93 62 GLN B C 1
ATOM 2422 O O . GLN B 1 62 ? 6.216 0.438 29.98 1 89.93 62 GLN B O 1
ATOM 2427 N N . ASP B 1 63 ? 6.359 -1.187 28.55 1 91.5 63 ASP B N 1
ATOM 2428 C CA . ASP B 1 63 ? 7.817 -1.152 28.599 1 91.5 63 ASP B CA 1
ATOM 2429 C C . ASP B 1 63 ? 8.378 -0.159 27.585 1 91.5 63 ASP B C 1
ATOM 2431 O O . ASP B 1 63 ? 9.594 0.018 27.488 1 91.5 63 ASP B O 1
ATOM 2435 N N . ARG B 1 64 ? 7.503 0.465 26.895 1 92.43 64 ARG B N 1
ATOM 2436 C CA . ARG B 1 64 ? 7.904 1.445 25.89 1 92.43 64 ARG B CA 1
ATOM 2437 C C . ARG B 1 64 ? 7.577 2.863 26.346 1 92.43 64 ARG B C 1
ATOM 2439 O O . ARG B 1 64 ? 6.822 3.054 27.301 1 92.43 64 ARG B O 1
ATOM 2446 N N . PRO B 1 65 ? 8.203 3.836 25.702 1 93.74 65 PRO B N 1
ATOM 2447 C CA . PRO B 1 65 ? 7.847 5.221 26.023 1 93.74 65 PRO B CA 1
ATOM 2448 C C . PRO B 1 65 ? 6.368 5.519 25.789 1 93.74 65 PRO B C 1
ATOM 2450 O O . PRO B 1 65 ? 5.703 4.808 25.03 1 93.74 65 PRO B O 1
ATOM 2453 N N . PRO B 1 66 ? 5.893 6.512 26.452 1 96.5 66 PRO B N 1
ATOM 2454 C CA . PRO B 1 66 ? 4.489 6.882 26.261 1 96.5 66 PRO B CA 1
ATOM 2455 C C . PRO B 1 66 ? 4.136 7.121 24.795 1 96.5 66 PRO B C 1
ATOM 2457 O O . PRO B 1 66 ? 4.939 7.681 24.046 1 96.5 66 PRO B O 1
ATOM 2460 N N . LEU B 1 67 ? 3.026 6.701 24.379 1 97.78 67 LEU B N 1
ATOM 2461 C CA . LEU B 1 67 ? 2.514 6.858 23.022 1 97.78 67 LEU B CA 1
ATOM 2462 C C . LEU B 1 67 ? 2.208 8.322 22.722 1 97.78 67 LEU B C 1
ATOM 2464 O O . LEU B 1 67 ? 1.339 8.922 23.358 1 97.78 67 LEU B O 1
ATOM 2468 N N . PRO B 1 68 ? 2.986 8.964 21.861 1 98.12 68 PRO B N 1
ATOM 2469 C CA . PRO B 1 68 ? 2.607 10.319 21.452 1 98.12 68 PRO B CA 1
ATOM 2470 C C . PRO B 1 68 ? 1.304 10.352 20.658 1 98.12 68 PRO B C 1
ATOM 2472 O O . PRO B 1 68 ? 1.159 9.626 19.671 1 98.12 68 PRO B O 1
ATOM 2475 N N . VAL B 1 69 ? 0.402 11.194 21.013 1 98.53 69 VAL B N 1
ATOM 2476 C CA . VAL B 1 69 ? -0.948 11.181 20.46 1 98.53 69 VAL B CA 1
ATOM 2477 C C . VAL B 1 69 ? -1.242 12.517 19.783 1 98.53 69 VAL B C 1
ATOM 2479 O O . VAL B 1 69 ? -0.999 13.58 20.36 1 98.53 69 VAL B O 1
ATOM 2482 N N . ALA B 1 70 ? -1.626 12.468 18.547 1 98.75 70 ALA B N 1
ATOM 2483 C CA . ALA B 1 70 ? -2.352 13.57 17.922 1 98.75 70 ALA B CA 1
ATOM 2484 C C . ALA B 1 70 ? -3.859 13.396 18.086 1 98.75 70 ALA B C 1
ATOM 2486 O O . ALA B 1 70 ? -4.483 12.618 17.362 1 98.75 70 ALA B O 1
ATOM 2487 N N . LEU B 1 71 ? -4.442 14.132 18.957 1 98.79 71 LEU B N 1
ATOM 2488 C CA . LEU B 1 71 ? -5.826 13.947 19.379 1 98.79 71 LEU B CA 1
ATOM 2489 C C . LEU B 1 71 ? -6.779 14.718 18.473 1 98.79 71 LEU B C 1
ATOM 2491 O O . LEU B 1 71 ? -6.631 15.93 18.297 1 98.79 71 LEU B O 1
ATOM 2495 N N . ILE B 1 72 ? -7.656 14.01 17.879 1 98.75 72 ILE B N 1
ATOM 2496 C CA . ILE B 1 72 ? -8.762 14.667 17.191 1 98.75 72 ILE B CA 1
ATOM 2497 C C . ILE B 1 72 ? -9.926 14.867 18.159 1 98.75 72 ILE B C 1
ATOM 2499 O O . ILE B 1 72 ? -10.52 13.896 18.634 1 98.75 72 ILE B O 1
ATOM 2503 N N . ALA B 1 73 ? -10.295 16.112 18.402 1 98.49 73 ALA B N 1
ATOM 2504 C CA . ALA B 1 73 ? -11.342 16.39 19.381 1 98.49 73 ALA B CA 1
ATOM 2505 C C . ALA B 1 73 ? -12.119 17.65 19.011 1 98.49 73 ALA B C 1
ATOM 2507 O O . ALA B 1 73 ? -11.53 18.652 18.602 1 98.49 73 ALA B O 1
AT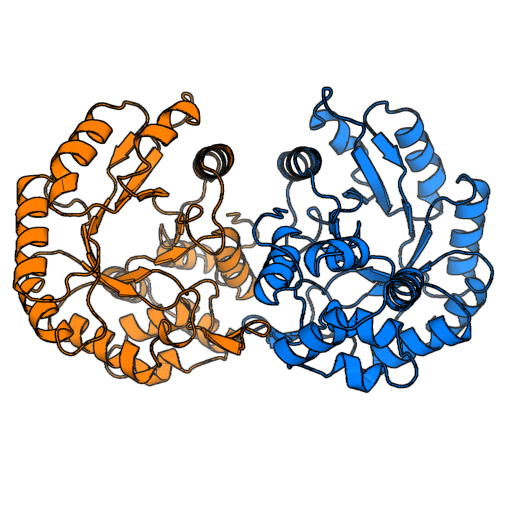OM 2508 N N . ALA B 1 74 ? -13.406 17.563 19.148 1 97.71 74 ALA B N 1
ATOM 2509 C CA . ALA B 1 74 ? -14.23 18.769 19.119 1 97.71 74 ALA B CA 1
ATOM 2510 C C . ALA B 1 74 ? -13.993 19.625 20.359 1 97.71 74 ALA B C 1
ATOM 2512 O O . ALA B 1 74 ? -13.6 19.112 21.41 1 97.71 74 ALA B O 1
ATOM 2513 N N . PRO B 1 75 ? -14.243 20.92 20.175 1 96.97 75 PRO B N 1
ATOM 2514 C CA . PRO B 1 75 ? -14.005 21.819 21.307 1 96.97 75 PRO B CA 1
ATOM 2515 C C . PRO B 1 75 ? -14.682 21.343 22.591 1 96.97 75 PRO B C 1
ATOM 2517 O O . PRO B 1 75 ? -14.093 21.428 23.671 1 96.97 75 PRO B O 1
ATOM 2520 N N . GLY B 1 76 ? -15.806 20.822 22.536 1 96.79 76 GLY B N 1
ATOM 2521 C CA . GLY B 1 76 ? -16.544 20.377 23.708 1 96.79 76 GLY B CA 1
ATOM 2522 C C . GLY B 1 76 ? -15.927 19.164 24.377 1 96.79 76 GLY B C 1
ATOM 2523 O O . GLY B 1 76 ? -16.103 18.956 25.58 1 96.79 76 GLY B O 1
ATOM 2524 N N . ASP B 1 77 ? -15.193 18.358 23.668 1 97.8 77 ASP B N 1
ATOM 2525 C CA . ASP B 1 77 ? -14.629 17.107 24.166 1 97.8 77 ASP B CA 1
ATOM 2526 C C . ASP B 1 77 ? -13.181 17.297 24.613 1 97.8 77 ASP B C 1
ATOM 2528 O O . ASP B 1 77 ? -12.632 16.457 25.329 1 97.8 77 ASP B O 1
ATOM 2532 N N . LEU B 1 78 ? -12.537 18.39 24.19 1 98.34 78 LEU B N 1
ATOM 2533 C CA . LEU B 1 78 ? -11.095 18.569 24.321 1 98.34 78 LEU B CA 1
ATOM 2534 C C . LEU B 1 78 ? -10.681 18.596 25.789 1 98.34 78 LEU B C 1
ATOM 2536 O O . LEU B 1 78 ? -9.742 17.903 26.187 1 98.34 78 LEU B O 1
ATOM 2540 N N . PRO B 1 79 ? -11.384 19.352 26.709 1 97.7 79 PRO B N 1
ATOM 2541 C CA . PRO B 1 79 ? -10.917 19.414 28.096 1 97.7 79 PRO B CA 1
ATOM 2542 C C . PRO B 1 79 ? -10.854 18.041 28.76 1 97.7 79 PRO B C 1
ATOM 2544 O O . PRO B 1 79 ? -9.829 17.68 29.344 1 97.7 79 PRO B O 1
ATOM 2547 N N . ALA B 1 80 ? -11.897 17.27 28.626 1 97.79 80 ALA B N 1
ATOM 2548 C CA . ALA B 1 80 ? -11.946 15.953 29.256 1 97.79 80 ALA B CA 1
ATOM 2549 C C . ALA B 1 80 ? -10.913 15.013 28.642 1 97.79 80 ALA B C 1
ATOM 2551 O O . ALA B 1 80 ? -10.241 14.266 29.357 1 97.79 80 ALA B O 1
ATOM 2552 N N . ALA B 1 81 ? -10.808 15.002 27.364 1 98.28 81 ALA B N 1
ATOM 2553 C CA . ALA B 1 81 ? -9.877 14.113 26.674 1 98.28 81 ALA B CA 1
ATOM 2554 C C . ALA B 1 81 ? -8.431 14.466 27.01 1 98.28 81 ALA B C 1
ATOM 2556 O O . ALA B 1 81 ? -7.613 13.58 27.269 1 98.28 81 ALA B O 1
ATOM 2557 N N . ALA B 1 82 ? -8.125 15.775 26.951 1 97.99 82 ALA B N 1
ATOM 2558 C CA . ALA B 1 82 ? -6.779 16.221 27.302 1 97.99 82 ALA B CA 1
ATOM 2559 C C . ALA B 1 82 ? -6.432 15.839 28.738 1 97.99 82 ALA B C 1
ATOM 2561 O O . ALA B 1 82 ? -5.315 15.396 29.017 1 97.99 82 ALA B O 1
ATOM 2562 N N . ALA B 1 83 ? -7.346 15.983 29.628 1 97.28 83 ALA B N 1
ATOM 2563 C CA . ALA B 1 83 ? -7.137 15.616 31.026 1 97.28 83 ALA B CA 1
ATOM 2564 C C . ALA B 1 83 ? -6.893 14.117 31.168 1 97.28 83 ALA B C 1
ATOM 2566 O O . ALA B 1 83 ? -6.044 13.692 31.956 1 97.28 83 ALA B O 1
ATOM 2567 N N . ALA B 1 84 ? -7.65 13.351 30.467 1 97.63 84 ALA B N 1
ATOM 2568 C CA . ALA B 1 84 ? -7.495 11.899 30.507 1 97.63 84 ALA B CA 1
ATOM 2569 C C . ALA B 1 84 ? -6.103 11.484 30.04 1 97.63 84 ALA B C 1
ATOM 2571 O O . ALA B 1 84 ? -5.482 10.596 30.63 1 97.63 84 ALA B O 1
ATOM 2572 N N . ILE B 1 85 ? -5.637 12.106 28.988 1 97.94 85 ILE B N 1
ATOM 2573 C CA . ILE B 1 85 ? -4.305 11.8 28.479 1 97.94 85 ILE B CA 1
ATOM 2574 C C . ILE B 1 85 ? -3.254 12.194 29.514 1 97.94 85 ILE B C 1
ATOM 2576 O O . ILE B 1 85 ? -2.309 11.442 29.765 1 97.94 85 ILE B O 1
ATOM 2580 N N . ALA B 1 86 ? -3.434 13.365 30.086 1 96.28 86 ALA B N 1
ATOM 2581 C CA . ALA B 1 86 ? -2.48 13.867 31.071 1 96.28 86 ALA B CA 1
ATOM 2582 C C . ALA B 1 86 ? -2.378 12.923 32.266 1 96.28 86 ALA B C 1
ATOM 2584 O O . ALA B 1 86 ? -1.314 12.796 32.876 1 96.28 86 ALA B O 1
ATOM 2585 N N . ARG B 1 87 ? -3.383 12.194 32.568 1 96.06 87 ARG B N 1
ATOM 2586 C CA . ARG B 1 87 ? -3.429 11.321 33.737 1 96.06 87 ARG B CA 1
ATOM 2587 C C . ARG B 1 87 ? -2.928 9.922 33.395 1 96.06 87 ARG B C 1
ATOM 2589 O O . ARG B 1 87 ? -2.711 9.1 34.288 1 96.06 87 ARG B O 1
ATOM 2596 N N . HIS B 1 88 ? -2.811 9.639 32.194 1 95.13 88 HIS B N 1
ATOM 2597 C CA . HIS B 1 88 ? -2.419 8.303 31.761 1 95.13 88 HIS B CA 1
ATOM 2598 C C . HIS B 1 88 ? -0.91 8.21 31.557 1 95.13 88 HIS B C 1
ATOM 2600 O O . HIS B 1 88 ? -0.36 8.855 30.661 1 95.13 88 HIS B O 1
ATOM 2606 N N . PRO B 1 89 ? -0.214 7.45 32.264 1 94.71 89 PRO B N 1
ATOM 2607 C CA . PRO B 1 89 ? 1.248 7.414 32.18 1 94.71 89 PRO B CA 1
ATOM 2608 C C . PRO B 1 89 ? 1.749 6.879 30.84 1 94.71 89 PRO B C 1
ATOM 2610 O O . PRO B 1 89 ? 2.899 7.12 30.465 1 94.71 89 PRO B O 1
ATOM 2613 N N . GLY B 1 90 ? 0.923 6.157 30.134 1 96.71 90 GLY B N 1
ATOM 2614 C CA . GLY B 1 90 ? 1.338 5.567 28.871 1 96.71 90 GLY B CA 1
ATOM 2615 C C . GLY B 1 90 ? 1.036 6.447 27.673 1 96.71 90 GLY B C 1
ATOM 2616 O O . GLY B 1 90 ? 1.275 6.051 26.53 1 96.71 90 GLY B O 1
ATOM 2617 N N . LEU B 1 91 ? 0.505 7.627 27.898 1 97.83 91 LEU B N 1
ATOM 2618 C CA . LEU B 1 91 ? 0.124 8.513 26.803 1 97.83 91 LEU B CA 1
ATOM 2619 C C . LEU B 1 91 ? 0.775 9.883 26.961 1 97.83 91 LEU B C 1
ATOM 2621 O O . LEU B 1 91 ? 1.048 10.319 28.082 1 97.83 91 LEU B O 1
ATOM 2625 N N . ARG B 1 92 ? 1.05 10.505 25.893 1 97.89 92 ARG B N 1
ATOM 2626 C CA . ARG B 1 92 ? 1.535 11.88 25.843 1 97.89 92 ARG B CA 1
ATOM 2627 C C . ARG B 1 92 ? 0.84 12.666 24.737 1 97.89 92 ARG B C 1
ATOM 2629 O O . ARG B 1 92 ? 0.847 12.253 23.575 1 97.89 92 ARG B O 1
ATOM 2636 N N . LEU B 1 93 ? 0.281 13.76 25.07 1 98.42 93 LEU B N 1
ATOM 2637 C CA . LEU B 1 93 ? -0.355 14.624 24.082 1 98.42 93 LEU B CA 1
ATOM 2638 C C . LEU B 1 93 ? 0.69 15.335 23.228 1 98.42 93 LEU B C 1
ATOM 2640 O O . LEU B 1 93 ? 1.497 16.111 23.746 1 98.42 93 LEU B O 1
ATOM 2644 N N . ALA B 1 94 ? 0.683 15.045 21.953 1 98.42 94 ALA B N 1
ATOM 2645 C CA . ALA B 1 94 ? 1.707 15.594 21.067 1 98.42 94 ALA B CA 1
ATOM 2646 C C . ALA B 1 94 ? 1.126 16.679 20.164 1 98.42 94 ALA B C 1
ATOM 2648 O O . ALA B 1 94 ? 1.854 17.549 19.682 1 98.42 94 ALA B O 1
ATOM 2649 N N . ALA B 1 95 ? -0.147 16.622 19.906 1 98.71 95 ALA B N 1
ATOM 2650 C CA . ALA B 1 95 ? -0.859 17.586 19.071 1 98.71 95 ALA B CA 1
ATOM 2651 C C . ALA B 1 95 ? -2.368 17.467 19.261 1 98.71 95 ALA B C 1
ATOM 2653 O O . ALA B 1 95 ? -2.856 16.47 19.8 1 98.71 95 ALA B O 1
ATOM 2654 N N . VAL B 1 96 ? -3.084 18.487 18.825 1 98.84 96 VAL B N 1
ATOM 2655 C CA . VAL B 1 96 ? -4.543 18.465 18.837 1 98.84 96 VAL B CA 1
ATOM 2656 C C . VAL B 1 96 ? -5.078 18.956 17.494 1 98.84 96 VAL B C 1
ATOM 2658 O O . VAL B 1 96 ? -4.575 19.936 16.938 1 98.84 96 VAL B O 1
ATOM 2661 N N . GLU B 1 97 ? -5.998 18.266 17.008 1 98.72 97 GLU B N 1
ATOM 2662 C CA . GLU B 1 97 ? -6.682 18.618 15.767 1 98.72 97 GLU B CA 1
ATOM 2663 C C . GLU B 1 97 ? -8.187 18.748 15.984 1 98.72 97 GLU B C 1
ATOM 2665 O O . GLU B 1 97 ? -8.827 17.827 16.496 1 98.72 97 GLU B O 1
ATOM 2670 N N . ALA B 1 98 ? -8.734 19.852 15.592 1 98.62 98 ALA B N 1
ATOM 2671 C CA . ALA B 1 98 ? -10.18 20.049 15.655 1 98.62 98 ALA B CA 1
ATOM 2672 C C . ALA B 1 98 ? -10.843 19.676 14.332 1 98.62 98 ALA B C 1
ATOM 2674 O O . ALA B 1 98 ? -10.288 19.928 13.26 1 98.62 98 ALA B O 1
ATOM 2675 N N . PRO B 1 99 ? -12.061 19.088 14.441 1 97.64 99 PRO B N 1
ATOM 2676 C CA . PRO B 1 99 ? -12.814 18.832 13.211 1 97.64 99 PRO B CA 1
ATOM 2677 C C . PRO B 1 99 ? -13.134 20.11 12.439 1 97.64 99 PRO B C 1
ATOM 2679 O O . PRO B 1 99 ? -12.865 21.212 12.923 1 97.64 99 PRO B O 1
ATOM 2682 N N . VAL B 1 100 ? -13.679 19.929 11.298 1 97.61 100 VAL B N 1
ATOM 2683 C CA . VAL B 1 100 ? -13.913 21.01 10.345 1 97.61 100 VAL B CA 1
ATOM 2684 C C . VAL B 1 100 ? -14.741 22.11 11.004 1 97.61 100 VAL B C 1
ATOM 2686 O O . VAL B 1 100 ? -15.787 21.837 11.599 1 97.61 100 VAL B O 1
ATOM 2689 N N . ALA B 1 101 ? -14.216 23.316 10.989 1 98.03 101 ALA B N 1
ATOM 2690 C CA . ALA B 1 101 ? -14.984 24.515 11.316 1 98.03 101 ALA B CA 1
ATOM 2691 C C . ALA B 1 101 ? -15.685 25.071 10.08 1 98.03 101 ALA B C 1
ATOM 2693 O O . ALA B 1 101 ? -15.033 25.574 9.162 1 98.03 101 ALA B O 1
ATOM 2694 N N . VAL B 1 102 ? -16.957 25.085 10.042 1 96.75 102 VAL B N 1
ATOM 2695 C CA . VAL B 1 102 ? -17.693 25.42 8.827 1 96.75 102 VAL B CA 1
ATOM 2696 C C . VAL B 1 102 ? -17.784 26.937 8.681 1 96.75 102 VAL B C 1
ATOM 2698 O O . VAL B 1 102 ? -18.094 27.445 7.601 1 96.75 102 VAL B O 1
ATOM 2701 N N . ASP B 1 103 ? -17.576 27.675 9.823 1 97.14 103 ASP B N 1
ATOM 2702 C CA . ASP B 1 103 ? -17.638 29.133 9.793 1 97.14 103 ASP B CA 1
ATOM 2703 C C . ASP B 1 103 ? -16.722 29.743 10.852 1 97.14 103 ASP B C 1
ATOM 2705 O O . ASP B 1 103 ? -16.025 29.021 11.568 1 97.14 103 ASP B O 1
ATOM 2709 N N . ALA B 1 104 ? -16.712 31.061 10.895 1 97.81 104 ALA B N 1
ATOM 2710 C CA . ALA B 1 104 ? -15.831 31.803 11.793 1 97.81 104 ALA B CA 1
ATOM 2711 C C . ALA B 1 104 ? -16.155 31.501 13.253 1 97.81 104 ALA B C 1
ATOM 2713 O O . ALA B 1 104 ? -15.257 31.438 14.095 1 97.81 104 ALA B O 1
ATOM 2714 N N . ALA B 1 105 ? -17.432 31.361 13.555 1 97.9 105 ALA B N 1
ATOM 2715 C CA . ALA B 1 105 ? -17.844 31.108 14.933 1 97.9 105 ALA B CA 1
ATOM 2716 C C . ALA B 1 105 ? -17.269 29.79 15.444 1 97.9 105 ALA B C 1
ATOM 2718 O O . ALA B 1 105 ? -16.75 29.723 16.561 1 97.9 105 ALA B O 1
ATOM 2719 N N . GLN B 1 106 ? -17.362 28.779 14.666 1 98.1 106 GLN B N 1
ATOM 2720 C CA . GLN B 1 106 ? -16.824 27.476 15.045 1 98.1 106 GLN B CA 1
ATOM 2721 C C . GLN B 1 106 ? -15.303 27.521 15.158 1 98.1 106 GLN B C 1
ATOM 2723 O O . GLN B 1 106 ? -14.723 26.898 16.049 1 98.1 106 GLN B O 1
ATOM 2728 N N . ALA B 1 107 ? -14.665 28.242 14.243 1 98.63 107 ALA B N 1
ATOM 2729 C CA . ALA B 1 107 ? -13.214 28.394 14.314 1 98.63 107 ALA B CA 1
ATOM 2730 C C . ALA B 1 107 ? -12.798 29.104 15.599 1 98.63 107 ALA B C 1
ATOM 2732 O O . ALA B 1 107 ? -11.853 28.683 16.27 1 98.63 107 ALA B O 1
ATOM 2733 N N . ARG B 1 108 ? -13.494 30.145 15.958 1 98.51 108 ARG B N 1
ATOM 2734 C CA . ARG B 1 108 ? -13.194 30.89 17.177 1 98.51 108 ARG B CA 1
ATOM 2735 C C . ARG B 1 108 ? -13.354 30.008 18.411 1 98.51 108 ARG B C 1
ATOM 2737 O O . ARG B 1 108 ? -12.544 30.076 19.338 1 98.51 108 ARG B O 1
ATOM 2744 N N . ALA B 1 109 ? -14.413 29.23 18.412 1 98.2 109 ALA B N 1
ATOM 2745 C CA . ALA B 1 109 ? -14.635 28.323 19.535 1 98.2 109 ALA B CA 1
ATOM 2746 C C . ALA B 1 109 ? -13.476 27.341 19.684 1 98.2 109 ALA B C 1
ATOM 2748 O O . ALA B 1 109 ? -12.991 27.106 20.794 1 98.2 109 ALA B O 1
ATOM 2749 N N . ALA B 1 110 ? -13.046 26.795 18.603 1 98.39 110 ALA B N 1
ATOM 2750 C CA . ALA B 1 110 ? -11.94 25.841 18.622 1 98.39 110 ALA B CA 1
ATOM 2751 C C . ALA B 1 110 ? -10.657 26.498 19.125 1 98.39 110 ALA B C 1
ATOM 2753 O O . ALA B 1 110 ? -9.99 25.969 20.016 1 98.39 110 ALA B O 1
ATOM 2754 N N . VAL B 1 111 ? -10.335 27.661 18.583 1 98.44 111 VAL B N 1
ATOM 2755 C CA . VAL B 1 111 ? -9.118 28.38 18.946 1 98.44 111 VAL B CA 1
ATOM 2756 C C . VAL B 1 111 ? -9.151 28.735 20.43 1 98.44 111 VAL B C 1
ATOM 2758 O O . VAL B 1 111 ? -8.157 28.56 21.139 1 98.44 111 VAL B O 1
ATOM 2761 N N . ARG B 1 112 ? -10.265 29.202 20.87 1 98.05 112 ARG B N 1
ATOM 2762 C CA . ARG B 1 112 ? -10.418 29.612 22.263 1 98.05 112 ARG B CA 1
ATOM 2763 C C . ARG B 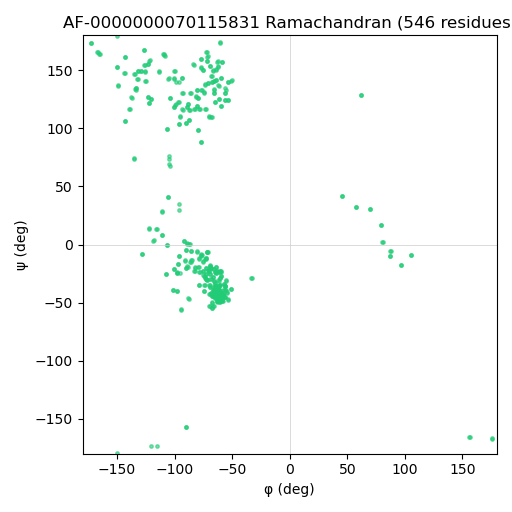1 112 ? -10.183 28.439 23.208 1 98.05 112 ARG B C 1
ATOM 2765 O O . ARG B 1 112 ? -9.445 28.562 24.188 1 98.05 112 ARG B O 1
ATOM 2772 N N . VAL B 1 113 ? -10.824 27.367 22.939 1 98.23 113 VAL B N 1
ATOM 2773 C CA . VAL B 1 113 ? -10.717 26.205 23.815 1 98.23 113 VAL B CA 1
ATOM 2774 C C . VAL B 1 113 ? -9.286 25.672 23.795 1 98.23 113 VAL B C 1
ATOM 2776 O O . VAL B 1 113 ? -8.736 25.315 24.839 1 98.23 113 VAL B O 1
ATOM 2779 N N . MET B 1 114 ? -8.651 25.599 22.653 1 98.06 114 MET B N 1
ATOM 2780 C CA . MET B 1 114 ? -7.277 25.115 22.549 1 98.06 114 MET B CA 1
ATOM 2781 C C . MET B 1 114 ? -6.322 26.017 23.324 1 98.06 114 MET B C 1
ATOM 2783 O O . MET B 1 114 ? -5.456 25.529 24.053 1 98.06 114 MET B O 1
ATOM 2787 N N . ALA B 1 115 ? -6.52 27.29 23.197 1 97.08 115 ALA B N 1
ATOM 2788 C CA . ALA B 1 115 ? -5.681 28.244 23.918 1 97.08 115 ALA B CA 1
ATOM 2789 C C . ALA B 1 115 ? -5.857 28.099 25.427 1 97.08 115 ALA B C 1
ATOM 2791 O O . ALA B 1 115 ? -4.9 28.258 26.188 1 97.08 115 ALA B O 1
ATOM 2792 N N . ALA B 1 116 ? -7.047 27.812 25.817 1 96.79 116 ALA B N 1
ATOM 2793 C CA . ALA B 1 116 ? -7.366 27.735 27.24 1 96.79 116 ALA B CA 1
ATOM 2794 C C . ALA B 1 116 ? -6.892 26.413 27.838 1 96.79 116 ALA B C 1
ATOM 2796 O O . ALA B 1 116 ? -6.494 26.359 29.004 1 96.79 116 ALA B O 1
ATOM 2797 N N . GLU B 1 117 ? -6.948 25.352 27.075 1 96.08 117 GLU B N 1
ATOM 2798 C CA . GLU B 1 117 ? -6.814 24.009 27.631 1 96.08 117 GLU B CA 1
ATOM 2799 C C . GLU B 1 117 ? -5.404 23.464 27.424 1 96.08 117 GLU B C 1
ATOM 2801 O O . GLU B 1 117 ? -4.995 22.512 28.093 1 96.08 117 GLU B O 1
ATOM 2806 N N . LEU B 1 118 ? -4.692 23.996 26.489 1 97.22 118 LEU B N 1
ATOM 2807 C CA . LEU B 1 118 ? -3.449 23.35 26.084 1 97.22 118 LEU B CA 1
ATOM 2808 C C . LEU B 1 118 ? -2.245 24.213 26.446 1 97.22 118 LEU B C 1
ATOM 2810 O O . LEU B 1 118 ? -2.348 25.441 26.498 1 97.22 118 LEU B O 1
ATOM 2814 N N . PRO B 1 119 ? -1.144 23.573 26.735 1 94.3 119 PRO B N 1
ATOM 2815 C CA . PRO B 1 119 ? 0.076 24.355 26.95 1 94.3 119 PRO B CA 1
ATOM 2816 C C . PRO B 1 119 ? 0.506 25.131 25.707 1 94.3 119 PRO B C 1
ATOM 2818 O O . PRO B 1 119 ? 0.265 24.685 24.582 1 94.3 119 PRO B O 1
ATOM 2821 N N . PRO B 1 120 ? 1.209 26.219 25.954 1 92.43 120 PRO B N 1
ATOM 2822 C CA . PRO B 1 120 ? 1.724 26.98 24.813 1 92.43 120 PRO B CA 1
ATOM 2823 C C . PRO B 1 120 ? 2.703 26.175 23.961 1 92.43 120 PRO B C 1
ATOM 2825 O O . PRO B 1 120 ? 3.508 25.41 24.496 1 92.43 120 PRO B O 1
ATOM 2828 N N . GLY B 1 121 ? 2.556 26.288 22.768 1 93.15 121 GLY B N 1
ATOM 2829 C CA . GLY B 1 121 ? 3.53 25.685 21.872 1 93.15 121 GLY B CA 1
ATOM 2830 C C . GLY B 1 121 ? 3.107 24.32 21.363 1 93.15 121 GLY B C 1
ATOM 2831 O O . GLY B 1 121 ? 3.724 23.776 20.445 1 93.15 121 GLY B O 1
ATOM 2832 N N . LEU B 1 122 ? 2.133 23.665 22.027 1 97.65 122 LEU B N 1
ATOM 2833 C CA . LEU B 1 122 ? 1.627 22.394 21.519 1 97.65 122 LEU B CA 1
ATOM 2834 C C . LEU B 1 122 ? 1.001 22.571 20.14 1 97.65 122 LEU B C 1
ATOM 2836 O O . LEU B 1 122 ? 0.158 23.449 19.944 1 97.65 122 LEU B O 1
ATOM 2840 N N . PRO B 1 123 ? 1.464 21.806 19.178 1 98.42 123 PRO B N 1
ATOM 2841 C CA . PRO B 1 123 ? 0.888 21.936 17.838 1 98.42 123 PRO B CA 1
ATOM 2842 C C . PRO B 1 123 ? -0.625 21.729 17.822 1 98.42 123 PRO B C 1
ATOM 2844 O O . PRO B 1 123 ? -1.126 20.766 18.409 1 98.42 123 PRO B O 1
ATOM 2847 N N . THR B 1 124 ? -1.334 22.649 17.188 1 98.79 124 THR B N 1
ATOM 2848 C CA . THR B 1 124 ? -2.784 22.585 17.041 1 98.79 124 THR B CA 1
ATOM 2849 C C . THR B 1 124 ? -3.193 22.847 15.595 1 98.79 124 THR B C 1
ATOM 2851 O O . THR B 1 124 ? -2.503 23.566 14.869 1 98.79 124 THR B O 1
ATOM 2854 N N . ALA B 1 125 ? -4.278 22.241 15.186 1 98.86 125 ALA B N 1
ATOM 2855 C CA . ALA B 1 125 ? -4.798 22.433 13.835 1 98.86 125 ALA B CA 1
ATOM 2856 C C . ALA B 1 125 ? -6.324 22.441 13.83 1 98.86 125 ALA B C 1
ATOM 2858 O O . ALA B 1 125 ? -6.957 21.764 14.645 1 98.86 125 ALA B O 1
ATOM 2859 N N . VAL B 1 126 ? -6.885 23.182 12.955 1 98.85 126 VAL B N 1
ATOM 2860 C CA . VAL B 1 126 ? -8.322 23.23 12.702 1 98.85 126 VAL B CA 1
ATOM 2861 C C . VAL B 1 126 ? -8.6 22.896 11.239 1 98.85 126 VAL B C 1
ATOM 2863 O O . VAL B 1 126 ? -8.043 23.524 10.335 1 98.85 126 VAL B O 1
ATOM 2866 N N . GLU B 1 127 ? -9.373 21.881 11.051 1 98.77 127 GLU B N 1
ATOM 2867 C CA . GLU B 1 127 ? -9.728 21.566 9.671 1 98.77 127 GLU B CA 1
ATOM 2868 C C . GLU B 1 127 ? -10.572 22.676 9.051 1 98.77 127 GLU B C 1
ATOM 2870 O O . GLU B 1 127 ? -11.526 23.156 9.667 1 98.77 127 GLU B O 1
ATOM 2875 N N . ILE B 1 128 ? -10.245 23.1 7.855 1 98.53 128 ILE B N 1
ATOM 2876 C CA . ILE B 1 128 ? -10.938 24.21 7.21 1 98.53 128 ILE B CA 1
ATOM 2877 C C . ILE B 1 128 ? -11.955 23.67 6.207 1 98.53 128 ILE B C 1
ATOM 2879 O O . ILE B 1 128 ? -11.741 22.617 5.602 1 98.53 128 ILE B O 1
ATOM 2883 N N . PRO B 1 129 ? -13.019 24.362 6.004 1 98.22 129 PRO B N 1
ATOM 2884 C CA . PRO B 1 129 ? -14.042 23.899 5.062 1 98.22 129 PRO B CA 1
ATOM 2885 C C . PRO B 1 129 ? -13.646 24.124 3.604 1 98.22 129 PRO B C 1
ATOM 2887 O O . PRO B 1 129 ? -12.873 25.038 3.304 1 98.22 129 PRO B O 1
ATOM 2890 N N . ARG B 1 130 ? -14.113 23.334 2.691 1 96.99 130 ARG B N 1
ATOM 2891 C CA . ARG B 1 130 ? -13.918 23.488 1.253 1 96.99 130 ARG B CA 1
ATOM 2892 C C . ARG B 1 130 ? -15.103 24.203 0.613 1 96.99 130 ARG B C 1
ATOM 2894 O O . ARG B 1 130 ? -15.59 23.789 -0.441 1 96.99 130 ARG B O 1
ATOM 2901 N N . THR B 1 131 ? -15.634 25.093 1.336 1 94.43 131 THR B N 1
ATOM 2902 C CA . THR B 1 131 ? -16.756 25.931 0.928 1 94.43 131 THR B CA 1
ATOM 2903 C C . THR B 1 131 ? -16.374 27.407 0.977 1 94.43 131 THR B C 1
ATOM 2905 O O . THR B 1 131 ? -15.203 27.746 1.162 1 94.43 131 THR B O 1
ATOM 2908 N N . ALA B 1 132 ? -17.283 28.247 0.779 1 92.19 132 ALA B N 1
ATOM 2909 C CA . ALA B 1 132 ? -17.074 29.693 0.805 1 92.19 132 ALA B CA 1
ATOM 2910 C C . ALA B 1 132 ? -16.646 30.16 2.194 1 92.19 132 ALA B C 1
ATOM 2912 O O . ALA B 1 132 ? -16.044 31.227 2.338 1 92.19 132 ALA B O 1
ATOM 2913 N N . GLY B 1 133 ? -16.905 29.346 3.223 1 95.33 133 GLY B N 1
ATOM 2914 C CA . GLY B 1 133 ? -16.542 29.684 4.59 1 95.33 133 GLY B CA 1
ATOM 2915 C C . GLY B 1 133 ? -15.049 29.613 4.845 1 95.33 133 GLY B C 1
ATOM 2916 O O . GLY B 1 133 ? -14.574 30.035 5.902 1 95.33 133 GLY B O 1
ATOM 2917 N N . ARG B 1 134 ? -14.279 29.159 3.944 1 97.83 134 ARG B N 1
ATOM 2918 C CA . ARG B 1 134 ? -12.845 28.938 4.107 1 97.83 134 ARG B CA 1
ATOM 2919 C C . ARG B 1 134 ? -12.133 30.231 4.491 1 97.83 134 ARG B C 1
ATOM 2921 O O . ARG B 1 134 ? -11.343 30.253 5.438 1 97.83 134 ARG B O 1
ATOM 2928 N N . ALA B 1 135 ? -12.383 31.301 3.79 1 97.72 135 ALA B N 1
ATOM 2929 C CA . ALA B 1 135 ? -11.673 32.562 3.988 1 97.72 135 ALA B CA 1
ATOM 2930 C C . ALA B 1 135 ? -11.88 33.091 5.405 1 97.72 135 ALA B C 1
ATOM 2932 O O . ALA B 1 135 ? -10.926 33.511 6.063 1 97.72 135 ALA B O 1
ATOM 2933 N N . GLU B 1 136 ? -13.078 33.099 5.849 1 98.08 136 GLU B N 1
ATOM 2934 C CA . GLU B 1 136 ? -13.353 33.63 7.18 1 98.08 136 GLU B CA 1
ATOM 2935 C C . GLU B 1 136 ? -12.726 32.756 8.263 1 98.08 136 GLU B C 1
ATOM 2937 O O . GLU B 1 136 ? -12.277 33.262 9.294 1 98.08 136 GLU B O 1
ATOM 2942 N N . VAL B 1 137 ? -12.776 31.463 8.066 1 98.76 137 VAL B N 1
ATOM 2943 C CA . VAL B 1 137 ? -12.137 30.554 9.011 1 98.76 137 VAL B CA 1
ATOM 2944 C C . VAL B 1 137 ? -10.637 30.834 9.064 1 98.76 137 VAL B C 1
ATOM 2946 O O . VAL B 1 137 ? -10.054 30.925 10.147 1 98.76 137 VAL B O 1
ATOM 2949 N N . LEU B 1 138 ? -10.018 31.008 7.945 1 98.81 138 LEU B N 1
ATOM 2950 C CA . LEU B 1 138 ? -8.589 31.297 7.886 1 98.81 138 LEU B CA 1
ATOM 2951 C C . LEU B 1 138 ? -8.279 32.641 8.536 1 98.81 138 LEU B C 1
ATOM 2953 O O . LEU B 1 138 ? -7.239 32.799 9.179 1 98.81 138 LEU B O 1
ATOM 2957 N N . ASP B 1 139 ? -9.157 33.557 8.372 1 98.71 139 ASP B N 1
ATOM 2958 C CA . ASP B 1 139 ? -8.972 34.851 9.023 1 98.71 139 ASP B CA 1
ATOM 2959 C C . ASP B 1 139 ? -8.928 34.7 10.542 1 98.71 139 ASP B C 1
ATOM 2961 O O . ASP B 1 139 ? -8.165 35.393 11.218 1 98.71 139 ASP B O 1
ATOM 2965 N N . VAL B 1 140 ? -9.767 33.859 11.036 1 98.69 140 VAL B N 1
ATOM 2966 C CA . VAL B 1 140 ? -9.789 33.605 12.473 1 98.69 140 VAL B CA 1
ATOM 2967 C C . VAL B 1 140 ? -8.472 32.965 12.905 1 98.69 140 VAL B C 1
ATOM 2969 O O . VAL B 1 140 ? -7.934 33.292 13.965 1 98.69 140 VAL B O 1
ATOM 2972 N N . LEU B 1 141 ? -7.931 32.087 12.125 1 98.78 141 LEU B N 1
ATOM 2973 C CA . LEU B 1 141 ? -6.726 31.344 12.478 1 98.78 141 LEU B CA 1
ATOM 2974 C C . LEU B 1 141 ? -5.493 32.238 12.394 1 98.78 141 LEU B C 1
ATOM 2976 O O . LEU B 1 141 ? -4.489 31.982 13.062 1 98.78 141 LEU B O 1
ATOM 2980 N N . ALA B 1 142 ? -5.536 33.22 11.55 1 98.46 142 ALA B N 1
ATOM 2981 C CA . ALA B 1 142 ? -4.388 34.097 11.333 1 98.46 142 ALA B CA 1
ATOM 2982 C C . ALA B 1 142 ? -3.889 34.684 12.649 1 98.46 142 ALA B C 1
ATOM 2984 O O . ALA B 1 142 ? -4.673 35.228 13.43 1 98.46 142 ALA B O 1
ATOM 2985 N N . GLY B 1 143 ? -2.585 34.461 12.939 1 96.98 143 GLY B N 1
ATOM 2986 C CA . GLY B 1 143 ? -1.96 35.067 14.104 1 96.98 143 GLY B CA 1
ATOM 2987 C C . GLY B 1 143 ? -2.115 34.237 15.364 1 96.98 143 GLY B C 1
ATOM 2988 O O . GLY B 1 143 ? -1.575 34.588 16.415 1 96.98 143 GLY B O 1
ATOM 2989 N N . THR B 1 144 ? -2.852 33.168 15.322 1 97.25 144 THR B N 1
ATOM 2990 C CA . THR B 1 144 ? -3.124 32.386 16.523 1 97.25 144 THR B CA 1
ATOM 2991 C C . THR B 1 144 ? -2.044 31.329 16.737 1 97.25 144 THR B C 1
ATOM 2993 O O . THR B 1 144 ? -1.94 30.752 17.821 1 97.25 144 THR B O 1
ATOM 2996 N N . GLY B 1 145 ? -1.314 31.035 15.65 1 96.93 145 GLY B N 1
ATOM 2997 C CA . GLY B 1 145 ? -0.375 29.927 15.716 1 96.93 145 GLY B CA 1
ATOM 2998 C C . GLY B 1 145 ? -1.004 28.59 15.374 1 96.93 145 GLY B C 1
ATOM 2999 O O . GLY B 1 145 ? -0.3 27.594 15.194 1 96.93 145 GLY B O 1
ATOM 3000 N N . CYS B 1 146 ? -2.327 28.518 15.263 1 98.2 146 CYS B N 1
ATOM 3001 C CA . CYS B 1 146 ? -3.022 27.302 14.856 1 98.2 146 CYS B CA 1
ATOM 3002 C C . CYS B 1 146 ? -2.792 27.012 13.377 1 98.2 146 CYS B C 1
ATOM 3004 O O . CYS B 1 146 ? -2.828 27.923 12.548 1 98.2 146 CYS B O 1
ATOM 3006 N N . ARG B 1 147 ? -2.592 25.789 13.066 1 98.77 147 ARG B N 1
ATOM 3007 C CA . ARG B 1 147 ? -2.432 25.366 11.678 1 98.77 147 ARG B CA 1
ATOM 3008 C C . ARG B 1 147 ? -3.786 2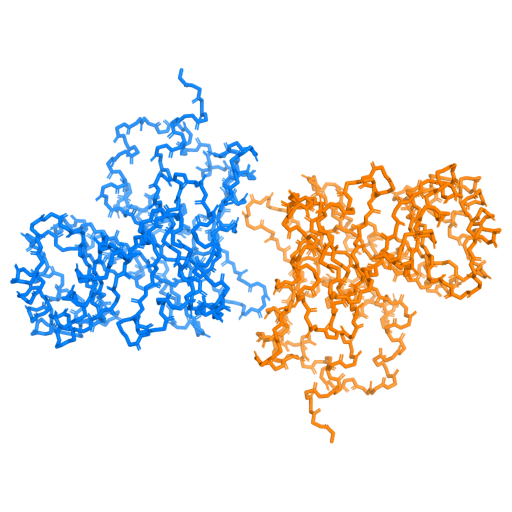5.146 11.013 1 98.77 147 ARG B C 1
ATOM 3010 O O . ARG B 1 147 ? -4.779 24.873 11.69 1 98.77 147 ARG B O 1
ATOM 3017 N N . ALA B 1 148 ? -3.782 25.273 9.723 1 98.92 148 ALA B N 1
ATOM 3018 C CA . ALA B 1 148 ? -4.909 24.811 8.916 1 98.92 148 ALA B CA 1
ATOM 3019 C C . ALA B 1 148 ? -4.762 23.333 8.565 1 98.92 148 ALA B C 1
ATOM 3021 O O . ALA B 1 148 ? -3.68 22.884 8.18 1 98.92 148 ALA B O 1
ATOM 3022 N N . LYS B 1 149 ? -5.785 22.587 8.782 1 98.86 149 LYS B N 1
ATOM 3023 C CA . LYS B 1 149 ? -5.826 21.194 8.347 1 98.86 149 LYS B CA 1
ATOM 3024 C C . LYS B 1 149 ? -6.636 21.043 7.063 1 98.86 149 LYS B C 1
ATOM 3026 O O . LYS B 1 149 ? -7.834 21.335 7.041 1 98.86 149 LYS B O 1
ATOM 3031 N N . LEU B 1 150 ? -5.984 20.583 6.018 1 98.77 150 LEU B N 1
ATOM 3032 C CA . LEU B 1 150 ? -6.583 20.501 4.69 1 98.77 150 LEU B CA 1
ATOM 3033 C C . LEU B 1 150 ? -6.958 19.062 4.351 1 98.77 150 LEU B C 1
ATOM 3035 O O . LEU B 1 150 ? -6.115 18.165 4.414 1 98.77 150 LEU B O 1
ATOM 3039 N N . ARG B 1 151 ? -8.173 18.87 3.996 1 97.82 151 ARG B N 1
ATOM 3040 C CA . ARG B 1 151 ? -8.576 17.564 3.486 1 97.82 151 ARG B CA 1
ATOM 3041 C C . ARG B 1 151 ? -8.204 17.412 2.015 1 97.82 151 ARG B C 1
ATOM 3043 O O . ARG B 1 151 ? -8.578 18.244 1.186 1 97.82 151 ARG B O 1
ATOM 3050 N N . THR B 1 152 ? -7.497 16.327 1.679 1 97.92 152 THR B N 1
ATOM 3051 C CA . THR B 1 152 ? -7.008 16.148 0.316 1 97.92 152 THR B CA 1
ATOM 3052 C C . THR B 1 152 ? -7.525 14.841 -0.277 1 97.92 152 THR B C 1
ATOM 3054 O O . THR B 1 152 ? -6.989 14.349 -1.272 1 97.92 152 THR B O 1
ATOM 3057 N N . GLY B 1 153 ? -8.525 14.238 0.372 1 95.92 153 GLY B N 1
ATOM 3058 C CA . GLY B 1 153 ? -9.104 13.014 -0.156 1 95.92 153 GLY B CA 1
ATOM 3059 C C . GLY B 1 153 ? -10.153 12.408 0.757 1 95.92 153 GLY B C 1
ATOM 3060 O O . GLY B 1 153 ? -10.659 13.078 1.66 1 95.92 153 GLY B O 1
ATOM 3061 N N . GLY B 1 154 ? -10.505 11.141 0.457 1 91.36 154 GLY B N 1
ATOM 3062 C CA . GLY B 1 154 ? -11.531 10.399 1.171 1 91.36 154 GLY B CA 1
ATOM 3063 C C . GLY B 1 154 ? -12.143 9.283 0.346 1 91.36 154 GLY B C 1
ATOM 3064 O O . GLY B 1 154 ? -11.552 8.836 -0.64 1 91.36 154 GLY B O 1
ATOM 3065 N N . PRO B 1 155 ? -13.259 8.772 0.803 1 87.19 155 PRO B N 1
ATOM 3066 C CA . PRO B 1 155 ? -13.867 7.607 0.155 1 87.19 155 PRO B CA 1
ATOM 3067 C C . PRO B 1 155 ? -14.586 7.963 -1.144 1 87.19 155 PRO B C 1
ATOM 3069 O O . PRO B 1 155 ? -15.026 7.072 -1.875 1 87.19 155 PRO B O 1
ATOM 3072 N N . ARG B 1 156 ? -14.728 9.248 -1.428 1 91.06 156 ARG B N 1
ATOM 3073 C CA . ARG B 1 156 ? -15.392 9.704 -2.645 1 91.06 156 ARG B CA 1
ATOM 3074 C C . ARG B 1 156 ? -14.502 10.661 -3.429 1 91.06 156 ARG B C 1
ATOM 3076 O O . ARG B 1 156 ? -13.692 11.385 -2.844 1 91.06 156 ARG B O 1
ATOM 3083 N N . ALA B 1 157 ? -14.737 10.722 -4.706 1 91.81 157 ALA B N 1
ATOM 3084 C CA . ALA B 1 157 ? -13.918 11.528 -5.608 1 91.81 157 ALA B CA 1
ATOM 3085 C C . ALA B 1 157 ? -13.991 13.008 -5.241 1 91.81 157 ALA B C 1
ATOM 3087 O O . ALA B 1 157 ? -13.004 13.735 -5.371 1 91.81 157 ALA B O 1
ATOM 3088 N N . ASP B 1 158 ? -15.173 13.41 -4.803 1 94.23 158 ASP B N 1
ATOM 3089 C CA . ASP B 1 158 ? -15.379 14.834 -4.561 1 94.23 158 ASP B CA 1
ATOM 3090 C C . ASP B 1 158 ? -14.635 15.292 -3.308 1 94.23 158 ASP B C 1
ATOM 3092 O O . ASP B 1 158 ? -14.499 16.493 -3.065 1 94.23 158 ASP B O 1
ATOM 3096 N N . LEU B 1 159 ? -14.167 14.376 -2.522 1 94.88 159 LEU B N 1
ATOM 3097 C CA . LEU B 1 159 ? -13.394 14.713 -1.332 1 94.88 159 LEU B CA 1
ATOM 3098 C C . LEU B 1 159 ? -11.943 15.013 -1.693 1 94.88 159 LEU B C 1
ATOM 3100 O O . LEU B 1 159 ? -11.168 15.459 -0.845 1 94.88 159 LEU B O 1
ATOM 3104 N N . PHE B 1 160 ? -11.626 14.804 -2.928 1 97.11 160 PHE B N 1
ATOM 3105 C CA . PHE B 1 160 ? -10.328 15.203 -3.457 1 97.11 160 PHE B CA 1
ATOM 3106 C C . PHE B 1 160 ? -10.418 16.558 -4.149 1 97.11 160 PHE B C 1
ATOM 3108 O O . PHE B 1 160 ? -10.924 16.657 -5.269 1 97.11 160 PHE B O 1
ATOM 3115 N N . PRO B 1 161 ? -9.942 17.572 -3.495 1 97.86 161 PRO B N 1
ATOM 3116 C CA . PRO B 1 161 ? -9.969 18.856 -4.199 1 97.86 161 PRO B CA 1
ATOM 3117 C C . PRO B 1 161 ? -9.164 18.834 -5.497 1 97.86 161 PRO B C 1
ATOM 3119 O O . PRO B 1 161 ? -8.107 18.202 -5.562 1 97.86 161 PRO B O 1
ATOM 3122 N N . ALA B 1 162 ? -9.623 19.508 -6.495 1 97.71 162 ALA B N 1
ATOM 3123 C CA . ALA B 1 162 ? -8.834 19.695 -7.71 1 97.71 162 ALA B CA 1
ATOM 3124 C C . ALA B 1 162 ? -7.552 20.47 -7.417 1 97.71 162 ALA B C 1
ATOM 3126 O O . ALA B 1 162 ? -7.474 21.2 -6.426 1 97.71 162 ALA B O 1
ATOM 3127 N N . PRO B 1 163 ? -6.593 20.312 -8.267 1 98.39 163 PRO B N 1
ATOM 3128 C CA . PRO B 1 163 ? -5.331 21.019 -8.035 1 98.39 163 PRO B CA 1
ATOM 3129 C C . PRO B 1 163 ? -5.52 22.525 -7.866 1 98.39 163 PRO B C 1
ATOM 3131 O O . PRO B 1 163 ? -4.877 23.139 -7.012 1 98.39 163 PRO B O 1
ATOM 3134 N N . GLY B 1 164 ? -6.363 23.066 -8.67 1 98.56 164 GLY B N 1
ATOM 3135 C CA . GLY B 1 164 ? -6.635 24.488 -8.543 1 98.56 164 GLY B CA 1
ATOM 3136 C C . GLY B 1 164 ? -7.207 24.867 -7.19 1 98.56 164 GLY B C 1
ATOM 3137 O O . GLY B 1 164 ? -6.828 25.889 -6.613 1 98.56 164 GLY B O 1
ATOM 3138 N N . GLU B 1 165 ? -8.148 24.101 -6.723 1 98.39 165 GLU B N 1
ATOM 3139 C CA . GLU B 1 165 ? -8.767 24.353 -5.425 1 98.39 165 GLU B CA 1
ATOM 3140 C C . GLU B 1 165 ? -7.743 24.259 -4.298 1 98.39 165 GLU B C 1
ATOM 3142 O O . GLU B 1 165 ? -7.679 25.138 -3.436 1 98.39 165 GLU B O 1
ATOM 3147 N N . LEU B 1 166 ? -6.959 23.222 -4.272 1 98.64 166 LEU B N 1
ATOM 3148 C CA . LEU B 1 166 ? -5.95 23.048 -3.234 1 98.64 166 LEU B CA 1
ATOM 3149 C C . LEU B 1 166 ? -4.899 24.151 -3.306 1 98.64 166 LEU B C 1
ATOM 3151 O O . LEU B 1 166 ? -4.475 24.678 -2.275 1 98.64 166 LEU B O 1
ATOM 3155 N N . ALA B 1 167 ? -4.51 24.474 -4.519 1 98.83 167 ALA B N 1
ATOM 3156 C CA . ALA B 1 167 ? -3.55 25.558 -4.713 1 98.83 167 ALA B CA 1
ATOM 3157 C C . ALA B 1 167 ? -4.073 26.865 -4.123 1 98.83 167 ALA B C 1
ATOM 3159 O O . ALA B 1 167 ? -3.334 27.592 -3.455 1 98.83 167 ALA B O 1
ATOM 3160 N N . ALA B 1 168 ? -5.308 27.15 -4.371 1 98.62 168 ALA B N 1
ATOM 3161 C CA . ALA B 1 168 ? -5.918 28.361 -3.829 1 98.62 168 ALA B CA 1
ATOM 3162 C C . ALA B 1 168 ? -5.892 28.353 -2.303 1 98.62 168 ALA B C 1
ATOM 3164 O O . ALA B 1 168 ? -5.661 29.388 -1.675 1 98.62 168 ALA B O 1
ATOM 3165 N N . THR B 1 169 ? -6.176 27.238 -1.746 1 98.74 169 THR B N 1
ATOM 3166 C CA . THR B 1 169 ? -6.154 27.107 -0.293 1 98.74 169 THR B CA 1
ATOM 3167 C C . THR B 1 169 ? -4.743 27.324 0.247 1 98.74 169 THR B C 1
ATOM 3169 O O . THR B 1 169 ? -4.554 28.038 1.234 1 98.74 169 THR B O 1
ATOM 3172 N N . ILE B 1 170 ? -3.759 26.749 -0.368 1 98.84 170 ILE B N 1
ATOM 3173 C CA . ILE B 1 170 ? -2.369 26.893 0.052 1 98.84 170 ILE B CA 1
ATOM 3174 C C . ILE B 1 170 ? -1.947 28.356 -0.055 1 98.84 170 ILE B C 1
ATOM 3176 O O . ILE B 1 170 ? -1.317 28.895 0.858 1 98.84 170 ILE B O 1
ATOM 3180 N N . ARG B 1 171 ? -2.319 28.986 -1.088 1 98.69 171 ARG B N 1
ATOM 3181 C CA . ARG B 1 171 ? -2.021 30.406 -1.248 1 98.69 171 ARG B CA 1
ATOM 3182 C C . ARG B 1 171 ? -2.694 31.233 -0.158 1 98.69 171 ARG B C 1
ATOM 3184 O O . ARG B 1 171 ? -2.099 32.175 0.37 1 98.69 171 ARG B O 1
ATOM 3191 N N . ALA B 1 172 ? -3.914 30.932 0.098 1 98.65 172 ALA B N 1
ATOM 3192 C CA . ALA B 1 172 ? -4.646 31.652 1.137 1 98.65 172 ALA B CA 1
ATOM 3193 C C . ALA B 1 172 ? -3.961 31.506 2.492 1 98.65 172 ALA B C 1
ATOM 3195 O O . ALA B 1 172 ? -3.877 32.468 3.259 1 98.65 172 ALA B O 1
ATOM 3196 N N . CYS B 1 173 ? -3.527 30.341 2.826 1 98.82 173 CYS B N 1
ATOM 3197 C CA . CYS B 1 173 ? -2.771 30.12 4.054 1 98.82 173 CYS B CA 1
ATOM 3198 C C . CYS B 1 173 ? -1.487 30.941 4.059 1 98.82 173 CYS B C 1
ATOM 3200 O O . CYS B 1 173 ? -1.188 31.627 5.038 1 98.82 173 CYS B O 1
ATOM 3202 N N . ALA B 1 174 ? -0.769 30.854 2.947 1 98.56 174 ALA B N 1
ATOM 3203 C CA . ALA B 1 174 ? 0.499 31.569 2.829 1 98.56 174 ALA B CA 1
ATOM 3204 C C . ALA B 1 174 ? 0.301 33.07 3.019 1 98.56 174 ALA B C 1
ATOM 3206 O O . ALA B 1 174 ? 1.088 33.724 3.708 1 98.56 174 ALA B O 1
ATOM 3207 N N . ALA B 1 175 ? -0.705 33.595 2.432 1 98.19 175 ALA B N 1
ATOM 3208 C CA . ALA B 1 175 ? -0.996 35.025 2.504 1 98.19 175 ALA B CA 1
ATOM 3209 C C . ALA B 1 175 ? -1.251 35.461 3.944 1 98.19 175 ALA B C 1
ATOM 3211 O O . ALA B 1 175 ? -1.059 36.629 4.289 1 98.19 175 ALA B O 1
ATOM 3212 N N . ARG B 1 176 ? -1.642 34.563 4.758 1 98.37 176 ARG B N 1
ATOM 3213 C CA . ARG B 1 176 ? -1.994 34.876 6.139 1 98.37 176 ARG B CA 1
ATOM 3214 C C . ARG B 1 176 ? -0.922 34.38 7.103 1 98.37 176 ARG B C 1
ATOM 3216 O O . ARG B 1 176 ? -1.076 34.489 8.321 1 98.37 176 ARG B O 1
ATOM 3223 N N . GLY B 1 177 ? 0.107 33.755 6.539 1 98.35 177 GLY B N 1
ATOM 3224 C CA . GLY B 1 177 ? 1.17 33.21 7.369 1 98.35 177 GLY B CA 1
ATOM 3225 C C . GLY B 1 177 ? 0.733 32.009 8.186 1 98.35 177 GLY B C 1
ATOM 3226 O O . GLY B 1 177 ? 1.17 31.835 9.326 1 98.35 177 GLY B O 1
ATOM 3227 N N . ILE B 1 178 ? -0.174 31.246 7.727 1 98.82 178 ILE B N 1
ATOM 3228 C CA . ILE B 1 178 ? -0.702 30.075 8.419 1 98.82 178 ILE B CA 1
ATOM 3229 C C . ILE B 1 178 ? -0.041 28.812 7.875 1 98.82 178 ILE B C 1
ATOM 3231 O O . ILE B 1 178 ? -0.09 28.546 6.672 1 98.82 178 ILE B O 1
ATOM 3235 N N . ALA B 1 179 ? 0.627 28.064 8.732 1 98.82 179 ALA B N 1
ATOM 3236 C CA . ALA B 1 179 ? 1.107 26.739 8.347 1 98.82 179 ALA B CA 1
ATOM 3237 C C . ALA B 1 179 ? -0.05 25.752 8.22 1 98.82 179 ALA B C 1
ATOM 3239 O O . ALA B 1 179 ? -1.152 26.011 8.709 1 98.82 179 ALA B O 1
ATOM 3240 N N . PHE B 1 180 ? 0.206 24.642 7.523 1 98.91 180 PHE B N 1
ATOM 3241 C CA . PHE B 1 180 ? -0.904 23.71 7.358 1 98.91 180 PHE B CA 1
ATOM 3242 C C . PHE B 1 180 ? -0.415 22.268 7.42 1 98.91 180 PHE B C 1
ATOM 3244 O O . PHE B 1 180 ? 0.786 22.01 7.317 1 98.91 180 PHE B O 1
ATOM 3251 N N . LYS B 1 181 ? -1.269 21.369 7.661 1 98.78 181 LYS B N 1
ATOM 3252 C CA . LYS B 1 181 ? -1.131 19.926 7.493 1 98.78 181 LYS B CA 1
ATOM 3253 C C . LYS B 1 181 ? -2.267 19.36 6.644 1 98.78 181 LYS B C 1
ATOM 3255 O O . LYS B 1 181 ? -3.241 20.059 6.356 1 98.78 181 LYS B O 1
ATOM 3260 N N . CYS B 1 182 ? -2.096 18.121 6.224 1 98.68 182 CYS B N 1
ATOM 3261 C CA . CYS B 1 182 ? -3.124 17.519 5.382 1 98.68 182 CYS B CA 1
ATOM 3262 C C . CYS B 1 182 ? -3.659 16.236 6.006 1 98.68 182 CYS B C 1
ATOM 3264 O O . CYS B 1 182 ? -3.015 15.65 6.878 1 98.68 182 CYS B O 1
ATOM 3266 N N . THR B 1 183 ? -4.821 15.933 5.633 1 95.86 183 THR B N 1
ATOM 3267 C CA . THR B 1 183 ? -5.435 14.677 6.05 1 95.86 183 THR B CA 1
ATOM 3268 C C . THR B 1 183 ? -6.111 13.987 4.869 1 95.86 183 THR B C 1
ATOM 3270 O O . THR B 1 183 ? -6.585 14.65 3.944 1 95.86 183 THR B O 1
ATOM 3273 N N . ALA B 1 184 ? -6.079 12.74 4.892 1 90.43 184 ALA B N 1
ATOM 3274 C CA . ALA B 1 184 ? -6.725 11.882 3.903 1 90.43 184 ALA B CA 1
ATOM 3275 C C . ALA B 1 184 ? -6.139 12.11 2.512 1 90.43 184 ALA B C 1
ATOM 3277 O O . ALA B 1 184 ? -5.946 13.254 2.093 1 90.43 184 ALA B O 1
ATOM 3278 N N . GLY B 1 185 ? -5.746 11.122 1.852 1 90.4 185 GLY B N 1
ATOM 3279 C CA . GLY B 1 185 ? -5.569 11.215 0.411 1 90.4 185 GLY B CA 1
ATOM 3280 C C . GLY B 1 185 ? -4.112 11.283 -0.008 1 90.4 185 GLY B C 1
ATOM 3281 O O . GLY B 1 185 ? -3.801 11.231 -1.2 1 90.4 185 GLY B O 1
ATOM 3282 N N . LEU B 1 186 ? -3.167 11.442 0.923 1 94.29 186 LEU B N 1
ATOM 3283 C CA . LEU B 1 186 ? -1.762 11.572 0.554 1 94.29 186 LEU B CA 1
ATOM 3284 C C . LEU B 1 186 ? -1.001 10.284 0.849 1 94.29 186 LEU B C 1
ATOM 3286 O O . LEU B 1 186 ? -0.075 10.278 1.664 1 94.29 186 LEU B O 1
ATOM 3290 N N . HIS B 1 187 ? -1.182 9.319 0.115 1 90.39 187 HIS B N 1
ATOM 3291 C CA . HIS B 1 187 ? -0.569 8.015 0.342 1 90.39 187 HIS B CA 1
ATOM 3292 C C . HIS B 1 187 ? 0.719 7.866 -0.46 1 90.39 187 HIS B C 1
ATOM 3294 O O . HIS B 1 187 ? 1.601 7.089 -0.087 1 90.39 187 HIS B O 1
ATOM 3300 N N . ASN B 1 188 ? 0.797 8.594 -1.501 1 94.92 188 ASN B N 1
ATOM 3301 C CA . ASN B 1 188 ? 1.909 8.431 -2.431 1 94.92 188 ASN B CA 1
ATOM 3302 C C . ASN B 1 188 ? 2.694 9.729 -2.599 1 94.92 188 ASN B C 1
ATOM 3304 O O . ASN B 1 188 ? 2.173 10.814 -2.336 1 94.92 188 ASN B O 1
ATOM 3308 N N . ALA B 1 189 ? 3.849 9.616 -3.01 1 97.38 189 ALA B N 1
ATOM 3309 C CA . ALA B 1 189 ? 4.762 10.751 -3.118 1 97.38 189 ALA B CA 1
ATOM 3310 C C . ALA B 1 189 ? 4.375 11.657 -4.284 1 97.38 189 ALA B C 1
ATOM 3312 O O . ALA B 1 189 ? 4.593 12.87 -4.235 1 97.38 189 ALA B O 1
ATOM 3313 N N . ILE B 1 190 ? 3.767 11.015 -5.301 1 98.01 190 ILE B N 1
ATOM 3314 C CA . ILE B 1 190 ? 3.56 11.734 -6.554 1 98.01 190 ILE B CA 1
ATOM 3315 C C . ILE B 1 190 ? 2.083 11.685 -6.939 1 98.01 190 ILE B C 1
ATOM 3317 O O . ILE B 1 190 ? 1.426 10.654 -6.774 1 98.01 190 ILE B O 1
ATOM 3321 N N . ARG B 1 191 ? 1.577 12.723 -7.431 1 97.66 191 ARG B N 1
ATOM 3322 C CA . ARG B 1 191 ? 0.218 12.788 -7.959 1 97.66 191 ARG B CA 1
ATOM 3323 C C . ARG B 1 191 ? -0.044 11.647 -8.937 1 97.66 191 ARG B C 1
ATOM 3325 O O . ARG B 1 191 ? 0.827 11.293 -9.734 1 97.66 191 ARG B O 1
ATOM 3332 N N . HIS B 1 192 ? -1.274 11.104 -8.856 1 95.38 192 HIS B N 1
ATOM 3333 C CA . HIS B 1 192 ? -1.598 9.989 -9.738 1 95.38 192 HIS B CA 1
ATOM 3334 C C . HIS B 1 192 ? -3.097 9.708 -9.743 1 95.38 192 HIS B C 1
ATOM 3336 O O . HIS B 1 192 ? -3.831 10.219 -8.895 1 95.38 192 HIS B O 1
ATOM 3342 N N . ILE B 1 193 ? -3.479 8.96 -10.681 1 93.59 193 ILE B N 1
ATOM 3343 C CA . ILE B 1 193 ? -4.828 8.405 -10.693 1 93.59 193 ILE B CA 1
ATOM 3344 C C . ILE B 1 193 ? -4.811 6.993 -10.112 1 93.59 193 ILE B C 1
ATOM 3346 O O . ILE B 1 193 ? -4.031 6.144 -10.549 1 93.59 193 ILE B O 1
ATOM 3350 N N . ASP B 1 194 ? -5.594 6.815 -9.097 1 91.95 194 ASP B N 1
ATOM 3351 C CA . ASP B 1 194 ? -5.738 5.47 -8.549 1 91.95 194 ASP B CA 1
ATOM 3352 C C . ASP B 1 194 ? -6.401 4.535 -9.558 1 91.95 194 ASP B C 1
ATOM 3354 O O . ASP B 1 194 ? -7.518 4.793 -10.011 1 91.95 194 ASP B O 1
ATOM 3358 N N . PRO B 1 195 ? -5.763 3.483 -9.882 1 88.14 195 PRO B N 1
ATOM 3359 C CA . PRO B 1 195 ? -6.306 2.631 -10.942 1 88.14 195 PRO B CA 1
ATOM 3360 C C . PRO B 1 195 ? -7.592 1.92 -10.527 1 88.14 195 PRO B C 1
ATOM 3362 O O . PRO B 1 195 ? -8.376 1.503 -11.383 1 88.14 195 PRO B O 1
ATOM 3365 N N . VAL B 1 196 ? -7.851 1.816 -9.301 1 89.87 196 VAL B N 1
ATOM 3366 C CA . VAL B 1 196 ? -9.008 1.081 -8.801 1 89.87 196 VAL B CA 1
ATOM 3367 C C . VAL B 1 196 ? -10.222 2.005 -8.745 1 89.87 196 VAL B C 1
ATOM 3369 O O . VAL B 1 196 ? -11.281 1.683 -9.289 1 89.87 196 VAL B O 1
ATOM 3372 N N . THR B 1 197 ? -10.017 3.137 -8.216 1 88.29 197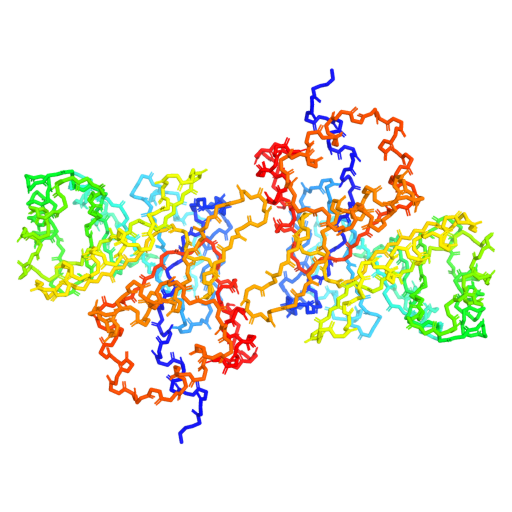 THR B N 1
ATOM 3373 C CA . THR B 1 197 ? -11.151 4.016 -7.953 1 88.29 197 THR B CA 1
ATOM 3374 C C . THR B 1 197 ? -11.308 5.045 -9.069 1 88.29 197 THR B C 1
ATOM 3376 O O . THR B 1 197 ? -12.376 5.64 -9.226 1 88.29 197 THR B O 1
ATOM 3379 N N . GLY B 1 198 ? -10.14 5.273 -9.746 1 90.12 198 GLY B N 1
ATOM 3380 C CA . GLY B 1 198 ? -10.148 6.333 -10.741 1 90.12 198 GLY B CA 1
ATOM 3381 C C . GLY B 1 198 ? -9.991 7.717 -10.139 1 90.12 198 GLY B C 1
ATOM 3382 O O . GLY B 1 198 ? -10.074 8.721 -10.85 1 90.12 198 GLY B O 1
ATOM 3383 N N . PHE B 1 199 ? -9.827 7.838 -8.844 1 93.37 199 PHE B N 1
ATOM 3384 C CA . PHE B 1 199 ? -9.676 9.124 -8.176 1 93.37 199 PHE B CA 1
ATOM 3385 C C . PHE B 1 199 ? -8.297 9.715 -8.444 1 93.37 199 PHE B C 1
ATOM 3387 O O . PHE B 1 199 ? -7.297 8.994 -8.45 1 93.37 199 PHE B O 1
ATOM 3394 N N . GLU B 1 200 ? -8.287 10.924 -8.687 1 95.17 200 GLU B N 1
ATOM 3395 C CA . GLU B 1 200 ? -7.013 11.627 -8.813 1 95.17 200 GLU B CA 1
ATOM 3396 C C . GLU B 1 200 ? -6.459 12.015 -7.446 1 95.17 200 GLU B C 1
ATOM 3398 O O . GLU B 1 200 ? -7.075 12.797 -6.719 1 95.17 200 GLU B O 1
ATOM 3403 N N . HIS B 1 201 ? -5.354 11.497 -7.104 1 96.58 201 HIS B N 1
ATOM 3404 C CA . HIS B 1 201 ? -4.709 11.756 -5.821 1 96.58 201 HIS B CA 1
ATOM 3405 C C . HIS B 1 201 ? -3.589 12.781 -5.965 1 96.58 201 HIS B C 1
ATOM 3407 O O . HIS B 1 201 ? -2.871 12.787 -6.968 1 96.58 201 HIS B O 1
ATOM 3413 N N . HIS B 1 202 ? -3.462 13.611 -4.985 1 97.96 202 HIS B N 1
ATOM 3414 C CA . HIS B 1 202 ? -2.267 14.439 -4.867 1 97.96 202 HIS B CA 1
ATOM 3415 C C . HIS B 1 202 ? -1.089 13.633 -4.329 1 97.96 202 HIS B C 1
ATOM 3417 O O . HIS B 1 202 ? -1.276 12.548 -3.773 1 97.96 202 HIS B O 1
ATOM 3423 N N . GLY B 1 203 ? 0.09 14.11 -4.552 1 98.24 203 GLY B N 1
ATOM 3424 C CA . GLY B 1 203 ? 1.29 13.574 -3.93 1 98.24 203 GLY B CA 1
ATOM 3425 C C . GLY B 1 203 ? 1.833 14.457 -2.823 1 98.24 203 GLY B C 1
ATOM 3426 O O . GLY B 1 203 ? 1.816 15.685 -2.936 1 98.24 203 GLY B O 1
ATOM 3427 N N . PHE B 1 204 ? 2.352 13.808 -1.776 1 98.49 204 PHE B N 1
ATOM 3428 C CA . PHE B 1 204 ? 2.808 14.646 -0.673 1 98.49 204 PHE B CA 1
ATOM 3429 C C . PHE B 1 204 ? 4.059 15.424 -1.065 1 98.49 204 PHE B C 1
ATOM 3431 O O . PHE B 1 204 ? 4.334 16.489 -0.508 1 98.49 204 PHE B O 1
ATOM 3438 N N . LEU B 1 205 ? 4.829 14.979 -2.044 1 98.56 205 LEU B N 1
ATOM 3439 C CA . LEU B 1 205 ? 5.95 15.783 -2.517 1 98.56 205 LEU B CA 1
ATOM 3440 C C . LEU B 1 205 ? 5.46 16.961 -3.354 1 98.56 205 LEU B C 1
ATOM 3442 O O . LEU B 1 205 ? 6.072 18.031 -3.346 1 98.56 205 LEU B O 1
ATOM 3446 N N . ASN B 1 206 ? 4.364 16.729 -4.111 1 98.75 206 ASN B N 1
ATOM 3447 C CA . ASN B 1 206 ? 3.739 17.85 -4.804 1 98.75 206 ASN B CA 1
ATOM 3448 C C . ASN B 1 206 ? 3.301 18.938 -3.829 1 98.75 206 ASN B C 1
ATOM 3450 O O . ASN B 1 206 ? 3.53 20.124 -4.072 1 98.75 206 ASN B O 1
ATOM 3454 N N . VAL B 1 207 ? 2.738 18.503 -2.761 1 98.84 207 VAL B N 1
ATOM 3455 C CA . VAL B 1 207 ? 2.272 19.445 -1.75 1 98.84 207 VAL B CA 1
ATOM 3456 C C . VAL B 1 207 ? 3.464 20.166 -1.125 1 98.84 207 VAL B C 1
ATOM 3458 O O . VAL B 1 207 ? 3.402 21.369 -0.862 1 98.84 207 VAL B O 1
ATOM 3461 N N . LEU B 1 208 ? 4.488 19.465 -0.871 1 98.73 208 LEU B N 1
ATOM 3462 C CA . LEU B 1 208 ? 5.703 20.059 -0.323 1 98.73 208 LEU B CA 1
ATOM 3463 C C . LEU B 1 208 ? 6.241 21.145 -1.248 1 98.73 208 LEU B C 1
ATOM 3465 O O . LEU B 1 208 ? 6.608 22.23 -0.791 1 98.73 208 LEU B O 1
ATOM 3469 N N . LEU B 1 209 ? 6.287 20.857 -2.503 1 98.8 209 LEU B N 1
ATOM 3470 C CA . LEU B 1 209 ? 6.737 21.841 -3.481 1 98.8 209 LEU B CA 1
ATOM 3471 C C . LEU B 1 209 ? 5.801 23.044 -3.512 1 98.8 209 LEU B C 1
ATOM 3473 O O . LEU B 1 209 ? 6.254 24.187 -3.612 1 98.8 209 LEU B O 1
ATOM 3477 N N . ALA B 1 210 ? 4.505 22.787 -3.453 1 98.83 210 ALA B N 1
ATOM 3478 C CA . ALA B 1 210 ? 3.519 23.865 -3.437 1 98.83 210 ALA B CA 1
ATOM 3479 C C . ALA B 1 210 ? 3.702 24.757 -2.212 1 98.83 210 ALA B C 1
ATOM 3481 O O . ALA B 1 210 ? 3.555 25.978 -2.299 1 98.83 210 ALA B O 1
ATOM 3482 N N . ALA B 1 211 ? 3.974 24.15 -1.077 1 98.63 211 ALA B N 1
ATOM 3483 C CA . ALA B 1 211 ? 4.22 24.901 0.151 1 98.63 211 ALA B CA 1
ATOM 3484 C C . ALA B 1 211 ? 5.454 25.788 0.014 1 98.63 211 ALA B C 1
ATOM 3486 O O . ALA B 1 211 ? 5.487 26.903 0.54 1 98.63 211 ALA B O 1
ATOM 3487 N N . ASP B 1 212 ? 6.458 25.316 -0.652 1 98.44 212 ASP B N 1
ATOM 3488 C CA . ASP B 1 212 ? 7.703 26.045 -0.873 1 98.44 212 ASP B CA 1
ATOM 3489 C C . ASP B 1 212 ? 7.491 27.22 -1.824 1 98.44 212 ASP B C 1
ATOM 3491 O O . ASP B 1 212 ? 8.184 28.236 -1.729 1 98.44 212 ASP B O 1
ATOM 3495 N N . ASP B 1 213 ? 6.638 27.043 -2.751 1 98.41 213 ASP B N 1
ATOM 3496 C CA . ASP B 1 213 ? 6.366 28.039 -3.783 1 98.41 213 ASP B CA 1
ATOM 3497 C C . ASP B 1 213 ? 4.864 28.203 -4.005 1 98.41 213 ASP B C 1
ATOM 3499 O O . ASP B 1 213 ? 4.343 27.835 -5.06 1 98.41 213 ASP B O 1
ATOM 3503 N N . PRO B 1 214 ? 4.198 28.856 -3.063 1 98.43 214 PRO B N 1
ATOM 3504 C CA . PRO B 1 214 ? 2.741 28.981 -3.142 1 98.43 214 PRO B CA 1
ATOM 3505 C C . PRO B 1 214 ? 2.279 29.712 -4.401 1 98.43 214 PRO B C 1
ATOM 3507 O O . PRO B 1 214 ? 1.171 29.471 -4.887 1 98.43 214 PRO B O 1
ATOM 3510 N N . ALA B 1 215 ? 3.057 30.59 -4.943 1 98.06 215 ALA B N 1
ATOM 3511 C CA . ALA B 1 215 ? 2.687 31.335 -6.143 1 98.06 215 ALA B CA 1
ATOM 3512 C C . ALA B 1 215 ? 2.445 30.394 -7.32 1 98.06 215 ALA B C 1
ATOM 3514 O O . ALA B 1 215 ? 1.562 30.637 -8.146 1 98.06 215 ALA B O 1
ATOM 3515 N N . ASP B 1 216 ? 3.192 29.326 -7.397 1 98.49 216 ASP B N 1
ATOM 3516 C CA . ASP B 1 216 ? 3.067 28.349 -8.474 1 98.49 216 ASP B CA 1
ATOM 3517 C C . ASP B 1 216 ? 2.509 27.026 -7.955 1 98.49 216 ASP B C 1
ATOM 3519 O O . ASP B 1 216 ? 2.842 25.959 -8.474 1 98.49 216 ASP B O 1
ATOM 3523 N N . ALA B 1 217 ? 1.741 27.096 -6.934 1 98.79 217 ALA B N 1
ATOM 3524 C CA . ALA B 1 217 ? 1.265 25.9 -6.243 1 98.79 217 ALA B CA 1
ATOM 3525 C C . ALA B 1 217 ? 0.539 24.964 -7.205 1 98.79 217 ALA B C 1
ATOM 3527 O O . ALA B 1 217 ? 0.765 23.751 -7.19 1 98.79 217 ALA B O 1
ATOM 3528 N N . GLU B 1 218 ? -0.31 25.49 -8.026 1 98.78 218 GLU B N 1
ATOM 3529 C CA . GLU B 1 218 ? -1.1 24.645 -8.916 1 98.78 218 GLU B CA 1
ATOM 3530 C C . GLU B 1 218 ? -0.206 23.868 -9.878 1 98.78 218 GLU B C 1
ATOM 3532 O O . GLU B 1 218 ? -0.442 22.686 -10.136 1 98.78 218 GLU B O 1
ATOM 3537 N N . ALA B 1 219 ? 0.769 24.537 -10.461 1 98.74 219 ALA B N 1
ATOM 3538 C CA . ALA B 1 219 ? 1.709 23.869 -11.358 1 98.74 219 ALA B CA 1
ATOM 3539 C C . ALA B 1 219 ? 2.415 22.715 -10.652 1 98.74 219 ALA B C 1
ATOM 3541 O O . ALA B 1 219 ? 2.565 21.63 -11.219 1 98.74 219 ALA B O 1
ATOM 3542 N N . HIS B 1 220 ? 2.868 22.944 -9.437 1 98.75 220 HIS B N 1
ATOM 3543 C CA . HIS B 1 220 ? 3.549 21.907 -8.67 1 98.75 220 HIS B CA 1
ATOM 3544 C C . HIS B 1 220 ? 2.618 20.735 -8.38 1 98.75 220 HIS B C 1
ATOM 3546 O O . HIS B 1 220 ? 3.027 19.575 -8.467 1 98.75 220 HIS B O 1
ATOM 3552 N N . LEU B 1 221 ? 1.343 21.015 -8.069 1 98.78 221 LEU B N 1
ATOM 3553 C CA . LEU B 1 221 ? 0.369 19.99 -7.712 1 98.78 221 LEU B CA 1
ATOM 3554 C C . LEU B 1 221 ? 0.026 19.122 -8.918 1 98.78 221 LEU B C 1
ATOM 3556 O O . LEU B 1 221 ? -0.467 18.002 -8.762 1 98.78 221 LEU B O 1
ATOM 3560 N N . ARG B 1 222 ? 0.303 19.571 -10.127 1 98.47 222 ARG B N 1
ATOM 3561 C CA . ARG B 1 222 ? -0.066 18.855 -11.344 1 98.47 222 ARG B CA 1
ATOM 3562 C C . ARG B 1 222 ? 1.094 18.006 -11.853 1 98.47 222 ARG B C 1
ATOM 3564 O O . ARG B 1 222 ? 0.912 17.16 -12.731 1 98.47 222 ARG B O 1
ATOM 3571 N N . ARG B 1 223 ? 2.269 18.157 -11.316 1 97.84 223 ARG B N 1
ATOM 3572 C CA . ARG B 1 223 ? 3.445 17.441 -11.799 1 97.84 223 ARG B CA 1
ATOM 3573 C C . ARG B 1 223 ? 3.331 15.947 -11.516 1 97.84 223 ARG B C 1
ATOM 3575 O O . ARG B 1 223 ? 2.866 15.546 -10.447 1 97.84 223 ARG B O 1
ATOM 3582 N N . THR B 1 224 ? 3.826 15.091 -12.374 1 96.14 224 THR B N 1
ATOM 3583 C CA . THR B 1 224 ? 3.753 13.643 -12.22 1 96.14 224 THR B CA 1
ATOM 3584 C C . THR B 1 224 ? 5.133 13.012 -12.376 1 96.14 224 THR B C 1
ATOM 3586 O O . THR B 1 224 ? 5.29 11.8 -12.21 1 96.14 224 THR B O 1
ATOM 3589 N N . GLY B 1 225 ? 6.18 13.736 -12.782 1 95.01 225 GLY B N 1
ATOM 3590 C CA . GLY B 1 225 ? 7.514 13.199 -13 1 95.01 225 GLY B CA 1
ATOM 3591 C C . GLY B 1 225 ? 8.277 12.957 -11.711 1 95.01 225 GLY B C 1
ATOM 3592 O O . GLY B 1 225 ? 9.05 13.811 -11.272 1 95.01 225 GLY B O 1
ATOM 3593 N N . GLY B 1 226 ? 8.161 11.852 -11.134 1 95.96 226 GLY B N 1
ATOM 3594 C CA . GLY B 1 226 ? 8.764 11.52 -9.853 1 95.96 226 GLY B CA 1
ATOM 3595 C C . GLY B 1 226 ? 10.262 11.759 -9.819 1 95.96 226 GLY B C 1
ATOM 3596 O O . GLY B 1 226 ? 10.778 12.363 -8.877 1 95.96 226 GLY B O 1
ATOM 3597 N N . ALA B 1 227 ? 10.96 11.302 -10.826 1 93.69 227 ALA B N 1
ATOM 3598 C CA . ALA B 1 227 ? 12.414 11.437 -10.868 1 93.69 227 ALA B CA 1
ATOM 3599 C C . ALA B 1 227 ? 12.829 12.905 -10.871 1 93.69 227 ALA B C 1
ATOM 3601 O O . ALA B 1 227 ? 13.782 13.289 -10.189 1 93.69 227 ALA B O 1
ATOM 3602 N N . ARG B 1 228 ? 12.164 13.671 -11.661 1 96.29 228 ARG B N 1
ATOM 3603 C CA . ARG B 1 228 ? 12.473 15.095 -11.743 1 96.29 228 ARG B CA 1
ATOM 3604 C C . ARG B 1 228 ? 12.179 15.795 -10.421 1 96.29 228 ARG B C 1
ATOM 3606 O O . ARG B 1 228 ? 12.952 16.648 -9.979 1 96.29 228 ARG B O 1
ATOM 3613 N N . ILE B 1 229 ? 11.057 15.464 -9.789 1 97.61 229 ILE B N 1
ATOM 3614 C CA . ILE B 1 229 ? 10.687 16.035 -8.498 1 97.61 229 ILE B CA 1
ATOM 3615 C C . ILE B 1 229 ? 11.737 15.669 -7.452 1 97.61 229 ILE B C 1
ATOM 3617 O O . ILE B 1 229 ? 12.188 16.527 -6.689 1 97.61 229 ILE B O 1
ATOM 3621 N N . ALA B 1 230 ? 12.137 14.44 -7.447 1 96.37 230 ALA B N 1
ATOM 3622 C CA . ALA B 1 230 ? 13.147 13.976 -6.499 1 96.37 230 ALA B CA 1
ATOM 3623 C C . ALA B 1 230 ? 14.463 14.723 -6.69 1 96.37 230 ALA B C 1
ATOM 3625 O O . ALA B 1 230 ? 15.103 15.126 -5.716 1 96.37 230 ALA B O 1
ATOM 3626 N N . ALA B 1 231 ? 14.868 14.852 -7.917 1 96.62 231 ALA B N 1
ATOM 3627 C CA . ALA B 1 231 ? 16.104 15.571 -8.214 1 96.62 231 ALA B CA 1
ATOM 3628 C C . ALA B 1 231 ? 16.045 17.004 -7.691 1 96.62 231 ALA B C 1
ATOM 3630 O O . ALA B 1 231 ? 17.027 17.514 -7.147 1 96.62 231 ALA B O 1
ATOM 3631 N N . GLU B 1 232 ? 14.965 17.611 -7.891 1 96.98 232 GLU B N 1
ATOM 3632 C CA . GLU B 1 232 ? 14.771 18.973 -7.403 1 96.98 232 GLU B CA 1
ATOM 3633 C C . GLU B 1 232 ? 14.888 19.037 -5.883 1 96.98 232 GLU B C 1
ATOM 3635 O O . GLU B 1 232 ? 15.573 19.909 -5.344 1 96.98 232 GLU B O 1
ATOM 3640 N N . LEU B 1 233 ? 14.257 18.148 -5.184 1 97.03 233 LEU B N 1
ATOM 3641 C CA . LEU B 1 233 ? 14.272 18.145 -3.725 1 97.03 233 LEU B CA 1
ATOM 3642 C C . LEU B 1 233 ? 15.675 17.866 -3.197 1 97.03 233 LEU B C 1
ATOM 3644 O O . LEU B 1 233 ? 16.082 18.427 -2.177 1 97.03 233 LEU B O 1
ATOM 3648 N N . ARG B 1 234 ? 16.379 17.036 -3.875 1 94.79 234 ARG B N 1
ATOM 3649 C CA . ARG B 1 234 ? 17.747 16.728 -3.472 1 94.79 234 ARG B CA 1
ATOM 3650 C C . ARG B 1 234 ? 18.634 17.966 -3.553 1 94.79 234 ARG B C 1
ATOM 3652 O O . ARG B 1 234 ? 19.652 18.054 -2.863 1 94.79 234 ARG B O 1
ATOM 3659 N N . ALA B 1 235 ? 18.224 18.843 -4.314 1 95.83 235 ALA B N 1
ATOM 3660 C CA . ALA B 1 235 ? 19.026 20.045 -4.526 1 95.83 235 ALA B CA 1
ATOM 3661 C C . ALA B 1 235 ? 18.667 21.129 -3.513 1 95.83 235 ALA B C 1
ATOM 3663 O O . ALA B 1 235 ? 19.302 22.186 -3.474 1 95.83 235 ALA B O 1
ATOM 3664 N N . TRP B 1 236 ? 17.699 20.915 -2.707 1 96.8 236 TRP B N 1
ATOM 3665 C CA . TRP B 1 236 ? 17.292 21.917 -1.727 1 96.8 236 TRP B CA 1
ATOM 3666 C C . TRP B 1 236 ? 18.376 22.119 -0.673 1 96.8 236 TRP B C 1
ATOM 3668 O O . TRP B 1 236 ? 18.984 21.153 -0.205 1 96.8 236 TRP B O 1
ATOM 3678 N N . SER B 1 237 ? 18.602 23.307 -0.291 1 95.73 237 SER B N 1
ATOM 3679 C CA . SER B 1 237 ? 19.405 23.591 0.894 1 95.73 237 SER B CA 1
ATOM 3680 C C . SER B 1 237 ? 18.656 23.223 2.171 1 95.73 237 SER B C 1
ATOM 3682 O O . SER B 1 237 ? 17.425 23.166 2.18 1 95.73 237 SER B O 1
ATOM 3684 N N . PRO B 1 238 ? 19.368 23.006 3.211 1 94.5 238 PRO B N 1
ATOM 3685 C CA . PRO B 1 238 ? 18.708 22.755 4.494 1 94.5 238 PRO B CA 1
ATOM 3686 C C . PRO B 1 238 ? 17.763 23.884 4.902 1 94.5 238 PRO B C 1
ATOM 3688 O O . PRO B 1 238 ? 16.694 23.627 5.462 1 94.5 238 PRO B O 1
ATOM 3691 N N . ALA B 1 239 ? 18.14 25.058 4.58 1 95.75 239 ALA B N 1
ATOM 3692 C CA . ALA B 1 239 ? 17.314 26.21 4.934 1 95.75 239 ALA B CA 1
ATOM 3693 C C . ALA B 1 239 ? 16 26.201 4.157 1 95.75 239 ALA B C 1
ATOM 3695 O O . ALA B 1 239 ? 14.94 26.488 4.717 1 95.75 239 ALA B O 1
ATOM 3696 N N . ARG B 1 240 ? 16.104 25.921 2.895 1 96.62 240 ARG B N 1
ATOM 3697 C CA . ARG B 1 240 ? 14.897 25.847 2.079 1 96.62 240 ARG B CA 1
ATOM 3698 C C . ARG B 1 240 ? 13.981 24.724 2.556 1 96.62 240 ARG B C 1
ATOM 3700 O O . ARG B 1 240 ? 12.765 24.906 2.651 1 96.62 240 ARG B O 1
ATOM 3707 N N . ALA B 1 241 ? 14.585 23.619 2.872 1 96.94 241 ALA B N 1
ATOM 3708 C CA . ALA B 1 241 ? 13.83 22.486 3.401 1 96.94 241 ALA B CA 1
ATOM 3709 C C . ALA B 1 241 ? 13.119 22.859 4.7 1 96.94 241 ALA B C 1
ATOM 3711 O O . ALA B 1 241 ? 11.936 22.56 4.875 1 96.94 241 ALA B O 1
ATOM 3712 N N . ALA B 1 242 ? 13.822 23.509 5.534 1 96.35 242 ALA B N 1
ATOM 3713 C CA . ALA B 1 242 ? 13.257 23.913 6.819 1 96.35 242 ALA B CA 1
ATOM 3714 C C . ALA B 1 242 ? 12.095 24.883 6.627 1 96.35 242 ALA B C 1
ATOM 3716 O O . ALA B 1 242 ? 11.078 24.788 7.318 1 96.35 242 ALA B O 1
ATOM 3717 N N . ARG B 1 243 ? 12.265 25.771 5.744 1 96.69 243 ARG B N 1
ATOM 3718 C CA . ARG B 1 243 ? 11.207 26.738 5.47 1 96.69 243 ARG B CA 1
ATOM 3719 C C . ARG B 1 243 ? 9.959 26.046 4.93 1 96.69 243 ARG B C 1
ATOM 3721 O O . ARG B 1 243 ? 8.845 26.329 5.374 1 96.69 243 ARG B O 1
ATOM 3728 N N . ALA B 1 244 ? 10.142 25.203 3.953 1 97.79 244 ALA B N 1
ATOM 3729 C CA . ALA B 1 244 ? 9.013 24.468 3.388 1 97.79 244 ALA B CA 1
ATOM 3730 C C . ALA B 1 244 ? 8.296 23.654 4.462 1 97.79 244 ALA B C 1
ATOM 3732 O O . ALA B 1 244 ? 7.064 23.633 4.515 1 97.79 244 ALA B O 1
ATOM 3733 N N . ARG B 1 245 ? 9.085 23.06 5.37 1 97.93 245 ARG B N 1
ATOM 3734 C CA . ARG B 1 245 ? 8.536 22.201 6.414 1 97.93 245 ARG B CA 1
ATOM 3735 C C . ARG B 1 245 ? 7.871 23.027 7.51 1 97.93 245 ARG B C 1
ATOM 3737 O O . ARG B 1 245 ? 7.047 22.513 8.269 1 97.93 245 ARG B O 1
ATOM 3744 N N . SER B 1 246 ? 8.239 24.247 7.631 1 97.42 246 SER B N 1
ATOM 3745 C CA . SER B 1 246 ? 7.569 25.127 8.583 1 97.42 246 SER B CA 1
ATOM 3746 C C . SER B 1 246 ? 6.176 25.512 8.094 1 97.42 246 SER B C 1
ATOM 3748 O O . SER B 1 246 ? 5.335 25.948 8.882 1 97.42 246 SER B O 1
ATOM 3750 N N . VAL B 1 247 ? 5.943 25.373 6.781 1 98.24 247 VAL B N 1
ATOM 3751 C CA . VAL B 1 247 ? 4.66 25.697 6.167 1 98.24 247 VAL B CA 1
ATOM 3752 C C . VAL B 1 247 ? 3.803 24.437 6.065 1 98.24 247 VAL B C 1
ATOM 3754 O O . VAL B 1 247 ? 2.663 24.415 6.534 1 98.24 247 VAL B O 1
ATOM 3757 N N . PHE B 1 248 ? 4.285 23.442 5.455 1 98.77 248 PHE B N 1
ATOM 3758 C CA . PHE B 1 248 ? 3.679 22.117 5.411 1 98.77 248 PHE B CA 1
ATOM 3759 C C . PHE B 1 248 ? 4.274 21.212 6.483 1 98.77 248 PHE B C 1
ATOM 3761 O O . PHE B 1 248 ? 5.364 20.664 6.304 1 98.77 248 PHE B O 1
ATOM 3768 N N . THR B 1 249 ? 3.555 20.878 7.452 1 98.33 249 THR B N 1
ATOM 3769 C CA . THR B 1 249 ? 4.183 20.377 8.67 1 98.33 249 THR B CA 1
ATOM 3770 C C . THR B 1 249 ? 4.087 18.855 8.741 1 98.33 249 THR B C 1
ATOM 3772 O O . THR B 1 249 ? 5.013 18.191 9.211 1 98.33 249 THR B O 1
ATOM 3775 N N . SER B 1 250 ? 2.976 18.298 8.33 1 98.35 250 SER B N 1
ATOM 3776 C CA . SER B 1 250 ? 2.758 16.855 8.367 1 98.35 250 SER B CA 1
ATOM 3777 C C . SER B 1 250 ? 1.463 16.473 7.66 1 98.35 250 SER B C 1
ATOM 3779 O O . SER B 1 250 ? 0.714 17.343 7.211 1 98.35 250 SER B O 1
ATOM 3781 N N . PHE B 1 251 ? 1.219 15.199 7.509 1 98.4 251 PHE B N 1
ATOM 3782 C CA . PHE B 1 251 ? -0.065 14.696 7.034 1 98.4 251 PHE B CA 1
ATOM 3783 C C . PHE B 1 251 ? -0.354 13.317 7.613 1 98.4 251 PHE B C 1
ATOM 3785 O O . PHE B 1 251 ? 0.569 12.579 7.964 1 98.4 251 PHE B O 1
ATOM 3792 N N . GLY B 1 252 ? -1.559 13.028 7.728 1 97.09 252 GLY B N 1
ATOM 3793 C CA . GLY B 1 252 ? -1.967 11.715 8.203 1 97.09 252 GLY B CA 1
ATOM 3794 C C . GLY B 1 252 ? -1.926 10.65 7.123 1 97.09 252 GLY B C 1
ATOM 3795 O O . GLY B 1 252 ? -2.381 10.879 6.001 1 97.09 252 GLY B O 1
ATOM 3796 N N . THR B 1 253 ? -1.357 9.537 7.464 1 94.8 253 THR B N 1
ATOM 3797 C CA . THR B 1 253 ? -1.359 8.404 6.545 1 94.8 253 THR B CA 1
ATOM 3798 C C . THR B 1 253 ? -1.778 7.125 7.264 1 94.8 253 THR B C 1
ATOM 3800 O O . THR B 1 253 ? -1.389 6.896 8.411 1 94.8 253 THR B O 1
ATOM 3803 N N . CYS B 1 254 ? -2.505 6.323 6.578 1 91.05 254 CYS B N 1
ATOM 3804 C CA . CYS B 1 254 ? -3.032 5.105 7.182 1 91.05 254 CYS B CA 1
ATOM 3805 C C . CYS B 1 254 ? -2.015 3.973 7.104 1 91.05 254 CYS B C 1
ATOM 3807 O O . CYS B 1 254 ? -2.18 2.938 7.752 1 91.05 254 CYS B O 1
ATOM 3809 N N . ASP B 1 255 ? -1.015 4.199 6.289 1 87.56 255 ASP B N 1
ATOM 3810 C CA . ASP B 1 255 ? 0.088 3.255 6.139 1 87.56 255 ASP B CA 1
ATOM 3811 C C . ASP B 1 255 ? 1.417 3.986 5.959 1 87.56 255 ASP B C 1
ATOM 3813 O O . ASP B 1 255 ? 1.748 4.417 4.853 1 87.56 255 ASP B O 1
ATOM 3817 N N . VAL B 1 256 ? 2.191 3.97 6.932 1 90.6 256 VAL B N 1
ATOM 3818 C CA . VAL B 1 256 ? 3.426 4.747 6.955 1 90.6 256 VAL B CA 1
ATOM 3819 C C . VAL B 1 256 ? 4.455 4.11 6.024 1 90.6 256 VAL B C 1
ATOM 3821 O O . VAL B 1 256 ? 5.339 4.796 5.504 1 90.6 256 VAL B O 1
ATOM 3824 N N . ALA B 1 257 ? 4.347 2.851 5.779 1 86.43 257 ALA B N 1
ATOM 3825 C CA . ALA B 1 257 ? 5.328 2.156 4.95 1 86.43 257 ALA B CA 1
ATOM 3826 C C . ALA B 1 257 ? 5.233 2.607 3.495 1 86.43 257 ALA B C 1
ATOM 3828 O O . ALA B 1 257 ? 6.241 2.645 2.784 1 86.43 257 ALA B O 1
ATOM 3829 N N . GLU B 1 258 ? 4.073 2.997 3.074 1 89.09 258 GLU B N 1
ATOM 3830 C CA . GLU B 1 258 ? 3.842 3.335 1.672 1 89.09 258 GLU B CA 1
ATOM 3831 C C . GLU B 1 258 ? 4.609 4.593 1.274 1 89.09 258 GLU B C 1
ATOM 3833 O O . GLU B 1 258 ? 5.404 4.569 0.333 1 89.09 258 GLU B O 1
ATOM 3838 N N . PRO B 1 259 ? 4.412 5.675 2.006 1 93.09 259 PRO B N 1
ATOM 3839 C CA . PRO B 1 259 ? 5.19 6.855 1.619 1 93.09 259 PRO B CA 1
ATOM 3840 C C . PRO B 1 259 ? 6.692 6.661 1.812 1 93.09 259 PRO B C 1
ATOM 3842 O O . PRO B 1 259 ? 7.492 7.21 1.051 1 93.09 259 PRO B O 1
ATOM 3845 N N . VAL B 1 260 ? 7.095 5.921 2.788 1 91.39 260 VAL B N 1
ATOM 3846 C CA . VAL B 1 260 ? 8.516 5.672 3.007 1 91.39 260 VAL B CA 1
ATOM 3847 C C . VAL B 1 260 ? 9.09 4.886 1.83 1 91.39 260 VAL B C 1
ATOM 3849 O O . VAL B 1 260 ? 10.178 5.197 1.34 1 91.39 260 VAL B O 1
ATOM 3852 N N . HIS B 1 261 ? 8.346 3.898 1.418 1 88.59 261 HIS B N 1
ATOM 3853 C CA . HIS B 1 261 ? 8.758 3.123 0.253 1 88.59 261 HIS B CA 1
ATOM 3854 C C . HIS B 1 261 ? 8.927 4.016 -0.972 1 88.59 261 HIS B C 1
ATOM 3856 O O . HIS B 1 261 ? 9.904 3.884 -1.712 1 88.59 261 HIS B O 1
ATOM 3862 N N . ASP B 1 262 ? 8.017 4.905 -1.193 1 93 262 ASP B N 1
ATOM 3863 C CA . ASP B 1 262 ? 8.109 5.83 -2.318 1 93 262 ASP B CA 1
ATOM 3864 C C . ASP B 1 262 ? 9.395 6.651 -2.25 1 93 262 ASP B C 1
ATOM 3866 O O . ASP B 1 262 ? 10.068 6.846 -3.264 1 93 262 ASP B O 1
ATOM 3870 N N . LEU B 1 263 ? 9.705 7.093 -1.055 1 94.99 263 LEU B N 1
ATOM 3871 C CA . LEU B 1 263 ? 10.893 7.92 -0.878 1 94.99 263 LEU B CA 1
ATOM 3872 C C . LEU B 1 263 ? 12.16 7.122 -1.169 1 94.99 263 LEU B C 1
ATOM 3874 O O . LEU B 1 263 ? 13.108 7.647 -1.758 1 94.99 263 LEU B O 1
ATOM 3878 N N . VAL B 1 264 ? 12.127 5.892 -0.753 1 90.78 264 VAL B N 1
ATOM 3879 C CA . VAL B 1 264 ? 13.272 5.027 -1.017 1 90.78 264 VAL B CA 1
ATOM 3880 C C . VAL B 1 264 ? 13.412 4.799 -2.52 1 90.78 264 VAL B C 1
ATOM 3882 O O . VAL B 1 264 ? 14.51 4.91 -3.072 1 90.78 264 VAL B O 1
ATOM 3885 N N . GLN B 1 265 ? 12.353 4.576 -3.162 1 90.09 265 GLN B N 1
ATOM 3886 C CA . GLN B 1 265 ? 12.362 4.324 -4.599 1 90.09 265 GLN B CA 1
ATOM 3887 C C . GLN B 1 265 ? 12.822 5.557 -5.371 1 90.09 265 GLN B C 1
ATOM 3889 O O . GLN B 1 265 ? 13.466 5.438 -6.416 1 90.09 265 GLN B O 1
ATOM 3894 N N . LEU B 1 266 ? 12.517 6.683 -4.83 1 93.9 266 LEU B N 1
ATOM 3895 C CA . LEU B 1 266 ? 12.878 7.935 -5.487 1 93.9 266 LEU B CA 1
ATOM 3896 C C . LEU B 1 266 ? 14.299 8.35 -5.122 1 93.9 266 LEU B C 1
ATOM 3898 O O . LEU B 1 266 ? 14.79 9.378 -5.594 1 93.9 266 LEU B O 1
ATOM 3902 N N . GLY B 1 267 ? 14.907 7.581 -4.196 1 91.6 267 GLY B N 1
ATOM 3903 C CA . GLY B 1 267 ? 16.272 7.872 -3.786 1 91.6 267 GLY B CA 1
ATOM 3904 C C . GLY B 1 267 ? 16.365 9.012 -2.79 1 91.6 267 GLY B C 1
ATOM 3905 O O . GLY B 1 267 ? 17.413 9.649 -2.663 1 91.6 267 GLY B O 1
ATOM 3906 N N . LEU B 1 268 ? 15.276 9.338 -2.197 1 94.55 268 LEU B N 1
ATOM 3907 C CA . LEU B 1 268 ? 15.25 10.438 -1.239 1 94.55 268 LEU B CA 1
ATOM 3908 C C . LEU B 1 268 ? 15.541 9.937 0.172 1 94.55 268 LEU B C 1
ATOM 3910 O O . LEU B 1 268 ? 15.832 10.731 1.069 1 94.55 268 LEU B O 1
ATOM 3914 N N . LEU B 1 269 ? 15.337 8.632 0.344 1 90.97 269 LEU B N 1
ATOM 3915 C CA . LEU B 1 269 ? 15.699 7.947 1.58 1 90.97 269 LEU B CA 1
ATOM 3916 C C . LEU B 1 269 ? 16.533 6.704 1.288 1 90.97 269 LEU B C 1
ATOM 3918 O O . LEU B 1 269 ? 16.393 6.093 0.226 1 90.97 269 LEU B O 1
ATOM 3922 N N . SER B 1 270 ? 17.368 6.42 2.212 1 81.24 270 SER B N 1
ATOM 3923 C CA . SER B 1 270 ? 18.144 5.194 2.056 1 81.24 270 SER B CA 1
ATOM 3924 C C . SER B 1 270 ? 17.296 3.962 2.351 1 81.24 270 SER B C 1
ATOM 3926 O O . SER B 1 270 ? 16.324 4.037 3.106 1 81.24 270 SER B O 1
ATOM 3928 N N . GLU B 1 271 ? 17.603 2.824 1.703 1 67.69 271 GLU B N 1
ATOM 3929 C CA . GLU B 1 271 ? 16.895 1.558 1.866 1 67.69 271 GLU B CA 1
ATOM 3930 C C . GLU B 1 271 ? 16.955 1.075 3.312 1 67.69 271 GLU B C 1
ATOM 3932 O O . GLU B 1 271 ? 16.112 0.285 3.743 1 67.69 271 GLU B O 1
ATOM 3937 N N . LYS B 1 272 ? 17.879 1.52 3.975 1 56.64 272 LYS B N 1
ATOM 3938 C CA . LYS B 1 272 ? 18.082 1.086 5.354 1 56.64 272 LYS B CA 1
ATOM 3939 C C . LYS B 1 272 ? 17.068 1.738 6.29 1 56.64 272 LYS B C 1
ATOM 3941 O O . LYS B 1 272 ? 16.921 1.322 7.441 1 56.64 272 LYS B O 1
ATOM 3946 N N . ILE B 1 273 ? 16.471 2.692 5.793 1 42.45 273 ILE B N 1
ATOM 3947 C CA . ILE B 1 273 ? 15.496 3.372 6.638 1 42.45 273 ILE B CA 1
ATOM 3948 C C . ILE B 1 273 ? 14.135 2.692 6.505 1 42.45 273 ILE B C 1
ATOM 3950 O O . ILE B 1 273 ? 13.644 2.484 5.393 1 42.45 273 ILE B O 1
ATOM 3954 N N . HIS B 1 274 ? 13.684 1.958 7.518 1 55.97 274 HIS B N 1
ATOM 3955 C CA . HIS B 1 274 ? 12.412 1.244 7.535 1 55.97 274 HIS B CA 1
ATOM 3956 C C . HIS B 1 274 ? 11.346 2.037 8.284 1 55.97 274 HIS B C 1
ATOM 3958 O O . HIS B 1 274 ? 11.669 2.889 9.115 1 55.97 274 HIS B O 1
ATOM 3964 N N . ALA B 1 275 ? 10.203 1.944 7.665 1 50.79 275 ALA B N 1
ATOM 3965 C CA . ALA B 1 275 ? 9.064 2.445 8.43 1 50.79 275 ALA B CA 1
ATOM 3966 C C . ALA B 1 275 ? 8.891 1.664 9.73 1 50.79 275 ALA B C 1
ATOM 3968 O O . ALA B 1 275 ? 9.265 0.491 9.811 1 50.79 275 ALA B O 1
#

Organism: Actinoplanes teichomyceticus (NCBI:txid1867)